Protein AF-0000000085036646 (afdb_homodimer)

Organism: Levilactobacillus brevis (strain ATCC 367 / BCRC 12310 / CIP 105137 / JCM 1170 / LMG 11437 / NCIMB 947 / NCTC 947) (NCBI:txid387344)

Sequence (476 aa):
MDNFLNSTSTVPEFVGASEIGDTIGMCIPSVDALLLDHLHVQKRFTVIGILSSRTGAGPQIMAMDEAVKATNTEVIDIEMPRDTKGGAGHGVLILVGGYDPSDVRSAIQVALDNLSRTFGDVYNSAAGHLELQFTARAAGACHMAFGAPEGKAYGLICGAPSGIGVVMADTAIKTAGVNVLTFASPGHGTSFSNEGIVHISGDSGAVRQAVIAGREVGLKLLAQLGENPVNDFPSYIRMDNFLNSTSTVPEFVGASEIGDTIGMCIPSVDALLLDHLHVQKRFTVIGILSSRTGAGPQIMAMDEAVKATNTEVIDIEMPRDTKGGAGHGVLILVGGYDPSDVRSAIQVALDNLSRTFGDVYNSAAGHLELQFTARAAGACHMAFGAPEGKAYGLICGAPSGIGVVMADTAIKTAGVNVLTFASPGHGTSFSNEGIVHISGDSGAVRQAVIAGREVGLKLLAQLGENPVNDFPSYIR

Nearest PDB structures (foldseek):
  4i61-assembly1_C  TM=9.999E-01  e=5.049E-41  Limosilactobacillus reuteri SD2112
  3io0-assembly1_A  TM=9.613E-01  e=4.075E-27  Clostridium kluyveri DSM 555
  3i87-assembly1_A  TM=7.971E-01  e=1.849E-10  Escherichia coli K-12
  3f56-assembly1_C  TM=3.732E-01  e=1.104E-07  Prochlorococcus marinus subsp. pastoris str. CCMP1986
  5v76-assembly1_A  TM=3.876E-01  e=2.781E-06  Haliangium ochraceum DSM 14365

InterPro domains:
  IPR000249 Bacterial microcompartment domain [PF00936] (48-124)
  IPR000249 Bacterial microcompartment domain [PF00936] (153-222)
  IPR000249 Bacterial microcompartment domain [SM00877] (46-128)
  IPR000249 Bacterial microcompartment domain [SM00877] (152-229)
  IPR009193 Bacterial microcompartment shell protein, EutL/PduB type [PIRSF012290] (8-237)
  IPR030984 Bacterial microcompartment shell protein PduB [TIGR04501] (13-237)
  IPR037233 CcmK-like superfamily [G3DSA:3.30.70.1710] (23-118)
  IPR037233 CcmK-like superfamily [G3DSA:3.30.70.1710] (151-226)
  IPR037233 CcmK-like superfamily [SSF143414] (48-125)
  IPR037233 CcmK-like superfamily [SSF143414] (152-222)
  IPR044870 Bacterial microcompartment (BMC) circularly permuted domain [PS51931] (14-125)
  IPR044870 Bacterial microcompartment (BMC) circularly permuted domain [PS51931] (126-233)

Radius of gyration: 23.48 Å; Cα contacts (8 Å, |Δi|>4): 1314; chains: 2; bounding box: 55×66×52 Å

Solvent-accessible surface area (backbone atoms only — not comparable to full-atom values): 23056 Å² total; per-residue (Å²): 132,80,58,75,55,77,59,80,61,87,52,85,39,62,72,50,49,39,78,71,41,54,26,41,26,32,33,41,69,69,54,56,66,72,56,55,72,71,48,88,52,81,59,90,52,48,20,37,20,38,42,36,29,45,30,49,33,70,32,57,40,54,13,38,20,53,14,41,72,74,35,76,40,43,66,28,40,73,47,56,47,69,31,28,89,42,48,44,43,27,6,28,43,37,34,31,27,22,92,42,54,67,44,28,46,48,26,41,49,45,17,62,71,32,36,61,53,40,39,7,39,33,29,41,40,98,68,36,37,36,39,46,46,77,41,65,56,28,32,59,37,39,24,73,74,64,64,38,57,66,69,30,14,32,25,34,40,33,16,26,30,22,40,50,8,52,53,20,39,39,48,13,60,71,68,24,80,54,45,78,71,50,48,28,31,27,80,41,85,50,55,21,19,26,33,11,34,30,32,35,26,44,50,48,69,32,30,52,50,14,39,52,48,17,48,57,52,37,50,56,57,55,28,64,66,72,49,75,53,48,51,90,34,66,67,73,85,128,132,79,65,64,74,90,65,82,64,87,52,84,39,62,71,49,55,41,80,72,40,49,26,42,25,31,33,41,68,68,53,43,65,73,57,55,72,47,46,87,51,80,59,91,53,48,19,35,21,32,41,16,18,36,30,49,31,68,31,58,41,55,14,38,20,54,13,42,71,74,34,75,39,43,65,26,39,74,34,52,8,43,16,29,66,67,54,50,43,28,6,25,36,37,34,31,28,23,91,44,56,68,40,29,45,46,26,41,49,44,18,61,72,31,37,61,51,42,37,6,39,32,28,40,39,98,79,35,38,37,40,46,46,76,41,66,54,26,32,59,34,40,23,74,72,63,63,38,58,67,69,30,14,31,24,35,38,34,17,28,53,27,71,50,7,50,53,20,38,54,49,13,58,73,68,25,81,55,46,76,70,50,71,31,32,38,92,41,85,52,52,62,22,43,32,12,34,30,33,35,28,45,50,48,70,31,30,51,52,14,40,51,48,17,48,56,53,38,52,58,57,56,26,72,71,71,50,74,53,46,50,90,32,65,65,72,86,127

Structure (mmCIF, N/CA/C/O backbone):
data_AF-0000000085036646-model_v1
#
loop_
_entity.id
_entity.type
_entity.pdbx_description
1 polymer 'Propanediol utilization protein'
#
loop_
_atom_site.group_PDB
_atom_site.id
_atom_site.type_symbol
_atom_site.label_atom_id
_atom_site.label_alt_id
_atom_site.label_comp_id
_atom_site.label_asym_id
_atom_site.label_entity_id
_atom_site.label_seq_id
_atom_site.pdbx_PDB_ins_code
_atom_site.Cartn_x
_atom_site.Cartn_y
_atom_site.Cartn_z
_atom_site.occupancy
_atom_site.B_iso_or_equiv
_atom_site.auth_seq_id
_atom_site.auth_comp_id
_atom_site.auth_asym_id
_atom_site.auth_atom_id
_atom_site.pdbx_PDB_model_num
ATOM 1 N N . MET A 1 1 ? -11.461 29.609 -8.867 1 27.62 1 MET A N 1
ATOM 2 C CA . MET A 1 1 ? -11.469 28.766 -7.676 1 27.62 1 MET A CA 1
ATOM 3 C C . MET A 1 1 ? -12.891 28.453 -7.234 1 27.62 1 MET A C 1
ATOM 5 O O . MET A 1 1 ? -13.531 29.266 -6.566 1 27.62 1 MET A O 1
ATOM 9 N N . ASP A 1 2 ? -13.695 27.812 -8.023 1 29.97 2 ASP A N 1
ATOM 10 C CA . ASP A 1 2 ? -15.117 27.547 -7.801 1 29.97 2 ASP A CA 1
ATOM 11 C C . ASP A 1 2 ? -15.328 26.672 -6.566 1 29.97 2 ASP A C 1
ATOM 13 O O . ASP A 1 2 ? -14.812 25.547 -6.5 1 29.97 2 ASP A O 1
ATOM 17 N N . ASN A 1 3 ? -15.156 27.328 -5.531 1 33.09 3 ASN A N 1
ATOM 18 C CA . ASN A 1 3 ? -15.648 26.688 -4.316 1 33.09 3 ASN A CA 1
ATOM 19 C C . ASN A 1 3 ? -16.922 25.906 -4.574 1 33.09 3 ASN A C 1
ATOM 21 O O . ASN A 1 3 ? -17.922 26.469 -5.023 1 33.09 3 ASN A O 1
ATOM 25 N N . PHE A 1 4 ? -16.844 24.719 -4.887 1 39.78 4 PHE A N 1
ATOM 26 C CA . PHE A 1 4 ? -18.078 23.953 -5.02 1 39.78 4 PHE A CA 1
ATOM 27 C C . PHE A 1 4 ? -19.188 24.562 -4.18 1 39.78 4 PHE A C 1
ATOM 29 O O . PHE A 1 4 ? -20.359 24.531 -4.574 1 39.78 4 PHE A O 1
ATOM 36 N N . LEU A 1 5 ? -19 24.625 -2.781 1 40.84 5 LEU A N 1
ATOM 37 C CA . LEU A 1 5 ? -20.156 24.781 -1.906 1 40.84 5 LEU A CA 1
ATOM 38 C C . LEU A 1 5 ? -20.531 26.25 -1.781 1 40.84 5 LEU A C 1
ATOM 40 O O . LEU A 1 5 ? -19.891 27 -1.047 1 40.84 5 LEU A O 1
ATOM 44 N N . ASN A 1 6 ? -20.609 27.031 -2.641 1 40.06 6 ASN A N 1
ATOM 45 C CA . ASN A 1 6 ? -21.656 27.938 -2.191 1 40.06 6 ASN A CA 1
ATOM 46 C C . ASN A 1 6 ? -22.797 27.172 -1.523 1 40.06 6 ASN A C 1
ATOM 48 O O . ASN A 1 6 ? -23.828 26.906 -2.154 1 40.06 6 ASN A O 1
ATOM 52 N N . SER A 1 7 ? -22.531 25.984 -0.941 1 43.66 7 SER A N 1
ATOM 53 C CA . SER A 1 7 ? -23.609 25.156 -0.412 1 43.66 7 SER A CA 1
ATOM 54 C C . SER A 1 7 ? -24.5 25.938 0.534 1 43.66 7 SER A C 1
ATOM 56 O O . SER A 1 7 ? -24.016 26.594 1.465 1 43.66 7 SER A O 1
ATOM 58 N N . THR A 1 8 ? -25.469 26.422 0.047 1 50.94 8 THR A N 1
ATOM 59 C CA . THR A 1 8 ? -26.703 26.656 0.784 1 50.94 8 THR A CA 1
ATOM 60 C C . THR A 1 8 ? -26.969 25.531 1.771 1 50.94 8 THR A C 1
ATOM 62 O O . THR A 1 8 ? -28.109 25.094 1.926 1 50.94 8 THR A O 1
ATOM 65 N N . SER A 1 9 ? -25.875 24.922 2.195 1 55.31 9 SER A N 1
ATOM 66 C CA . SER A 1 9 ? -26.219 23.828 3.105 1 55.31 9 SER A CA 1
ATOM 67 C C . SER A 1 9 ? -26.984 24.344 4.324 1 55.31 9 SER A C 1
ATOM 69 O O . SER A 1 9 ? -26.578 25.344 4.93 1 55.31 9 SER A O 1
ATOM 71 N N . THR A 1 10 ? -28.125 23.984 4.426 1 69.5 10 THR A N 1
ATOM 72 C CA . THR A 1 10 ? -29.047 24.266 5.527 1 69.5 10 THR A CA 1
ATOM 73 C C . THR A 1 10 ? -28.625 23.531 6.789 1 69.5 10 THR A C 1
ATOM 75 O O . THR A 1 10 ? -29.266 23.641 7.832 1 69.5 10 THR A O 1
ATOM 78 N N . VAL A 1 11 ? -27.281 22.766 6.594 1 87.25 11 VAL A N 1
ATOM 79 C CA . VAL A 1 11 ? -26.906 22.062 7.805 1 87.25 11 VAL A CA 1
ATOM 80 C C . VAL A 1 11 ? -25.922 22.891 8.617 1 87.25 11 VAL A C 1
ATOM 82 O O . VAL A 1 11 ? -24.844 23.25 8.133 1 87.25 11 VAL A O 1
ATOM 85 N N . PRO A 1 12 ? -26.172 23.328 9.812 1 88.81 12 PRO A N 1
ATOM 86 C CA . PRO A 1 12 ? -25.359 24.25 10.602 1 88.81 12 PRO A CA 1
ATOM 87 C C . PRO A 1 12 ? -23.938 23.734 10.852 1 88.81 12 PRO A C 1
ATOM 89 O O . PRO A 1 12 ? -23.016 24.516 11.047 1 88.81 12 PRO A O 1
ATOM 92 N N . GLU A 1 13 ? -23.734 22.453 10.781 1 93.56 13 GLU A N 1
ATOM 93 C CA . GLU A 1 13 ? -22.438 21.844 11.055 1 93.56 13 GLU A CA 1
ATOM 94 C C . GLU A 1 13 ? -21.484 22.031 9.883 1 93.56 13 GLU A C 1
ATOM 96 O O . GLU A 1 13 ? -20.281 21.859 10.031 1 93.56 13 GLU A O 1
ATOM 101 N N . PHE A 1 14 ? -21.984 22.359 8.75 1 94.81 14 PHE A N 1
ATOM 102 C CA . PHE A 1 14 ? -21.156 22.484 7.551 1 94.81 14 PHE A CA 1
ATOM 103 C C . PHE A 1 14 ? -20.266 23.703 7.637 1 94.81 14 PHE A C 1
ATOM 105 O O . PHE A 1 14 ? -20.719 24.797 7.977 1 94.81 14 PHE A O 1
ATOM 112 N N . VAL A 1 15 ? -19 23.531 7.324 1 95.88 15 VAL A N 1
ATOM 113 C CA . VAL A 1 15 ? -18.078 24.641 7.281 1 95.88 15 VAL A CA 1
ATOM 114 C C . VAL A 1 15 ? -17.656 24.922 5.836 1 95.88 15 VAL A C 1
ATOM 116 O O . VAL A 1 15 ? -17.672 26.062 5.387 1 95.88 15 VAL A O 1
ATOM 119 N N . GLY A 1 16 ? -17.234 23.828 5.098 1 95.62 16 GLY A N 1
ATOM 120 C CA . GLY A 1 16 ? -16.812 23.969 3.713 1 95.62 16 GLY A CA 1
ATOM 121 C C . GLY A 1 16 ? -16.469 22.641 3.062 1 95.62 16 GLY A C 1
ATOM 122 O O . GLY A 1 16 ? -16.516 21.594 3.717 1 95.62 16 GLY A O 1
ATOM 123 N N . ALA A 1 17 ? -16.297 22.688 1.802 1 95.44 17 ALA A N 1
ATOM 124 C CA . ALA A 1 17 ? -15.898 21.5 1.042 1 95.44 17 ALA A CA 1
ATOM 125 C C . ALA A 1 17 ? -14.969 21.859 -0.111 1 95.44 17 ALA A C 1
ATOM 127 O O . ALA A 1 17 ? -14.914 23.031 -0.525 1 95.44 17 ALA A O 1
ATOM 128 N N . SER A 1 18 ? -14.188 20.953 -0.528 1 95.69 18 SER A N 1
ATOM 129 C CA . SER A 1 18 ? -13.258 21.125 -1.646 1 95.69 18 SER A CA 1
ATOM 130 C C . SER A 1 18 ? -13.266 19.891 -2.547 1 95.69 18 SER A C 1
ATOM 132 O O . SER A 1 18 ? -13.32 18.75 -2.059 1 95.69 18 SER A O 1
ATOM 134 N N . GLU A 1 19 ? -13.18 20.125 -3.861 1 94.5 19 GLU A N 1
ATOM 135 C CA . GLU A 1 19 ? -13.031 19.016 -4.797 1 94.5 19 GLU A CA 1
ATOM 136 C C . GLU A 1 19 ? -11.672 18.344 -4.652 1 94.5 19 GLU A C 1
ATOM 138 O O . GLU A 1 19 ? -11.484 17.203 -5.094 1 94.5 19 GLU A O 1
ATOM 143 N N . ILE A 1 20 ? -10.742 19.078 -4.09 1 95.88 20 ILE A N 1
ATOM 144 C CA . ILE A 1 20 ? -9.414 18.5 -3.852 1 95.88 20 ILE A CA 1
ATOM 145 C C . ILE A 1 20 ? -9.523 17.359 -2.848 1 95.88 20 ILE A C 1
ATOM 147 O O . ILE A 1 20 ? -9.828 17.578 -1.674 1 95.88 20 ILE A O 1
ATOM 151 N N . GLY A 1 21 ? -9.297 16.141 -3.385 1 95.25 21 GLY A N 1
ATOM 152 C CA . GLY A 1 21 ? -9.391 14.945 -2.557 1 95.25 21 GLY A CA 1
ATOM 153 C C . GLY A 1 21 ? -10.812 14.609 -2.143 1 95.25 21 GLY A C 1
ATOM 154 O O . GLY A 1 21 ? -11.031 13.711 -1.327 1 95.25 21 GLY A O 1
ATOM 155 N N . ASP A 1 22 ? -11.883 15.391 -2.703 1 95.31 22 ASP A N 1
ATOM 156 C CA . ASP A 1 22 ? -13.258 15.273 -2.213 1 95.31 22 ASP A CA 1
ATOM 157 C C . ASP A 1 22 ? -13.312 15.453 -0.698 1 95.31 22 ASP A C 1
ATOM 159 O O . ASP A 1 22 ? -13.781 14.57 0.022 1 95.31 22 ASP A O 1
ATOM 163 N N . THR A 1 23 ? -12.891 16.625 -0.243 1 96.31 23 THR A N 1
ATOM 164 C CA . THR A 1 23 ? -12.711 16.938 1.171 1 96.31 23 THR A CA 1
ATOM 165 C C . THR A 1 23 ? -13.891 17.75 1.698 1 96.31 23 THR A C 1
ATOM 167 O O . THR A 1 23 ? -14.336 18.688 1.049 1 96.31 23 THR A O 1
ATOM 170 N N . ILE A 1 24 ? -14.375 17.312 2.904 1 96.56 24 ILE A N 1
ATOM 171 C CA . ILE A 1 24 ? -15.461 18.062 3.539 1 96.56 24 ILE A CA 1
ATOM 172 C C . ILE A 1 24 ? -15.07 18.406 4.973 1 96.56 24 ILE A C 1
ATOM 174 O O . ILE A 1 24 ? -14.422 17.625 5.66 1 96.56 24 ILE A O 1
ATOM 178 N N . GLY A 1 25 ? -15.352 19.641 5.395 1 97.88 25 GLY A N 1
ATOM 179 C CA . GLY A 1 25 ? -15.109 20.141 6.738 1 97.88 25 GLY A CA 1
ATOM 180 C C . GLY A 1 25 ? -16.375 20.531 7.473 1 97.88 25 GLY A C 1
ATOM 181 O O . GLY A 1 25 ? -17.25 21.172 6.902 1 97.88 25 GLY A O 1
ATOM 182 N N . MET A 1 26 ? -16.453 20.109 8.75 1 96.94 26 MET A N 1
ATOM 183 C CA . MET A 1 26 ? -17.641 20.344 9.57 1 96.94 26 MET A CA 1
ATOM 184 C C . MET A 1 26 ? -17.25 20.719 11 1 96.94 26 MET A C 1
ATOM 186 O O . MET A 1 26 ? -16.078 20.609 11.367 1 96.94 26 MET A O 1
ATOM 190 N N . CYS A 1 27 ? -18.25 21.219 11.695 1 97.5 27 CYS A N 1
ATOM 191 C CA . CYS A 1 27 ? -18.078 21.547 13.102 1 97.5 27 CYS A CA 1
ATOM 192 C C . CYS A 1 27 ? -19.328 21.203 13.898 1 97.5 27 CYS A C 1
ATOM 194 O O . CYS A 1 27 ? -20.438 21.594 13.516 1 97.5 27 CYS A O 1
ATOM 196 N N . ILE A 1 28 ? -19.156 20.453 14.938 1 96.5 28 ILE A N 1
ATOM 197 C CA . ILE A 1 28 ? -20.219 20.203 15.906 1 96.5 28 ILE A CA 1
ATOM 198 C C . ILE A 1 28 ? -19.984 21.031 17.156 1 96.5 28 ILE A C 1
ATOM 200 O O . ILE A 1 28 ? -19.078 20.734 17.953 1 96.5 28 ILE A O 1
ATOM 204 N N . PRO A 1 29 ? -20.812 22.031 17.422 1 97.06 29 PRO A N 1
ATOM 205 C CA . PRO A 1 29 ? -20.547 22.953 18.531 1 97.06 29 PRO A CA 1
ATOM 206 C C . PRO A 1 29 ? -20.781 22.312 19.906 1 97.06 29 PRO A C 1
ATOM 208 O O . PRO A 1 29 ? -20.281 22.812 20.906 1 97.06 29 PRO A O 1
ATOM 211 N N . SER A 1 30 ? -21.641 21.234 19.938 1 96.5 30 SER A N 1
ATOM 212 C CA . SER A 1 30 ? -21.891 20.469 21.156 1 96.5 30 SER A CA 1
ATOM 213 C C . SER A 1 30 ? -22.141 19 20.844 1 96.5 30 SER A C 1
ATOM 215 O O . SER A 1 30 ? -23.297 18.578 20.672 1 96.5 30 SER A O 1
ATOM 217 N N . VAL A 1 31 ? -21.094 18.188 20.906 1 96.38 31 VAL A N 1
ATOM 218 C CA . VAL A 1 31 ? -21.203 16.781 20.531 1 96.38 31 VAL A CA 1
ATOM 219 C C . VAL A 1 31 ? -21.938 16.016 21.625 1 96.38 31 VAL A C 1
ATOM 221 O O . VAL A 1 31 ? -21.734 16.266 22.812 1 96.38 31 VAL A O 1
ATOM 224 N N . ASP A 1 32 ? -22.797 15.125 21.219 1 94.31 32 ASP A N 1
ATOM 225 C CA . ASP A 1 32 ? -23.531 14.289 22.156 1 94.31 32 ASP A CA 1
ATOM 226 C C . ASP A 1 32 ? -22.578 13.477 23.031 1 94.31 32 ASP A C 1
ATOM 228 O O . ASP A 1 32 ? -21.625 12.875 22.516 1 94.31 32 ASP A O 1
ATOM 232 N N . ALA A 1 33 ? -22.859 13.445 24.266 1 93.12 33 ALA A N 1
ATOM 233 C CA . ALA A 1 33 ? -21.969 12.805 25.219 1 93.12 33 ALA A CA 1
ATOM 234 C C . ALA A 1 33 ? -21.859 11.305 24.953 1 93.12 33 ALA A C 1
ATOM 236 O O . ALA A 1 33 ? -20.797 10.711 25.141 1 93.12 33 ALA A O 1
ATOM 237 N N . LEU A 1 34 ? -22.938 10.68 24.578 1 91.12 34 LEU A N 1
ATOM 238 C CA . LEU A 1 34 ? -22.906 9.25 24.297 1 91.12 34 LEU A CA 1
ATOM 239 C C . LEU A 1 34 ? -22.031 8.945 23.094 1 91.12 34 LEU A C 1
ATOM 241 O O . LEU A 1 34 ? -21.328 7.938 23.078 1 91.12 34 LEU A O 1
ATOM 245 N N . LEU A 1 35 ? -22.125 9.797 22.125 1 92.25 35 LEU A N 1
ATOM 246 C CA . LEU A 1 35 ? -21.25 9.625 20.969 1 92.25 35 LEU A CA 1
ATOM 247 C C . LEU A 1 35 ? -19.797 9.828 21.359 1 92.25 35 LEU A C 1
ATOM 249 O O . LEU A 1 35 ? -18.922 9.047 20.953 1 92.25 35 LEU A O 1
ATOM 253 N N . LEU A 1 36 ? -19.547 10.875 22.078 1 91.88 36 LEU A N 1
ATOM 254 C CA . LEU A 1 36 ? -18.188 11.188 22.516 1 91.88 36 LEU A CA 1
ATOM 255 C C . LEU A 1 36 ? -17.578 10.008 23.266 1 91.88 36 LEU A C 1
ATOM 257 O O . LEU A 1 36 ? -16.375 9.727 23.125 1 91.88 36 LEU A O 1
ATOM 261 N N . ASP A 1 37 ? -18.391 9.242 24.031 1 91.12 37 ASP A N 1
ATOM 262 C CA . ASP A 1 37 ? -17.953 8.078 24.781 1 91.12 37 ASP A CA 1
ATOM 263 C C . ASP A 1 37 ? -17.469 6.969 23.844 1 91.12 37 ASP A C 1
ATOM 265 O O . ASP A 1 37 ? -16.688 6.102 24.266 1 91.12 37 ASP A O 1
ATOM 269 N N . HIS A 1 38 ? -17.953 7.074 22.656 1 93.5 38 HIS A N 1
ATOM 270 C CA . HIS A 1 38 ? -17.656 5.969 21.75 1 93.5 38 HIS A CA 1
ATOM 271 C C . HIS A 1 38 ? -16.656 6.387 20.672 1 93.5 38 HIS A C 1
ATOM 273 O O . HIS A 1 38 ? -16.25 5.57 19.844 1 93.5 38 HIS A O 1
ATOM 279 N N . LEU A 1 39 ? -16.344 7.688 20.672 1 89.38 39 LEU A N 1
ATOM 280 C CA . LEU A 1 39 ? -15.227 8.133 19.844 1 89.38 39 LEU A CA 1
ATOM 281 C C . LEU A 1 39 ? -13.891 7.789 20.484 1 89.38 39 LEU A C 1
ATOM 283 O O . LEU A 1 39 ? -13.789 7.742 21.719 1 89.38 39 LEU A O 1
ATOM 287 N N . HIS A 1 40 ? -12.898 7.391 19.812 1 92.31 40 HIS A N 1
ATOM 288 C CA . HIS A 1 40 ? -11.594 7.023 20.344 1 92.31 40 HIS A CA 1
ATOM 289 C C . HIS A 1 40 ? -10.641 8.211 20.312 1 92.31 40 HIS A C 1
ATOM 291 O O . HIS A 1 40 ? -9.547 8.125 19.75 1 92.31 40 HIS A O 1
ATOM 297 N N . VAL A 1 41 ? -11.062 9.273 21 1 95.06 41 VAL A N 1
ATOM 298 C CA . VAL A 1 41 ? -10.297 10.516 20.984 1 95.06 41 VAL A CA 1
ATOM 299 C C . VAL A 1 41 ? -9.297 10.523 22.141 1 95.06 41 VAL A C 1
ATOM 301 O O . VAL A 1 41 ? -9.547 9.93 23.188 1 95.06 41 VAL A O 1
ATOM 304 N N . GLN A 1 42 ? -8.203 11.211 21.984 1 93.75 42 GLN A N 1
ATOM 305 C CA . GLN A 1 42 ? -7.152 11.281 22.984 1 93.75 42 GLN A CA 1
ATOM 306 C C . GLN A 1 42 ? -7.516 12.273 24.094 1 93.75 42 GLN A C 1
ATOM 308 O O . GLN A 1 42 ? -7.008 12.18 25.219 1 93.75 42 GLN A O 1
ATOM 313 N N . LYS A 1 43 ? -8.273 13.258 23.797 1 96.12 43 LYS A N 1
ATOM 314 C CA . LYS A 1 43 ? -8.758 14.289 24.703 1 96.12 43 LYS A CA 1
ATOM 315 C C . LYS A 1 43 ? -10.203 14.672 24.391 1 96.12 43 LYS A C 1
ATOM 317 O O . LYS A 1 43 ? -10.578 14.789 23.234 1 96.12 43 LYS A O 1
ATOM 322 N N . ARG A 1 44 ? -10.961 14.914 25.422 1 96.19 44 ARG A N 1
ATOM 323 C CA . ARG A 1 44 ? -12.383 15.188 25.234 1 96.19 44 ARG A CA 1
ATOM 324 C C . ARG A 1 44 ? -12.641 16.688 25.125 1 96.19 44 ARG A C 1
ATOM 326 O O . ARG A 1 44 ? -12.141 17.469 25.922 1 96.19 44 ARG A O 1
ATOM 333 N N . PHE A 1 45 ? -13.328 17.047 24.125 1 97.12 45 PHE A N 1
ATOM 334 C CA . PHE A 1 45 ? -13.898 18.375 23.922 1 97.12 45 PHE A CA 1
ATOM 335 C C . PHE A 1 45 ? -15.383 18.281 23.562 1 97.12 45 PHE A C 1
ATOM 337 O O . PHE A 1 45 ? -15.797 17.328 22.906 1 97.12 45 PHE A O 1
ATOM 344 N N . THR A 1 46 ? -16.094 19.219 23.938 1 96.38 46 THR A N 1
ATOM 345 C CA . THR A 1 46 ? -17.5 19.234 23.547 1 96.38 46 THR A CA 1
ATOM 346 C C . THR A 1 46 ? -17.688 19.875 22.188 1 96.38 46 THR A C 1
ATOM 348 O O . THR A 1 46 ? -18.656 19.562 21.469 1 96.38 46 THR A O 1
ATOM 351 N N . VAL A 1 47 ? -16.859 20.812 21.828 1 97.56 47 VAL A N 1
ATOM 352 C CA . VAL A 1 47 ? -16.828 21.391 20.484 1 97.56 47 VAL A CA 1
ATOM 353 C C . VAL A 1 47 ? -15.805 20.641 19.625 1 97.56 47 VAL A C 1
ATOM 355 O O . VAL A 1 47 ? -14.617 20.609 19.969 1 97.56 47 VAL A O 1
ATOM 358 N N . ILE A 1 48 ? -16.25 20.031 18.469 1 98.38 48 ILE A N 1
ATOM 359 C CA . ILE A 1 48 ? -15.289 19.266 17.672 1 98.38 48 ILE A CA 1
ATOM 360 C C . ILE A 1 48 ? -15.391 19.703 16.203 1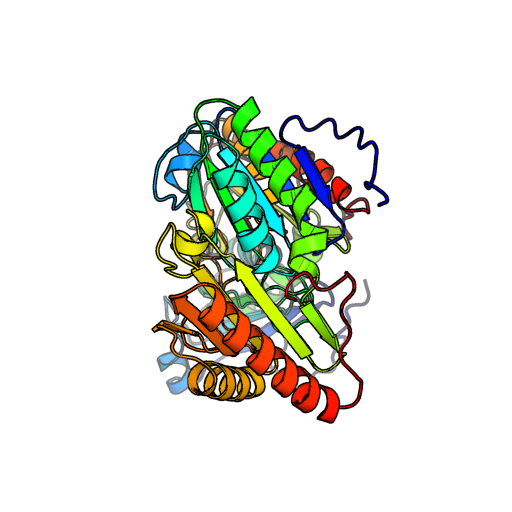 98.38 48 ILE A C 1
ATOM 362 O O . ILE A 1 48 ? -16.469 20.047 15.727 1 98.38 48 ILE A O 1
ATOM 366 N N . GLY A 1 49 ? -14.273 19.734 15.555 1 98.56 49 GLY A N 1
ATOM 367 C CA . GLY A 1 49 ? -14.156 19.859 14.117 1 98.56 49 GLY A CA 1
ATOM 368 C C . GLY A 1 49 ? -13.836 18.562 13.414 1 98.56 49 GLY A C 1
ATOM 369 O O . GLY A 1 49 ? -13.18 17.688 13.984 1 98.56 49 GLY A O 1
ATOM 370 N N . ILE A 1 50 ? -14.344 18.422 12.203 1 98.25 50 ILE A N 1
ATOM 371 C CA . ILE A 1 50 ? -14.195 17.203 11.422 1 98.25 50 ILE A CA 1
ATOM 372 C C . ILE A 1 50 ? -13.703 17.547 10.016 1 98.25 50 ILE A C 1
ATOM 374 O O . ILE A 1 50 ? -14.312 18.359 9.32 1 98.25 50 ILE A O 1
ATOM 378 N N . LEU A 1 51 ? -12.633 17.016 9.625 1 98.38 51 LEU A N 1
ATOM 379 C CA . LEU A 1 51 ? -12.156 17.047 8.242 1 98.38 51 LEU A CA 1
ATOM 380 C C . LEU A 1 51 ? -12.039 15.641 7.68 1 98.38 51 LEU A C 1
ATOM 382 O O . LEU A 1 51 ? -11.367 14.781 8.266 1 98.38 51 LEU A O 1
ATOM 386 N N . SER A 1 52 ? -12.68 15.312 6.551 1 97.88 52 SER A N 1
ATOM 387 C CA . SER A 1 52 ? -12.695 13.961 5.996 1 97.88 52 SER A CA 1
ATOM 388 C C . SER A 1 52 ? -12.617 13.992 4.473 1 97.88 52 SER A C 1
ATOM 390 O O . SER A 1 52 ? -13.047 14.961 3.842 1 97.88 52 SER A O 1
ATOM 392 N N . SER A 1 53 ? -11.961 13.062 3.898 1 96.88 53 SER A N 1
ATOM 393 C CA . SER A 1 53 ? -11.789 13.023 2.449 1 96.88 53 SER A CA 1
ATOM 394 C C . SER A 1 53 ? -11.742 11.594 1.933 1 96.88 53 SER A C 1
ATOM 396 O O . SER A 1 53 ? -11.492 10.656 2.697 1 96.88 53 SER A O 1
ATOM 398 N N . ARG A 1 54 ? -11.977 11.352 0.587 1 94.19 54 ARG A N 1
ATOM 399 C CA . ARG A 1 54 ? -11.875 10.047 -0.065 1 94.19 54 ARG A CA 1
ATOM 400 C C . ARG A 1 54 ? -10.43 9.734 -0.44 1 94.19 54 ARG A C 1
ATOM 402 O O . ARG A 1 54 ? -10.016 8.57 -0.442 1 94.19 54 ARG A O 1
ATOM 409 N N . THR A 1 55 ? -9.742 10.812 -0.955 1 95.19 55 THR A N 1
ATOM 410 C CA . THR A 1 55 ? -8.367 10.641 -1.409 1 95.19 55 THR A CA 1
ATOM 411 C C . THR A 1 55 ? -7.434 11.609 -0.682 1 95.19 55 THR A C 1
ATOM 413 O O . THR A 1 55 ? -7.828 12.727 -0.346 1 95.19 55 THR A O 1
ATOM 416 N N . GLY A 1 56 ? -6.344 11.148 -0.612 1 93.06 56 GLY A N 1
ATOM 417 C CA . GLY A 1 56 ? -5.379 11.914 0.158 1 93.06 56 GLY A CA 1
ATOM 418 C C . GLY A 1 56 ? -5.328 11.516 1.62 1 93.06 56 GLY A C 1
ATOM 419 O O . GLY A 1 56 ? -6.055 10.617 2.049 1 93.06 56 GLY A O 1
ATOM 420 N N . ALA A 1 57 ? -4.727 11.93 2.492 1 97.25 57 ALA A N 1
ATOM 421 C CA . ALA A 1 57 ? -4.461 11.812 3.922 1 97.25 57 ALA A CA 1
ATOM 422 C C . ALA A 1 57 ? -3.309 12.719 4.348 1 97.25 57 ALA A C 1
ATOM 424 O O . ALA A 1 57 ? -3.535 13.805 4.883 1 97.25 57 ALA A O 1
ATOM 425 N N . GLY A 1 58 ? -2.205 12.391 3.781 1 98.25 58 GLY A N 1
ATOM 426 C CA . GLY A 1 58 ? -1.036 13.203 4.086 1 98.25 58 GLY A CA 1
ATOM 427 C C . GLY A 1 58 ? -1.273 14.688 3.885 1 98.25 58 GLY A C 1
ATOM 428 O O . GLY A 1 58 ? -1.05 15.484 4.797 1 98.25 58 GLY A O 1
ATOM 429 N N . PRO A 1 59 ? -1.786 15.102 2.701 1 98.69 59 PRO A N 1
ATOM 430 C CA . PRO A 1 59 ? -1.993 16.531 2.467 1 98.69 59 PRO A CA 1
ATOM 431 C C . PRO A 1 59 ? -3.002 17.141 3.434 1 98.69 59 PRO A C 1
ATOM 433 O O . PRO A 1 59 ? -2.834 18.297 3.863 1 98.69 59 PRO A O 1
ATOM 436 N N . GLN A 1 60 ? -4.102 16.453 3.76 1 98.81 60 GLN A N 1
ATOM 437 C CA . GLN A 1 60 ? -5.074 16.969 4.715 1 98.81 60 GLN A CA 1
ATOM 438 C C . GLN A 1 60 ? -4.469 17.078 6.113 1 98.81 60 GLN A C 1
ATOM 440 O O . GLN A 1 60 ? -4.75 18.031 6.848 1 98.81 60 GLN A O 1
ATOM 445 N N . ILE A 1 61 ? -3.66 16.094 6.465 1 98.94 61 ILE A N 1
ATOM 446 C CA . ILE A 1 61 ? -3.02 16.109 7.773 1 98.94 61 ILE A CA 1
ATOM 447 C C . ILE A 1 61 ? -2.053 17.281 7.867 1 98.94 61 ILE A C 1
ATOM 449 O O . ILE A 1 61 ? -2.012 17.984 8.883 1 98.94 61 ILE A O 1
ATOM 453 N N . MET A 1 62 ? -1.336 17.484 6.793 1 98.88 62 MET A N 1
ATOM 454 C CA . MET A 1 62 ? -0.427 18.625 6.754 1 98.88 62 MET A CA 1
ATOM 455 C C . MET A 1 62 ? -1.201 19.938 6.812 1 98.88 62 MET A C 1
ATOM 457 O O . MET A 1 62 ? -0.76 20.906 7.445 1 98.88 62 MET A O 1
ATOM 461 N N . ALA A 1 63 ? -2.332 19.984 6.129 1 98.88 63 ALA A N 1
ATOM 462 C CA . ALA A 1 63 ? -3.182 21.172 6.176 1 98.88 63 ALA A CA 1
ATOM 463 C C . ALA A 1 63 ? -3.705 21.422 7.59 1 98.88 63 ALA A C 1
ATOM 465 O O . ALA A 1 63 ? -3.709 22.547 8.07 1 98.88 63 ALA A O 1
ATOM 466 N N . MET A 1 64 ? -4.109 20.359 8.234 1 98.88 64 MET A N 1
ATOM 467 C CA . MET A 1 64 ? -4.605 20.484 9.602 1 98.88 64 MET A CA 1
ATOM 468 C C . MET A 1 64 ? -3.482 20.875 10.555 1 98.88 64 MET A C 1
ATOM 470 O O . MET A 1 64 ? -3.715 21.578 11.539 1 98.88 64 MET A O 1
ATOM 474 N N . ASP A 1 65 ? -2.289 20.438 10.18 1 98.94 65 ASP A N 1
ATOM 475 C CA . ASP A 1 65 ? -1.143 20.828 11 1 98.94 65 ASP A CA 1
ATOM 476 C C . ASP A 1 65 ? -0.956 22.344 11.008 1 98.94 65 ASP A C 1
ATOM 478 O O . ASP A 1 65 ? -0.616 22.922 12.039 1 98.94 65 ASP A O 1
ATOM 482 N N . GLU A 1 66 ? -1.169 22.984 9.914 1 98.62 66 GLU A N 1
ATOM 483 C CA . GLU A 1 66 ? -1.141 24.438 9.844 1 98.62 66 GLU A CA 1
ATOM 484 C C . GLU A 1 66 ? -2.303 25.047 10.625 1 98.62 66 GLU A C 1
ATOM 486 O O . GLU A 1 66 ? -2.139 26.078 11.281 1 98.62 66 GLU A O 1
ATOM 491 N N . ALA A 1 67 ? -3.447 24.438 10.555 1 98.81 67 ALA A N 1
ATOM 492 C CA . ALA A 1 67 ? -4.652 24.953 11.188 1 98.81 67 ALA A CA 1
ATOM 493 C C . ALA A 1 67 ? -4.5 25 12.703 1 98.81 67 ALA A C 1
ATOM 495 O O . ALA A 1 67 ? -4.855 26 13.344 1 98.81 67 ALA A O 1
ATOM 496 N N . VAL A 1 68 ? -3.873 24 13.242 1 98.5 68 VAL A N 1
ATOM 497 C CA . VAL A 1 68 ? -3.799 23.938 14.695 1 98.5 68 VAL A CA 1
ATOM 498 C C . VAL A 1 68 ? -2.676 24.844 15.195 1 98.5 68 VAL A C 1
ATOM 500 O O . VAL A 1 68 ? -2.67 25.25 16.359 1 98.5 68 VAL A O 1
ATOM 503 N N . LYS A 1 69 ? -1.732 25.188 14.297 1 97.81 69 LYS A N 1
ATOM 504 C CA . LYS A 1 69 ? -0.75 26.219 14.625 1 97.81 69 LYS A CA 1
ATOM 505 C C . LYS A 1 69 ? -1.41 27.578 14.75 1 97.81 69 LYS A C 1
ATOM 507 O O . LYS A 1 69 ? -0.96 28.422 15.531 1 97.81 69 LYS A O 1
ATOM 512 N N . ALA A 1 70 ? -2.426 27.797 14.094 1 97.69 70 ALA A N 1
ATOM 513 C CA . ALA A 1 70 ? -2.973 29.141 13.906 1 97.69 70 ALA A CA 1
ATOM 514 C C . ALA A 1 70 ? -4.211 29.359 14.766 1 97.69 70 ALA A C 1
ATOM 516 O O . ALA A 1 70 ? -4.812 30.422 14.75 1 97.69 70 ALA A O 1
ATOM 517 N N . THR A 1 71 ? -4.648 28.344 15.5 1 98.19 71 THR A N 1
ATOM 518 C CA . THR A 1 71 ? -5.875 28.438 16.281 1 98.19 71 THR A CA 1
ATOM 519 C C . THR A 1 71 ? -5.695 27.797 17.656 1 98.19 71 THR A C 1
ATOM 521 O O . THR A 1 71 ? -4.691 27.141 17.906 1 98.19 71 THR A O 1
ATOM 524 N N . ASN A 1 72 ? -6.68 28.062 18.547 1 97.94 72 ASN A N 1
ATOM 525 C CA . ASN A 1 72 ? -6.676 27.438 19.859 1 97.94 72 ASN A CA 1
ATOM 526 C C . ASN A 1 72 ? -7.41 26.094 19.844 1 97.94 72 ASN A C 1
ATOM 528 O O . ASN A 1 72 ? -8.398 25.922 20.547 1 97.94 72 ASN A O 1
ATOM 532 N N . THR A 1 73 ? -6.953 25.188 19.016 1 98.69 73 THR A N 1
ATOM 533 C CA . THR A 1 73 ? -7.527 23.844 18.859 1 98.69 73 THR A CA 1
ATOM 534 C C . THR A 1 73 ? -6.449 22.781 18.984 1 98.69 73 THR A C 1
ATOM 536 O O . THR A 1 73 ? -5.254 23.078 18.906 1 98.69 73 THR A O 1
ATOM 539 N N . GLU A 1 74 ? -6.859 21.594 19.234 1 98.69 74 GLU A N 1
ATOM 540 C CA . GLU A 1 74 ? -5.984 20.422 19.344 1 98.69 74 GLU A CA 1
ATOM 541 C C . GLU A 1 74 ? -6.488 19.266 18.5 1 98.69 74 GLU A C 1
ATOM 543 O O . GLU A 1 74 ? -7.695 19.016 18.422 1 98.69 74 GLU A O 1
ATOM 548 N N . VAL A 1 75 ? -5.586 18.594 17.828 1 98.81 75 VAL A N 1
ATOM 549 C CA . VAL A 1 75 ? -5.969 17.359 17.156 1 98.81 75 VAL A CA 1
ATOM 550 C C . VAL A 1 75 ? -6.23 16.266 18.188 1 98.81 75 VAL A C 1
ATOM 552 O O . VAL A 1 75 ? -5.426 16.047 19.094 1 98.81 75 VAL A O 1
ATOM 555 N N . ILE A 1 76 ? -7.344 15.523 17.953 1 98.56 76 ILE A N 1
ATOM 556 C CA . ILE A 1 76 ? -7.684 14.594 19.016 1 98.56 76 ILE A CA 1
ATOM 557 C C . ILE A 1 76 ? -7.852 13.188 18.438 1 98.56 76 ILE A C 1
ATOM 559 O O . ILE A 1 76 ? -7.914 12.203 19.188 1 98.56 76 ILE A O 1
ATOM 563 N N . ASP A 1 77 ? -7.926 13.07 17.078 1 98.06 77 ASP A N 1
ATOM 564 C CA . ASP A 1 77 ? -7.93 11.766 16.422 1 98.06 77 ASP A CA 1
ATOM 565 C C . ASP A 1 77 ? -7.605 11.891 14.938 1 98.06 77 ASP A C 1
ATOM 567 O O . ASP A 1 77 ? -8.016 12.852 14.289 1 98.06 77 ASP A O 1
ATOM 571 N N . ILE A 1 78 ? -6.879 10.969 14.406 1 98.31 78 ILE A N 1
ATOM 572 C CA . ILE A 1 78 ? -6.641 10.859 12.977 1 98.31 78 ILE A CA 1
ATOM 573 C C . ILE A 1 78 ? -6.727 9.391 12.555 1 98.31 78 ILE A C 1
ATOM 575 O O . ILE A 1 78 ? -6.059 8.531 13.133 1 98.31 78 ILE A O 1
ATOM 579 N N . GLU A 1 79 ? -7.551 9.094 11.594 1 96.19 79 GLU A N 1
ATOM 580 C CA . GLU A 1 79 ? -7.672 7.754 11.016 1 96.19 79 GLU A CA 1
ATOM 581 C C . GLU A 1 79 ? -7.539 7.797 9.492 1 96.19 79 GLU A C 1
ATOM 583 O O . GLU A 1 79 ? -7.992 8.75 8.852 1 96.19 79 GLU A O 1
ATOM 588 N N . MET A 1 80 ? -6.914 6.824 8.898 1 96.88 80 MET A N 1
ATOM 589 C CA . MET A 1 80 ? -6.637 6.789 7.465 1 96.88 80 MET A CA 1
ATOM 590 C C . MET A 1 80 ? -7.203 5.527 6.832 1 96.88 80 MET A C 1
ATOM 592 O O . MET A 1 80 ? -6.559 4.477 6.848 1 96.88 80 MET A O 1
ATOM 596 N N . PRO A 1 81 ? -8.391 5.609 6.219 1 92.81 81 PRO A N 1
ATOM 597 C CA . PRO A 1 81 ? -9 4.441 5.578 1 92.81 81 PRO A CA 1
ATOM 598 C C . PRO A 1 81 ? -8.32 4.07 4.262 1 92.81 81 PRO A C 1
ATOM 600 O O . PRO A 1 81 ? -7.699 4.922 3.623 1 92.81 81 PRO A O 1
ATOM 603 N N . ARG A 1 82 ? -8.516 2.773 3.91 1 94.75 82 ARG A N 1
ATOM 604 C CA . ARG A 1 82 ? -8.109 2.332 2.58 1 94.75 82 ARG A CA 1
ATOM 605 C C . ARG A 1 82 ? -9.102 2.799 1.521 1 94.75 82 ARG A C 1
ATOM 607 O O . ARG A 1 82 ? -10.031 2.072 1.171 1 94.75 82 ARG A O 1
ATOM 614 N N . ASP A 1 83 ? -8.93 4.051 1.046 1 86.06 83 ASP A N 1
ATOM 615 C CA . ASP A 1 83 ? -9.812 4.645 0.049 1 86.06 83 ASP A CA 1
ATOM 616 C C . ASP A 1 83 ? -9.078 5.684 -0.79 1 86.06 83 ASP A C 1
ATOM 618 O O . ASP A 1 83 ? -8.57 6.676 -0.257 1 86.06 83 ASP A O 1
ATOM 622 N N . THR A 1 84 ? -8.953 5.465 -2.021 1 90.44 84 THR A N 1
ATOM 623 C CA . THR A 1 84 ? -8.43 6.43 -2.98 1 90.44 84 THR A CA 1
ATOM 624 C C . THR A 1 84 ? -9.18 6.34 -4.305 1 90.44 84 THR A C 1
ATOM 626 O O . THR A 1 84 ? -8.617 6.633 -5.363 1 90.44 84 THR A O 1
ATOM 629 N N . LYS A 1 85 ? -10.445 6 -4.18 1 89 85 LYS A N 1
ATOM 630 C CA . LYS A 1 85 ? -11.297 5.895 -5.363 1 89 85 LYS A CA 1
ATOM 631 C C . LYS A 1 85 ? -10.625 5.07 -6.453 1 89 85 LYS A C 1
ATOM 633 O O . LYS A 1 85 ? -10.516 5.512 -7.602 1 89 85 LYS A O 1
ATOM 638 N N . GLY A 1 86 ? -10.125 3.871 -6.047 1 89.12 86 GLY A N 1
ATOM 639 C CA . GLY A 1 86 ? -9.461 2.969 -6.98 1 89.12 86 GLY A CA 1
ATOM 640 C C . GLY A 1 86 ? -7.961 3.168 -7.043 1 89.12 86 GLY A C 1
ATOM 641 O O . GLY A 1 86 ? -7.25 2.367 -7.652 1 89.12 86 GLY A O 1
ATOM 642 N N . GLY A 1 87 ? -7.402 4.258 -6.395 1 94.19 87 GLY A N 1
ATOM 643 C CA . GLY A 1 87 ? -5.969 4.488 -6.293 1 94.19 87 GLY A CA 1
ATOM 644 C C . GLY A 1 87 ? -5.301 3.639 -5.227 1 94.19 87 GLY A C 1
ATOM 645 O O . GLY A 1 87 ? -5.914 2.719 -4.684 1 94.19 87 GLY A O 1
ATOM 646 N N . ALA A 1 88 ? -4.121 3.918 -4.926 1 96.62 88 ALA A N 1
ATOM 647 C CA . ALA A 1 88 ? -3.287 3.012 -4.141 1 96.62 88 ALA A CA 1
ATOM 648 C C . ALA A 1 88 ? -3.158 3.492 -2.701 1 96.62 88 ALA A C 1
ATOM 650 O O . ALA A 1 88 ? -2.418 2.906 -1.907 1 96.62 88 ALA A O 1
ATOM 651 N N . GLY A 1 89 ? -3.834 4.551 -2.344 1 96.75 89 GLY A N 1
ATOM 652 C CA . GLY A 1 89 ? -3.504 5.215 -1.093 1 96.75 89 GLY A CA 1
ATOM 653 C C . GLY A 1 89 ? -4.648 5.215 -0.098 1 96.75 89 GLY A C 1
ATOM 654 O O . GLY A 1 89 ? -5.309 4.191 0.096 1 96.75 89 GLY A O 1
ATOM 655 N N . HIS A 1 90 ? -4.832 6.324 0.634 1 96.81 90 HIS A N 1
ATOM 656 C CA . HIS A 1 90 ? -5.746 6.449 1.765 1 96.81 90 HIS A CA 1
ATOM 657 C C . HIS A 1 90 ? -6.699 7.621 1.574 1 96.81 90 HIS A C 1
ATOM 659 O O . HIS A 1 90 ? -6.422 8.539 0.795 1 96.81 90 HIS A O 1
ATOM 665 N N . GLY A 1 91 ? -7.828 7.582 2.26 1 95.38 91 GLY A N 1
ATOM 666 C CA . GLY A 1 91 ? -8.555 8.758 2.713 1 95.38 91 GLY A CA 1
ATOM 667 C C . GLY A 1 91 ? -8.227 9.148 4.141 1 95.38 91 GLY A C 1
ATOM 668 O O . GLY A 1 91 ? -7.219 8.703 4.695 1 95.38 91 GLY A O 1
ATOM 669 N N . VAL A 1 92 ? -9.172 10.117 4.727 1 97.06 92 VAL A N 1
ATOM 670 C CA . VAL A 1 92 ? -8.789 10.508 6.078 1 97.06 92 VAL A CA 1
ATOM 671 C C . VAL A 1 92 ? -10.023 10.938 6.859 1 97.06 92 VAL A C 1
ATOM 673 O O . VAL A 1 92 ? -10.984 11.453 6.281 1 97.06 92 VAL A O 1
ATOM 676 N N . LEU A 1 93 ? -10.039 10.648 8.156 1 97.19 93 LEU A N 1
ATOM 677 C CA . LEU A 1 93 ? -10.852 11.266 9.195 1 97.19 93 LEU A CA 1
ATOM 678 C C . LEU A 1 93 ? -9.969 11.984 10.219 1 97.19 93 LEU A C 1
ATOM 680 O O . LEU A 1 93 ? -9.133 11.359 10.875 1 97.19 93 LEU A O 1
ATOM 684 N N . ILE A 1 94 ? -10.094 13.297 10.305 1 98.44 94 ILE A N 1
ATOM 685 C CA . ILE A 1 94 ? -9.398 14.094 11.312 1 98.44 94 ILE A CA 1
ATOM 686 C C . ILE A 1 94 ? -10.422 14.742 12.242 1 98.44 94 ILE A C 1
ATOM 688 O O . ILE A 1 94 ? -11.352 15.406 11.781 1 98.44 94 ILE A O 1
ATOM 692 N N . LEU A 1 95 ? -10.25 14.547 13.539 1 98.38 95 LEU A N 1
ATOM 693 C CA . LEU A 1 95 ? -11.039 15.242 14.555 1 98.38 95 LEU A CA 1
ATOM 694 C C . LEU A 1 95 ? -10.172 16.219 15.328 1 98.38 95 LEU A C 1
ATOM 696 O O . LEU A 1 95 ? -9.086 15.875 15.797 1 98.38 95 LEU A O 1
ATOM 700 N N . VAL A 1 96 ? -10.656 17.469 15.461 1 98.75 96 VAL A N 1
ATOM 701 C CA . VAL A 1 96 ? -10.016 18.469 16.297 1 98.75 96 VAL A CA 1
ATOM 702 C C . VAL A 1 96 ? -11 18.969 17.359 1 98.75 96 VAL A C 1
ATOM 704 O O . VAL A 1 96 ? -12.211 18.844 17.203 1 98.75 96 VAL A O 1
ATOM 707 N N . GLY A 1 97 ? -10.484 19.422 18.469 1 98.56 97 GLY A N 1
ATOM 708 C CA . GLY A 1 97 ? -11.297 19.969 19.547 1 98.56 97 GLY A CA 1
ATOM 709 C C . GLY A 1 97 ? -10.852 21.344 19.984 1 98.56 97 GLY A C 1
ATOM 710 O O . GLY A 1 97 ? -9.688 21.719 19.844 1 98.56 97 GLY A O 1
ATOM 711 N N . GLY A 1 98 ? -11.711 22.109 20.438 1 98.31 98 GLY A N 1
ATOM 712 C CA . GLY A 1 98 ? -11.492 23.422 21.031 1 98.31 98 GLY A CA 1
ATOM 713 C C . GLY A 1 98 ? -12.602 23.844 21.984 1 98.31 98 GLY A C 1
ATOM 714 O O . GLY A 1 98 ? -13.57 23.109 22.172 1 98.31 98 GLY A O 1
ATOM 715 N N . TYR A 1 99 ? -12.445 24.984 22.625 1 97.75 99 TYR A N 1
ATOM 716 C CA . TYR A 1 99 ? -13.414 25.438 23.609 1 97.75 99 TYR A CA 1
ATOM 717 C C . TYR A 1 99 ? -14.414 26.406 23 1 97.75 99 TYR A C 1
ATOM 719 O O . TYR A 1 99 ? -15.484 26.641 23.562 1 97.75 99 TYR A O 1
ATOM 727 N N . ASP A 1 100 ? -14.125 26.984 21.828 1 97.56 100 ASP A N 1
ATOM 728 C CA . ASP A 1 100 ? -14.945 27.969 21.125 1 97.56 100 ASP A CA 1
ATOM 729 C C . ASP A 1 100 ? -15.273 27.5 19.703 1 97.56 100 ASP A C 1
ATOM 731 O O . ASP A 1 100 ? -14.375 27.25 18.906 1 97.56 100 ASP A O 1
ATOM 735 N N . PRO A 1 101 ? -16.594 27.391 19.375 1 97.38 101 PRO A N 1
ATOM 736 C CA . PRO A 1 101 ? -16.953 26.969 18.016 1 97.38 101 PRO A CA 1
ATOM 737 C C . PRO A 1 101 ? -16.297 27.812 16.938 1 97.38 101 PRO A C 1
ATOM 739 O O . PRO A 1 101 ? -15.992 27.297 15.852 1 97.38 101 PRO A O 1
ATOM 742 N N . SER A 1 102 ? -16.125 29.031 17.234 1 97.88 102 SER A N 1
ATOM 743 C CA . SER A 1 102 ? -15.508 29.906 16.25 1 97.88 102 SER A CA 1
ATOM 744 C C . SER A 1 102 ? -14.07 29.469 15.969 1 97.88 102 SER A C 1
ATOM 746 O O . SER A 1 102 ? -13.617 29.516 14.82 1 97.88 102 SER A O 1
ATOM 748 N N . ASP A 1 103 ? -13.297 29.109 16.984 1 98.19 103 ASP A N 1
ATOM 749 C CA . ASP A 1 103 ? -11.93 28.625 16.812 1 98.19 103 ASP A CA 1
ATOM 750 C C . ASP A 1 103 ? -11.898 27.328 16.031 1 98.19 103 ASP A C 1
ATOM 752 O O . ASP A 1 103 ? -11.047 27.141 15.164 1 98.19 103 ASP A O 1
ATOM 756 N N . VAL A 1 104 ? -12.789 26.438 16.344 1 98.5 104 VAL A N 1
ATOM 757 C CA . VAL A 1 104 ? -12.836 25.125 15.695 1 98.5 104 VAL A CA 1
ATOM 758 C C . VAL A 1 104 ? -13.219 25.297 14.227 1 98.5 104 VAL A C 1
ATOM 760 O O . VAL A 1 104 ? -12.609 24.688 13.344 1 98.5 104 VAL A O 1
ATOM 763 N N . ARG A 1 105 ? -14.227 26.125 13.93 1 98.06 105 ARG A N 1
ATOM 764 C CA . ARG A 1 105 ? -14.602 26.406 12.555 1 98.06 105 ARG A CA 1
ATOM 765 C C . ARG A 1 105 ? -13.438 27.031 11.789 1 98.06 105 ARG A C 1
ATOM 767 O O . ARG A 1 105 ? -13.219 26.719 10.609 1 98.06 105 ARG A O 1
ATOM 774 N N . SER A 1 106 ? -12.766 27.922 12.469 1 98.62 106 SER A N 1
ATOM 775 C CA . SER A 1 106 ? -11.602 28.547 11.852 1 98.62 106 SER A CA 1
ATOM 776 C C . SER A 1 106 ? -10.531 27.531 11.5 1 98.62 106 SER A C 1
ATOM 778 O O . SER A 1 106 ? -9.922 27.594 10.438 1 98.62 106 SER A O 1
ATOM 780 N N . ALA A 1 107 ? -10.281 26.578 12.352 1 98.81 107 ALA A N 1
ATOM 781 C CA . ALA A 1 107 ? -9.297 25.516 12.078 1 98.81 107 ALA A CA 1
ATOM 782 C C . ALA A 1 107 ? -9.672 24.734 10.828 1 98.81 107 ALA A C 1
ATOM 784 O O . ALA A 1 107 ? -8.828 24.484 9.969 1 98.81 107 ALA A O 1
ATOM 785 N N . ILE A 1 108 ? -10.938 24.344 10.719 1 98.69 108 ILE A N 1
ATOM 786 C CA . ILE A 1 108 ? -11.414 23.594 9.562 1 98.69 108 ILE A CA 1
ATOM 787 C C . ILE A 1 108 ? -11.242 24.422 8.297 1 98.69 108 ILE A C 1
ATOM 789 O O . ILE A 1 108 ? -10.773 23.922 7.273 1 98.69 108 ILE A O 1
ATOM 793 N N . GLN A 1 109 ? -11.562 25.703 8.406 1 98.44 109 GLN A N 1
ATOM 794 C CA . GLN A 1 109 ? -11.438 26.578 7.246 1 98.44 109 GLN A CA 1
ATOM 795 C C . GLN A 1 109 ? -9.977 26.734 6.828 1 98.44 109 GLN A C 1
ATOM 797 O O . GLN A 1 109 ? -9.664 26.719 5.637 1 98.44 109 GLN A O 1
ATOM 802 N N . VAL A 1 110 ? -9.117 26.938 7.801 1 98.69 110 VAL A N 1
ATOM 803 C CA . VAL A 1 110 ? -7.691 27.062 7.504 1 98.69 110 VAL A CA 1
ATOM 804 C C . VAL A 1 110 ? -7.191 25.797 6.816 1 98.69 110 VAL A C 1
ATOM 806 O O . VAL A 1 110 ? -6.426 25.859 5.852 1 98.69 110 VAL A O 1
ATOM 809 N N . ALA A 1 111 ? -7.566 24.641 7.293 1 98.81 111 ALA A N 1
ATOM 810 C CA . ALA A 1 111 ? -7.168 23.391 6.664 1 98.81 111 ALA A CA 1
ATOM 811 C C . ALA A 1 111 ? -7.652 23.328 5.219 1 98.81 111 ALA A C 1
ATOM 813 O O . ALA A 1 111 ? -6.875 23 4.312 1 98.81 111 ALA A O 1
ATOM 814 N N . LEU A 1 112 ? -8.914 23.641 5.023 1 98.38 112 LEU A N 1
ATOM 815 C CA . LEU A 1 112 ? -9.477 23.625 3.678 1 98.38 112 LEU A CA 1
ATOM 816 C C . LEU A 1 112 ? -8.719 24.578 2.758 1 98.38 112 LEU A C 1
ATOM 818 O O . LEU A 1 112 ? -8.43 24.234 1.609 1 98.38 112 LEU A O 1
ATOM 822 N N . ASP A 1 113 ? -8.375 25.75 3.258 1 98.31 113 ASP A N 1
ATOM 823 C CA . ASP A 1 113 ? -7.707 26.781 2.469 1 98.31 113 ASP A CA 1
ATOM 824 C C . ASP A 1 113 ? -6.285 26.344 2.104 1 98.31 113 ASP A C 1
ATOM 826 O O . ASP A 1 113 ? -5.695 26.875 1.158 1 98.31 113 ASP A O 1
ATOM 830 N N . ASN A 1 114 ? -5.711 25.391 2.846 1 98.56 114 ASN A N 1
ATOM 831 C CA . ASN A 1 114 ? -4.324 25 2.629 1 98.56 114 ASN A CA 1
ATOM 832 C C . ASN A 1 114 ? -4.223 23.766 1.726 1 98.56 114 ASN A C 1
ATOM 834 O O . ASN A 1 114 ? -3.125 23.344 1.362 1 98.56 114 ASN A O 1
ATOM 838 N N . LEU A 1 115 ? -5.316 23.219 1.294 1 98.44 115 LEU A N 1
ATOM 839 C CA . LEU A 1 115 ? -5.297 21.953 0.565 1 98.44 115 LEU A CA 1
ATOM 840 C C . LEU A 1 115 ? -4.559 22.109 -0.761 1 98.44 115 LEU A C 1
ATOM 842 O O . LEU A 1 115 ? -3.752 21.25 -1.129 1 98.44 115 LEU A O 1
ATOM 846 N N . SER A 1 116 ? -4.793 23.172 -1.495 1 98.19 116 SER A N 1
ATOM 847 C CA . SER A 1 116 ? -4.121 23.328 -2.781 1 98.19 116 SER A CA 1
ATOM 848 C C . SER A 1 116 ? -2.604 23.359 -2.613 1 98.19 116 SER A C 1
ATOM 850 O O . SER A 1 116 ? -1.871 22.828 -3.449 1 98.19 116 SER A O 1
ATOM 852 N N . ARG A 1 117 ? -2.164 23.953 -1.585 1 98.19 117 ARG A N 1
ATOM 853 C CA . ARG A 1 117 ? -0.729 23.984 -1.327 1 98.19 117 ARG A CA 1
ATOM 854 C C . ARG A 1 117 ? -0.195 22.609 -0.974 1 98.19 117 ARG A C 1
ATOM 856 O O . ARG A 1 117 ? 0.777 22.141 -1.571 1 98.19 117 ARG A O 1
ATOM 863 N N . THR A 1 118 ? -0.844 21.922 -0.044 1 98.62 118 THR A N 1
ATOM 864 C CA . THR A 1 118 ? -0.314 20.672 0.467 1 98.62 118 THR A CA 1
ATOM 865 C C . THR A 1 118 ? -0.498 19.547 -0.555 1 98.62 118 THR A C 1
ATOM 867 O O . THR A 1 118 ? 0.148 18.5 -0.461 1 98.62 118 THR A O 1
ATOM 870 N N . PHE A 1 119 ? -1.342 19.75 -1.547 1 98.62 119 PHE A N 1
ATOM 871 C CA . PHE A 1 119 ? -1.461 18.797 -2.65 1 98.62 119 PHE A CA 1
ATOM 872 C C . PHE A 1 119 ? -0.464 19.125 -3.756 1 98.62 119 PHE A C 1
ATOM 874 O O . PHE A 1 119 ? -0.375 18.406 -4.75 1 98.62 119 PHE A O 1
ATOM 881 N N . GLY A 1 120 ? 0.298 20.172 -3.555 1 98.56 120 GLY A N 1
ATOM 882 C CA . GLY A 1 120 ? 1.225 20.641 -4.574 1 98.56 120 GLY A CA 1
ATOM 883 C C . GLY A 1 120 ? 2.291 19.609 -4.922 1 98.56 120 GLY A C 1
ATOM 884 O O . GLY A 1 120 ? 2.812 19.609 -6.039 1 98.56 120 GLY A O 1
ATOM 885 N N . ASP A 1 121 ? 2.662 18.719 -3.973 1 98.69 121 ASP A N 1
ATOM 886 C CA . ASP A 1 121 ? 3.686 17.703 -4.219 1 98.69 121 ASP A CA 1
ATOM 887 C C . ASP A 1 121 ? 3.096 16.297 -4.156 1 98.69 121 ASP A C 1
ATOM 889 O O . ASP A 1 121 ? 3.697 15.398 -3.572 1 98.69 121 ASP A O 1
ATOM 893 N N . VAL A 1 122 ? 1.931 16.188 -4.652 1 98.62 122 VAL A N 1
ATOM 894 C CA . VAL A 1 122 ? 1.31 14.922 -5.004 1 98.62 122 VAL A CA 1
ATOM 895 C C . VAL A 1 122 ? 1.344 14.727 -6.52 1 98.62 122 VAL A C 1
ATOM 897 O O . VAL A 1 122 ? 0.796 15.539 -7.266 1 98.62 122 VAL A O 1
ATOM 900 N N . TYR A 1 123 ? 2.033 13.758 -6.961 1 98.5 123 TYR A N 1
ATOM 901 C CA . TYR A 1 123 ? 2.195 13.461 -8.383 1 98.5 123 TYR A CA 1
ATOM 902 C C . TYR A 1 123 ? 1.466 12.172 -8.75 1 98.5 123 TYR A C 1
ATOM 904 O O . TYR A 1 123 ? 1.611 11.156 -8.078 1 98.5 123 TYR A O 1
ATOM 912 N N . ASN A 1 124 ? 0.744 12.25 -9.844 1 97.56 124 ASN A N 1
ATOM 913 C CA . ASN A 1 124 ? -0.101 11.117 -10.203 1 97.56 124 ASN A CA 1
ATOM 914 C C . ASN A 1 124 ? 0.196 10.625 -11.617 1 97.56 124 ASN A C 1
ATOM 916 O O . ASN A 1 124 ? 0.522 11.422 -12.5 1 97.56 124 ASN A O 1
ATOM 920 N N . SER A 1 125 ? 0.121 9.391 -11.836 1 96.25 125 SER A N 1
ATOM 921 C CA . SER A 1 125 ? -0.024 8.719 -13.117 1 96.25 125 SER A CA 1
ATOM 922 C C . SER A 1 125 ? -1.034 7.578 -13.031 1 96.25 125 SER A C 1
ATOM 924 O O . SER A 1 125 ? -1.509 7.242 -11.945 1 96.25 125 SER A O 1
ATOM 926 N N . ALA A 1 126 ? -1.392 6.965 -14.156 1 94.56 126 ALA A N 1
ATOM 927 C CA . ALA A 1 126 ? -2.318 5.836 -14.172 1 94.56 126 ALA A CA 1
ATOM 928 C C . ALA A 1 126 ? -1.755 4.66 -13.375 1 94.56 126 ALA A C 1
ATOM 930 O O . ALA A 1 126 ? -2.512 3.854 -12.828 1 94.56 126 ALA A O 1
ATOM 931 N N . ALA A 1 127 ? -0.404 4.582 -13.195 1 95.44 127 ALA A N 1
ATOM 932 C CA . ALA A 1 127 ? 0.249 3.422 -12.602 1 95.44 127 ALA A CA 1
ATOM 933 C C . ALA A 1 127 ? 0.44 3.611 -11.094 1 95.44 127 ALA A C 1
ATOM 935 O O . ALA A 1 127 ? 0.799 2.67 -10.391 1 95.44 127 ALA A O 1
ATOM 936 N N . GLY A 1 128 ? 0.236 4.848 -10.633 1 97 128 GLY A N 1
ATOM 937 C CA . GLY A 1 128 ? 0.435 5.07 -9.211 1 97 128 GLY A CA 1
ATOM 938 C C . GLY A 1 128 ? 0.577 6.535 -8.852 1 97 128 GLY A C 1
ATOM 939 O O . GLY A 1 128 ? 0.109 7.41 -9.586 1 97 128 GLY A O 1
ATOM 940 N N . HIS A 1 129 ? 1.163 6.797 -7.613 1 98.38 129 HIS A N 1
ATOM 941 C CA . HIS A 1 129 ? 1.335 8.18 -7.184 1 98.38 129 HIS A CA 1
ATOM 942 C C . HIS A 1 129 ? 2.564 8.336 -6.293 1 98.38 129 HIS A C 1
ATOM 944 O O . HIS A 1 129 ? 3.105 7.34 -5.801 1 98.38 129 HIS A O 1
ATOM 950 N N . LEU A 1 130 ? 3.012 9.578 -6.188 1 98.81 130 LEU A N 1
ATOM 951 C CA . LEU A 1 130 ? 3.984 10.023 -5.195 1 98.81 130 LEU A CA 1
ATOM 952 C C . LEU A 1 130 ? 3.404 11.133 -4.32 1 98.81 130 LEU A C 1
ATOM 954 O O . LEU A 1 130 ? 2.621 11.953 -4.797 1 98.81 130 LEU A O 1
ATOM 958 N N . GLU A 1 131 ? 3.793 11.148 -3.123 1 98.88 131 GLU A N 1
ATOM 959 C CA . GLU A 1 131 ? 3.471 12.258 -2.225 1 98.88 131 GLU A CA 1
ATOM 960 C C . GLU A 1 131 ? 4.695 12.688 -1.42 1 98.88 131 GLU A C 1
ATOM 962 O O . GLU A 1 131 ? 5.383 11.852 -0.832 1 98.88 131 GLU A O 1
ATOM 967 N N . LEU A 1 132 ? 4.914 13.93 -1.43 1 98.94 132 LEU A N 1
ATOM 968 C CA . LEU A 1 132 ? 5.973 14.547 -0.635 1 98.94 132 LEU A CA 1
ATOM 969 C C . LEU A 1 132 ? 5.41 15.656 0.247 1 98.94 132 LEU A C 1
ATOM 971 O O . LEU A 1 132 ? 4.574 16.438 -0.197 1 98.94 132 LEU A O 1
ATOM 975 N N . GLN A 1 133 ? 5.824 15.719 1.484 1 98.94 133 GLN A N 1
ATOM 976 C CA . GLN A 1 133 ? 5.43 16.766 2.42 1 98.94 133 GLN A CA 1
ATOM 977 C C . GLN A 1 133 ? 6.633 17.281 3.209 1 98.94 133 GLN A C 1
ATOM 979 O O . GLN A 1 133 ? 7.57 16.531 3.482 1 98.94 133 GLN A O 1
ATOM 984 N N . PHE A 1 134 ? 6.574 18.531 3.553 1 98.88 134 PHE A N 1
ATOM 985 C CA . PHE A 1 134 ? 7.621 19.156 4.348 1 98.88 134 PHE A CA 1
ATOM 986 C C . PHE A 1 134 ? 7.047 20.281 5.207 1 98.88 134 PHE A C 1
ATOM 988 O O . PHE A 1 134 ? 6.195 21.047 4.75 1 98.88 134 PHE A O 1
ATOM 995 N N . THR A 1 135 ? 7.434 20.297 6.43 1 98.69 135 THR A N 1
ATOM 996 C CA . THR A 1 135 ? 7.25 21.469 7.277 1 98.69 135 THR A CA 1
ATOM 997 C C . THR A 1 135 ? 8.492 21.734 8.125 1 98.69 135 THR A C 1
ATOM 999 O O . THR A 1 135 ? 9.125 20.781 8.602 1 98.69 135 THR A O 1
ATOM 1002 N N . ALA A 1 136 ? 8.773 23.016 8.281 1 98.12 136 ALA A N 1
ATOM 1003 C CA . ALA A 1 136 ? 9.922 23.375 9.102 1 98.12 136 ALA A CA 1
ATOM 1004 C C . ALA A 1 136 ? 9.625 23.156 10.586 1 98.12 136 ALA A C 1
ATOM 1006 O O . ALA A 1 136 ? 10.539 23.062 11.398 1 98.12 136 ALA A O 1
ATOM 1007 N N . ARG A 1 137 ? 8.336 23.203 10.922 1 98.31 137 ARG A N 1
ATOM 1008 C CA . ARG A 1 137 ? 7.922 23.094 12.32 1 98.31 137 ARG A CA 1
ATOM 1009 C C . ARG A 1 137 ? 6.648 22.266 12.453 1 98.31 137 ARG A C 1
ATOM 1011 O O . ARG A 1 137 ? 5.543 22.812 12.367 1 98.31 137 ARG A O 1
ATOM 1018 N N . ALA A 1 138 ? 6.816 20.984 12.844 1 98.75 138 ALA A N 1
ATOM 1019 C CA . ALA A 1 138 ? 5.668 20.094 13 1 98.75 138 ALA A CA 1
ATOM 1020 C C . ALA A 1 138 ? 4.828 20.484 14.211 1 98.75 138 ALA A C 1
ATOM 1022 O O . ALA A 1 138 ? 5.363 20.953 15.219 1 98.75 138 ALA A O 1
ATOM 1023 N N . ALA A 1 139 ? 3.574 20.297 14.117 1 98.56 139 ALA A N 1
ATOM 1024 C CA . ALA A 1 139 ? 2.637 20.516 15.219 1 98.56 139 ALA A CA 1
ATOM 1025 C C . ALA A 1 139 ? 1.826 19.25 15.508 1 98.56 139 ALA A C 1
ATOM 1027 O O . ALA A 1 139 ? 2.299 18.141 15.273 1 98.56 139 ALA A O 1
ATOM 1028 N N . GLY A 1 140 ? 0.666 19.391 16.109 1 98.38 140 GLY A N 1
ATOM 1029 C CA . GLY A 1 140 ? -0.069 18.297 16.719 1 98.38 140 GLY A CA 1
ATOM 1030 C C . GLY A 1 140 ? -0.555 17.281 15.703 1 98.38 140 GLY A C 1
ATOM 1031 O O . GLY A 1 140 ? -0.646 16.094 16 1 98.38 140 GLY A O 1
ATOM 1032 N N . ALA A 1 141 ? -0.913 17.703 14.469 1 98.81 141 ALA A N 1
ATOM 1033 C CA . ALA A 1 141 ? -1.43 16.75 13.484 1 98.81 141 ALA A CA 1
ATOM 1034 C C . ALA A 1 141 ? -0.333 15.805 13.008 1 98.81 141 ALA A C 1
ATOM 1036 O O . ALA A 1 141 ? -0.528 14.594 12.977 1 98.81 141 ALA A O 1
ATOM 1037 N N . CYS A 1 142 ? 0.86 16.328 12.68 1 98.75 142 CYS A N 1
ATOM 1038 C CA . CYS A 1 142 ? 1.994 15.516 12.266 1 98.75 142 CYS A CA 1
ATOM 1039 C C . CYS A 1 142 ? 2.449 14.602 13.398 1 98.75 142 CYS A C 1
ATOM 1041 O O . CYS A 1 142 ? 2.85 13.461 13.156 1 98.75 142 CYS A O 1
ATOM 1043 N N . HIS A 1 143 ? 2.357 15.156 14.555 1 98.62 143 HIS A N 1
ATOM 1044 C CA . HIS A 1 143 ? 2.76 14.367 15.711 1 98.62 143 HIS A CA 1
ATOM 1045 C C . HIS A 1 143 ? 1.835 13.172 15.906 1 98.62 143 HIS A C 1
ATOM 1047 O O . HIS A 1 143 ? 2.301 12.039 16.047 1 98.62 143 HIS A O 1
ATOM 1053 N N . MET A 1 144 ? 0.566 13.398 15.945 1 97.94 144 MET A N 1
ATOM 1054 C CA . MET A 1 144 ? -0.401 12.336 16.219 1 97.94 144 MET A CA 1
ATOM 1055 C C . MET A 1 144 ? -0.367 11.281 15.117 1 97.94 144 MET A C 1
ATOM 1057 O O . MET A 1 144 ? -0.392 10.086 15.406 1 97.94 144 MET A O 1
ATOM 1061 N N . ALA A 1 145 ? -0.292 11.711 13.875 1 98.19 145 ALA A N 1
ATOM 1062 C CA . ALA A 1 145 ? -0.419 10.789 12.742 1 98.19 145 ALA A CA 1
ATOM 1063 C C . ALA A 1 145 ? 0.882 10.031 12.508 1 98.19 145 ALA A C 1
ATOM 1065 O O . ALA A 1 145 ? 0.861 8.852 12.148 1 98.19 145 ALA A O 1
ATOM 1066 N N . PHE A 1 146 ? 2.064 10.727 12.672 1 98.19 146 PHE A N 1
ATOM 1067 C CA . PHE A 1 146 ? 3.289 10.195 12.094 1 98.19 146 PHE A CA 1
ATOM 1068 C C . PHE A 1 146 ? 4.418 10.188 13.117 1 98.19 146 PHE A C 1
ATOM 1070 O O . PHE A 1 146 ? 5.547 9.812 12.805 1 98.19 146 PHE A O 1
ATOM 1077 N N . GLY A 1 147 ? 4.152 10.703 14.336 1 98.19 147 GLY A N 1
ATOM 1078 C CA . GLY A 1 147 ? 5.152 10.695 15.391 1 98.19 147 GLY A CA 1
ATOM 1079 C C . GLY A 1 147 ? 6.16 11.82 15.266 1 98.19 147 GLY A C 1
ATOM 1080 O O . GLY A 1 147 ? 7.211 11.797 15.906 1 98.19 147 GLY A O 1
ATOM 1081 N N . ALA A 1 148 ? 5.895 12.781 14.438 1 98.75 148 ALA A N 1
ATOM 1082 C CA . ALA A 1 148 ? 6.809 13.906 14.273 1 98.75 148 ALA A CA 1
ATOM 1083 C C . ALA A 1 148 ? 7 14.656 15.586 1 98.75 148 ALA A C 1
ATOM 1085 O O . ALA A 1 148 ? 6.023 15 16.25 1 98.75 148 ALA A O 1
ATOM 1086 N N . PRO A 1 149 ? 8.25 14.898 15.961 1 98.56 149 PRO A N 1
ATOM 1087 C CA . PRO A 1 149 ? 8.438 15.766 17.125 1 98.56 149 PRO A CA 1
ATOM 1088 C C . PRO A 1 149 ? 7.938 17.188 16.906 1 98.56 149 PRO A C 1
ATOM 1090 O O . PRO A 1 149 ? 8.336 17.828 15.922 1 98.56 149 PRO A O 1
ATOM 1093 N N . GLU A 1 150 ? 7.102 17.672 17.844 1 98.25 150 GLU A N 1
ATOM 1094 C CA . GLU A 1 150 ? 6.57 19.016 17.688 1 98.25 150 GLU A CA 1
ATOM 1095 C C . GLU A 1 150 ? 7.684 20.062 17.766 1 98.25 150 GLU A C 1
ATOM 1097 O O . GLU A 1 150 ? 8.602 19.938 18.578 1 98.25 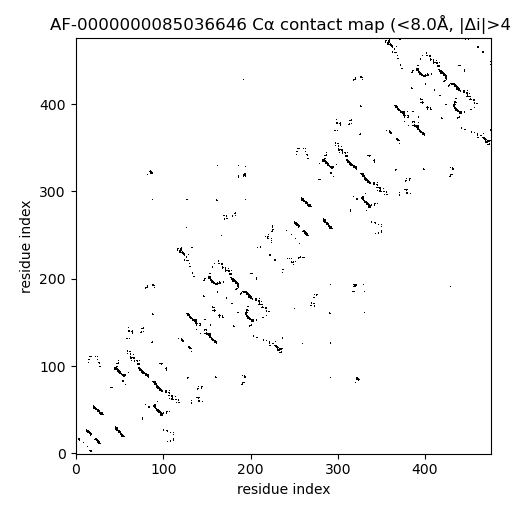150 GLU A O 1
ATOM 1102 N N . GLY A 1 151 ? 7.586 20.984 16.891 1 98.19 151 GLY A N 1
ATOM 1103 C CA . GLY A 1 151 ? 8.547 22.078 16.891 1 98.19 151 GLY A CA 1
ATOM 1104 C C . GLY A 1 151 ? 9.773 21.797 16.047 1 98.19 151 GLY A C 1
ATOM 1105 O O . GLY A 1 151 ? 10.617 22.672 15.852 1 98.19 151 GLY A O 1
ATOM 1106 N N . LYS A 1 152 ? 9.828 20.609 15.469 1 98.44 152 LYS A N 1
ATOM 1107 C CA . LYS A 1 152 ? 10.953 20.219 14.625 1 98.44 152 LYS A CA 1
ATOM 1108 C C . LYS A 1 152 ? 10.508 20.047 13.172 1 98.44 152 LYS A C 1
ATOM 1110 O O . LYS A 1 152 ? 9.312 19.922 12.891 1 98.44 152 LYS A O 1
ATOM 1115 N N . ALA A 1 153 ? 11.539 20.047 12.312 1 98.75 153 ALA A N 1
ATOM 1116 C CA . ALA A 1 153 ? 11.234 19.812 10.906 1 98.75 153 ALA A CA 1
ATOM 1117 C C . ALA A 1 153 ? 10.781 18.359 10.688 1 98.75 153 ALA A C 1
ATOM 1119 O O . ALA A 1 153 ? 11.258 17.453 11.367 1 98.75 153 ALA A O 1
ATOM 1120 N N . TYR A 1 154 ? 9.93 18.234 9.773 1 98.81 154 TYR A N 1
ATOM 1121 C CA . TYR A 1 154 ? 9.344 16.938 9.43 1 98.81 154 TYR A CA 1
ATOM 1122 C C . TYR A 1 154 ? 9.188 16.797 7.926 1 98.81 154 TYR A C 1
ATOM 1124 O O . TYR A 1 154 ? 8.883 17.766 7.227 1 98.81 154 TYR A O 1
ATOM 1132 N N . GLY A 1 155 ? 9.445 15.539 7.43 1 98.88 155 GLY A N 1
ATOM 1133 C CA . GLY A 1 155 ? 9.258 15.203 6.027 1 98.88 155 GLY A CA 1
ATOM 1134 C C . GLY A 1 155 ? 8.562 13.867 5.824 1 98.88 155 GLY A C 1
ATOM 1135 O O . GLY A 1 155 ? 8.75 12.938 6.613 1 98.88 155 GLY A O 1
ATOM 1136 N N . LEU A 1 156 ? 7.738 13.836 4.805 1 98.88 156 LEU A N 1
ATOM 1137 C CA . LEU A 1 156 ? 7.051 12.633 4.348 1 98.88 156 LEU A CA 1
ATOM 1138 C C . LEU A 1 156 ? 7.422 12.312 2.906 1 98.88 156 LEU A C 1
ATOM 1140 O O . LEU A 1 156 ? 7.41 13.188 2.041 1 98.88 156 LEU A O 1
ATOM 1144 N N . ILE A 1 157 ? 7.871 11.109 2.652 1 98.88 157 ILE A N 1
ATOM 1145 C CA . ILE A 1 157 ? 8.18 10.602 1.319 1 98.88 157 ILE A CA 1
ATOM 1146 C C . ILE A 1 157 ? 7.402 9.305 1.069 1 98.88 157 ILE A C 1
ATOM 1148 O O . ILE A 1 157 ? 7.637 8.297 1.736 1 98.88 157 ILE A O 1
ATOM 1152 N N . CYS A 1 158 ? 6.488 9.367 0.103 1 98.88 158 CYS A N 1
ATOM 1153 C CA . CYS A 1 158 ? 5.574 8.258 -0.157 1 98.88 158 CYS A CA 1
ATOM 1154 C C . CYS A 1 158 ? 5.574 7.887 -1.635 1 98.88 158 CYS A C 1
ATOM 1156 O O . CYS A 1 158 ? 5.5 8.758 -2.5 1 98.88 158 CYS A O 1
ATOM 1158 N N . GLY A 1 159 ? 5.691 6.582 -1.91 1 98.88 159 GLY A N 1
ATOM 1159 C CA . GLY A 1 159 ? 5.582 6.09 -3.275 1 98.88 159 GLY A CA 1
ATOM 1160 C C . GLY A 1 159 ? 4.617 4.93 -3.414 1 98.88 159 GLY A C 1
ATOM 1161 O O . GLY A 1 159 ? 4.543 4.066 -2.535 1 98.88 159 GLY A O 1
ATOM 1162 N N . ALA A 1 160 ? 3.91 4.934 -4.52 1 98.62 160 ALA A N 1
ATOM 1163 C CA . ALA A 1 160 ? 3 3.875 -4.945 1 98.62 160 ALA A CA 1
ATOM 1164 C C . ALA A 1 160 ? 3.189 3.551 -6.426 1 98.62 160 ALA A C 1
ATOM 1166 O O . ALA A 1 160 ? 3.199 4.453 -7.27 1 98.62 160 ALA A O 1
ATOM 1167 N N . PRO A 1 161 ? 3.322 2.178 -6.809 1 98.19 161 PRO A N 1
ATOM 1168 C CA . PRO A 1 161 ? 3.275 1.019 -5.914 1 98.19 161 PRO A CA 1
ATOM 1169 C C . PRO A 1 161 ? 4.379 1.041 -4.859 1 98.19 161 PRO A C 1
ATOM 1171 O O . PRO A 1 161 ? 5.383 1.736 -5.027 1 98.19 161 PRO A O 1
ATOM 1174 N N . SER A 1 162 ? 4.207 0.297 -3.822 1 98.75 162 SER A N 1
ATOM 1175 C CA . SER A 1 162 ? 4.922 0.446 -2.561 1 98.75 162 SER A CA 1
ATOM 1176 C C . SER A 1 162 ? 6.426 0.259 -2.75 1 98.75 162 SER A C 1
ATOM 1178 O O . SER A 1 162 ? 7.227 0.853 -2.023 1 98.75 162 SER A O 1
ATOM 1180 N N . GLY A 1 163 ? 6.836 -0.556 -3.684 1 98.62 163 GLY A N 1
ATOM 1181 C CA . GLY A 1 163 ? 8.258 -0.772 -3.906 1 98.62 163 GLY A CA 1
ATOM 1182 C C . GLY A 1 163 ? 9 0.497 -4.27 1 98.62 163 GLY A C 1
ATOM 1183 O O . GLY A 1 163 ? 10.172 0.661 -3.914 1 98.62 163 GLY A O 1
ATOM 1184 N N . ILE A 1 164 ? 8.352 1.408 -5.031 1 98.56 164 ILE A N 1
ATOM 1185 C CA . ILE A 1 164 ? 8.953 2.693 -5.363 1 98.56 164 ILE A CA 1
ATOM 1186 C C . ILE A 1 164 ? 9.258 3.469 -4.086 1 98.56 164 ILE A C 1
ATOM 1188 O O . ILE A 1 164 ? 10.312 4.098 -3.969 1 98.56 164 ILE A O 1
ATOM 1192 N N . GLY A 1 165 ? 8.344 3.354 -3.125 1 98.88 165 GLY A N 1
ATOM 1193 C CA . GLY A 1 165 ? 8.547 4.016 -1.848 1 98.88 165 GLY A CA 1
ATOM 1194 C C . GLY A 1 165 ? 9.789 3.527 -1.118 1 98.88 165 GLY A C 1
ATOM 1195 O O . GLY A 1 165 ? 10.445 4.297 -0.414 1 98.88 165 GLY A O 1
ATOM 1196 N N . VAL A 1 166 ? 10.07 2.268 -1.269 1 98.62 166 VAL A N 1
ATOM 1197 C CA . VAL A 1 166 ? 11.258 1.703 -0.633 1 98.62 166 VAL A CA 1
ATOM 1198 C C . VAL A 1 166 ? 12.516 2.369 -1.196 1 98.62 166 VAL A C 1
ATOM 1200 O O . VAL A 1 166 ? 13.391 2.789 -0.441 1 98.62 166 VAL A O 1
ATOM 1203 N N . VAL A 1 167 ? 12.594 2.523 -2.512 1 98.62 167 VAL A N 1
ATOM 1204 C CA . VAL A 1 167 ? 13.758 3.115 -3.154 1 98.62 167 VAL A CA 1
ATOM 1205 C C . VAL A 1 167 ? 13.836 4.605 -2.818 1 98.62 167 VAL A C 1
ATOM 1207 O O . VAL A 1 167 ? 14.922 5.133 -2.566 1 98.62 167 VAL A O 1
ATOM 1210 N N . MET A 1 168 ? 12.734 5.254 -2.836 1 98.81 168 MET A N 1
ATOM 1211 C CA . MET A 1 168 ? 12.688 6.664 -2.471 1 98.81 168 MET A CA 1
ATOM 1212 C C . MET A 1 168 ? 13.219 6.879 -1.057 1 98.81 168 MET A C 1
ATOM 1214 O O . MET A 1 168 ? 14 7.797 -0.813 1 98.81 168 MET A O 1
ATOM 1218 N N . ALA A 1 169 ? 12.773 6.059 -0.142 1 98.88 169 ALA A N 1
ATOM 1219 C CA . ALA A 1 169 ? 13.211 6.148 1.249 1 98.88 169 ALA A CA 1
ATOM 1220 C C . ALA A 1 169 ? 14.719 5.969 1.361 1 98.88 169 ALA A C 1
ATOM 1222 O O . ALA A 1 169 ? 15.398 6.746 2.037 1 98.88 169 ALA A O 1
ATOM 1223 N N . ASP A 1 170 ? 15.188 4.926 0.709 1 98.75 170 ASP A N 1
ATOM 1224 C CA . ASP A 1 170 ? 16.625 4.645 0.734 1 98.75 170 ASP A CA 1
ATOM 1225 C C . ASP A 1 170 ? 17.422 5.852 0.248 1 98.75 170 ASP A C 1
ATOM 1227 O O . ASP A 1 170 ? 18.422 6.23 0.869 1 98.75 170 ASP A O 1
ATOM 1231 N N . THR A 1 171 ? 17.016 6.391 -0.896 1 98.44 171 THR A N 1
ATOM 1232 C CA . THR A 1 171 ? 17.688 7.539 -1.493 1 98.44 171 THR A CA 1
ATOM 1233 C C . THR A 1 171 ? 17.641 8.734 -0.55 1 98.44 171 THR A C 1
ATOM 1235 O O . THR A 1 171 ? 18.656 9.398 -0.337 1 98.44 171 THR A O 1
ATOM 1238 N N . ALA A 1 172 ? 16.516 9.062 0.009 1 98.56 172 ALA A N 1
ATOM 1239 C CA . ALA A 1 172 ? 16.328 10.211 0.885 1 98.56 172 ALA A CA 1
ATOM 1240 C C . ALA A 1 172 ? 17.234 10.125 2.107 1 98.56 172 ALA A C 1
ATOM 1242 O O . ALA A 1 172 ? 17.938 11.086 2.447 1 98.56 172 ALA A O 1
ATOM 1243 N N . ILE A 1 173 ? 17.25 8.977 2.744 1 98.38 173 ILE A N 1
ATOM 1244 C CA . ILE A 1 173 ? 18 8.781 3.986 1 98.38 173 ILE A CA 1
ATOM 1245 C C . ILE A 1 173 ? 19.5 8.898 3.717 1 98.38 173 ILE A C 1
ATOM 1247 O O . ILE A 1 173 ? 20.234 9.453 4.527 1 98.38 173 ILE A O 1
ATOM 1251 N N . LYS A 1 174 ? 19.906 8.445 2.531 1 97.31 174 LYS A N 1
ATOM 1252 C CA . LYS A 1 174 ? 21.312 8.492 2.162 1 97.31 174 LYS A CA 1
ATOM 1253 C C . LYS A 1 174 ? 21.734 9.922 1.819 1 97.31 174 LYS A C 1
ATOM 1255 O O . LYS A 1 174 ? 22.922 10.242 1.857 1 97.31 174 LYS A O 1
ATOM 1260 N N . THR A 1 175 ? 20.859 10.742 1.44 1 97.56 175 THR A N 1
ATOM 1261 C CA . THR A 1 175 ? 21.172 12.062 0.887 1 97.56 175 THR A CA 1
ATOM 1262 C C . THR A 1 175 ? 21.516 13.047 1.996 1 97.56 175 THR A C 1
ATOM 1264 O O . THR A 1 175 ? 22.359 13.922 1.808 1 97.56 175 THR A O 1
ATOM 1267 N N . ALA A 1 176 ? 20.844 13.016 3.107 1 96 176 ALA A N 1
ATOM 1268 C CA . ALA A 1 176 ? 21.062 13.992 4.172 1 96 176 ALA A CA 1
ATOM 1269 C C . ALA A 1 176 ? 20.938 13.344 5.547 1 96 176 ALA A C 1
ATOM 1271 O O . ALA A 1 176 ? 20.25 12.328 5.699 1 96 176 ALA A O 1
ATOM 1272 N N . GLY A 1 177 ? 21.641 13.945 6.531 1 95.56 177 GLY A N 1
ATOM 1273 C CA . GLY A 1 177 ? 21.562 13.469 7.902 1 95.56 177 GLY A CA 1
ATOM 1274 C C . GLY A 1 177 ? 20.203 13.719 8.539 1 95.56 177 GLY A C 1
ATOM 1275 O O . GLY A 1 177 ? 19.969 14.789 9.102 1 95.56 177 GLY A O 1
ATOM 1276 N N . VAL A 1 178 ? 19.297 12.734 8.516 1 98.25 178 VAL A N 1
ATOM 1277 C CA . VAL A 1 178 ? 17.953 12.867 9.086 1 98.25 178 VAL A CA 1
ATOM 1278 C C . VAL A 1 178 ? 17.703 11.734 10.078 1 98.25 178 VAL A C 1
ATOM 1280 O O . VAL A 1 178 ? 18.406 10.727 10.07 1 98.25 178 VAL A O 1
ATOM 1283 N N . ASN A 1 179 ? 16.734 11.93 10.969 1 98.25 179 ASN A N 1
ATOM 1284 C CA . ASN A 1 179 ? 16.203 10.875 11.828 1 98.25 179 ASN A CA 1
ATOM 1285 C C . ASN A 1 179 ? 15.016 10.172 11.172 1 98.25 179 ASN A C 1
ATOM 1287 O O . ASN A 1 179 ? 14.039 10.82 10.789 1 98.25 179 ASN A O 1
ATOM 1291 N N . VAL A 1 180 ? 15.18 8.852 11.023 1 98.44 180 VAL A N 1
ATOM 1292 C CA . VAL A 1 180 ? 14.055 8.086 10.5 1 98.44 180 VAL A CA 1
ATOM 1293 C C . VAL A 1 180 ? 13.086 7.754 11.633 1 98.44 180 VAL A C 1
ATOM 1295 O O . VAL A 1 180 ? 13.453 7.09 12.602 1 98.44 180 VAL A O 1
ATOM 1298 N N . LEU A 1 181 ? 11.906 8.195 11.508 1 98.5 181 LEU A N 1
ATOM 1299 C CA . LEU A 1 181 ? 10.891 7.938 12.531 1 98.5 181 LEU A CA 1
ATOM 1300 C C . LEU A 1 181 ? 10.242 6.574 12.32 1 98.5 181 LEU A C 1
ATOM 1302 O O . LEU A 1 181 ? 10.172 5.766 13.242 1 98.5 181 LEU A O 1
ATOM 1306 N N . THR A 1 182 ? 9.727 6.34 11.102 1 98.12 182 THR A N 1
ATOM 1307 C CA . THR A 1 182 ? 9.125 5.066 10.734 1 98.12 182 THR A CA 1
ATOM 1308 C C . THR A 1 182 ? 9.18 4.859 9.219 1 98.12 182 THR A C 1
ATOM 1310 O O . THR A 1 182 ? 9.383 5.812 8.469 1 98.12 182 THR A O 1
ATOM 1313 N N . PHE A 1 183 ? 9.117 3.672 8.781 1 98.44 183 PHE A N 1
ATOM 1314 C CA . PHE A 1 183 ? 8.766 3.273 7.426 1 98.44 183 PHE A CA 1
ATOM 1315 C C . PHE A 1 183 ? 7.504 2.422 7.418 1 98.44 183 PHE A C 1
ATOM 1317 O O . PHE A 1 183 ? 7.48 1.326 7.98 1 98.44 183 PHE A O 1
ATOM 1324 N N . ALA A 1 184 ? 6.484 2.967 6.816 1 98.44 184 ALA A N 1
ATOM 1325 C CA . ALA A 1 184 ? 5.23 2.229 6.688 1 98.44 184 ALA A CA 1
ATOM 1326 C C . ALA A 1 184 ? 5.156 1.5 5.352 1 98.44 184 ALA A C 1
ATOM 1328 O O . ALA A 1 184 ? 5.555 2.043 4.316 1 98.44 184 ALA A O 1
ATOM 1329 N N . SER A 1 185 ? 4.742 0.295 5.352 1 97.81 185 SER A N 1
ATOM 1330 C CA . SER A 1 185 ? 4.531 -0.576 4.199 1 97.81 185 SER A CA 1
ATOM 1331 C C . SER A 1 185 ? 3.125 -1.165 4.199 1 97.81 185 SER A C 1
ATOM 1333 O O . SER A 1 185 ? 2.355 -0.95 5.137 1 97.81 185 SER A O 1
ATOM 1335 N N . PRO A 1 186 ? 2.75 -1.905 3.127 1 97.31 186 PRO A N 1
ATOM 1336 C CA . PRO A 1 186 ? 1.376 -2.404 3.051 1 97.31 186 PRO A CA 1
ATOM 1337 C C . PRO A 1 186 ? 0.983 -3.238 4.27 1 97.31 186 PRO A C 1
ATOM 1339 O O . PRO A 1 186 ? -0.142 -3.127 4.762 1 97.31 186 PRO A O 1
ATOM 1342 N N . GLY A 1 187 ? 1.84 -4 4.754 1 95.88 187 GLY A N 1
ATOM 1343 C CA . GLY A 1 187 ? 1.527 -4.887 5.863 1 95.88 187 GLY A CA 1
ATOM 1344 C C . GLY A 1 187 ? 1.792 -4.266 7.223 1 95.88 187 GLY A C 1
ATOM 1345 O O . GLY A 1 187 ? 1.451 -4.844 8.25 1 95.88 187 GLY A O 1
ATOM 1346 N N . HIS A 1 188 ? 2.408 -3.045 7.273 1 96.25 188 HIS A N 1
ATOM 1347 C CA . HIS A 1 188 ? 2.826 -2.428 8.523 1 96.25 188 HIS A CA 1
ATOM 1348 C C . HIS A 1 188 ? 2.66 -0.912 8.477 1 96.25 188 HIS A C 1
ATOM 1350 O O . HIS A 1 188 ? 3.336 -0.235 7.699 1 96.25 188 HIS A O 1
ATOM 1356 N N . GLY A 1 189 ? 1.783 -0.436 9.328 1 95.44 189 GLY A N 1
ATOM 1357 C CA . GLY A 1 189 ? 1.701 1.006 9.508 1 95.44 18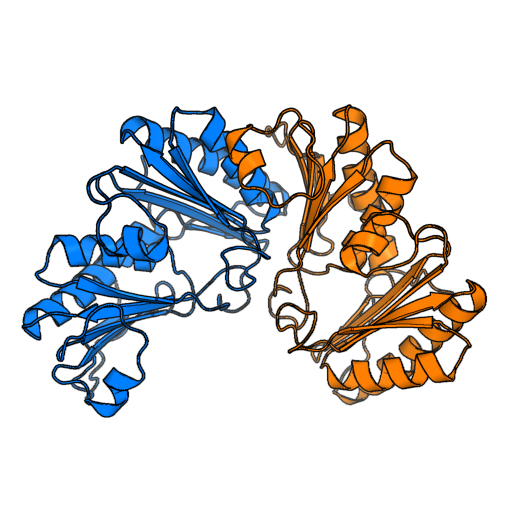9 GLY A CA 1
ATOM 1358 C C . GLY A 1 189 ? 0.755 1.673 8.523 1 95.44 189 GLY A C 1
ATOM 1359 O O . GLY A 1 189 ? 0.619 2.898 8.523 1 95.44 189 GLY A O 1
ATOM 1360 N N . THR A 1 190 ? 0.151 0.911 7.641 1 96.31 190 THR A N 1
ATOM 1361 C CA . THR A 1 190 ? -0.874 1.437 6.746 1 96.31 190 THR A CA 1
ATOM 1362 C C . THR A 1 190 ? -2.189 0.683 6.926 1 96.31 190 THR A C 1
ATOM 1364 O O . THR A 1 190 ? -2.275 -0.238 7.742 1 96.31 190 THR A O 1
ATOM 1367 N N . SER A 1 191 ? -3.203 1.186 6.305 1 95.81 191 SER A N 1
ATOM 1368 C CA . SER A 1 191 ? -4.453 0.436 6.219 1 95.81 191 SER A CA 1
ATOM 1369 C C . SER A 1 191 ? -4.488 -0.439 4.969 1 95.81 191 SER A C 1
ATOM 1371 O O . SER A 1 191 ? -5.445 -0.389 4.195 1 95.81 191 SER A O 1
ATOM 1373 N N . PHE A 1 192 ? -3.402 -1.149 4.707 1 96.06 192 PHE A N 1
ATOM 1374 C CA . PHE A 1 192 ? -3.223 -2.064 3.584 1 96.06 192 PHE A CA 1
ATOM 1375 C C . PHE A 1 192 ? -3.197 -1.303 2.264 1 96.06 192 PHE A C 1
ATOM 1377 O O . PHE A 1 192 ? -3.646 -1.815 1.237 1 96.06 192 PHE A O 1
ATOM 1384 N N . SER A 1 193 ? -2.773 -0.047 2.334 1 97.12 193 SER A N 1
ATOM 1385 C CA . SER A 1 193 ? -2.545 0.67 1.083 1 97.12 193 SER A CA 1
ATOM 1386 C C . SER A 1 193 ? -1.322 0.128 0.35 1 97.12 193 SER A C 1
ATOM 1388 O O . SER A 1 193 ? -0.529 -0.621 0.925 1 97.12 193 SER A O 1
ATOM 1390 N N . ASN A 1 194 ? -1.236 0.313 -0.946 1 98.5 194 ASN A N 1
ATOM 1391 C CA . ASN A 1 194 ? -0.084 -0.077 -1.753 1 98.5 194 ASN A CA 1
ATOM 1392 C C . ASN A 1 194 ? 0.965 1.029 -1.804 1 98.5 194 ASN A C 1
ATOM 1394 O O . ASN A 1 194 ? 1.34 1.485 -2.885 1 98.5 194 ASN A O 1
ATOM 1398 N N . GLU A 1 195 ? 1.408 1.454 -0.604 1 98.62 195 GLU A N 1
ATOM 1399 C CA . GLU A 1 195 ? 2.342 2.564 -0.446 1 98.62 195 GLU A CA 1
ATOM 1400 C C . GLU A 1 195 ? 3.539 2.162 0.41 1 98.62 195 GLU A C 1
ATOM 1402 O O . GLU A 1 195 ? 3.398 1.39 1.36 1 98.62 195 GLU A O 1
ATOM 1407 N N . GLY A 1 196 ? 4.727 2.578 0.029 1 98.81 196 GLY A N 1
ATOM 1408 C CA . GLY A 1 196 ? 5.871 2.697 0.923 1 98.81 196 GLY A CA 1
ATOM 1409 C C . GLY A 1 196 ? 6.117 4.117 1.389 1 98.81 196 GLY A C 1
ATOM 1410 O O . GLY A 1 196 ? 6.242 5.031 0.571 1 98.81 196 GLY A O 1
ATOM 1411 N N . ILE A 1 197 ? 6.164 4.355 2.691 1 98.88 197 ILE A N 1
ATOM 1412 C CA . ILE A 1 197 ? 6.199 5.715 3.221 1 98.88 197 ILE A CA 1
ATOM 1413 C C . ILE A 1 197 ? 7.293 5.824 4.281 1 98.88 197 ILE A C 1
ATOM 1415 O O . ILE A 1 197 ? 7.262 5.117 5.293 1 98.88 197 ILE A O 1
ATOM 1419 N N . VAL A 1 198 ? 8.211 6.762 4.07 1 98.88 198 VAL A N 1
ATOM 1420 C CA . VAL A 1 198 ? 9.164 7.039 5.141 1 98.88 198 VAL A CA 1
ATOM 1421 C C . VAL A 1 198 ? 8.859 8.398 5.766 1 98.88 198 VAL A C 1
ATOM 1423 O O . VAL A 1 198 ? 8.531 9.359 5.059 1 98.88 198 VAL A O 1
ATOM 1426 N N . HIS A 1 199 ? 8.805 8.438 7.074 1 98.88 199 HIS A N 1
ATOM 1427 C CA . HIS A 1 199 ? 8.688 9.656 7.871 1 98.88 199 HIS A CA 1
ATOM 1428 C C . HIS A 1 199 ? 10.031 10.039 8.5 1 98.88 199 HIS A C 1
ATOM 1430 O O . HIS A 1 199 ? 10.664 9.211 9.156 1 98.88 199 HIS A O 1
ATOM 1436 N N . ILE A 1 200 ? 10.43 11.32 8.297 1 98.88 200 ILE A N 1
ATOM 1437 C CA . ILE A 1 200 ? 11.758 11.719 8.766 1 98.88 200 ILE A CA 1
ATOM 1438 C C . ILE A 1 200 ? 11.664 13.039 9.523 1 98.88 200 ILE A C 1
ATOM 1440 O O . ILE A 1 200 ? 10.719 13.805 9.336 1 98.88 200 ILE A O 1
ATOM 1444 N N . SER A 1 201 ? 12.617 13.297 10.406 1 98.81 201 SER A N 1
ATOM 1445 C CA . SER A 1 201 ? 12.781 14.547 11.148 1 98.81 201 SER A CA 1
ATOM 1446 C C . SER A 1 201 ? 14.25 14.945 11.242 1 98.81 201 SER A C 1
ATOM 1448 O O . SER A 1 201 ? 15.125 14.211 10.789 1 98.81 201 SER A O 1
ATOM 1450 N N . GLY A 1 202 ? 14.523 16.156 11.758 1 98.19 202 GLY A N 1
ATOM 1451 C CA . GLY A 1 202 ? 15.875 16.672 11.891 1 98.19 202 GLY A CA 1
ATOM 1452 C C . GLY A 1 202 ? 15.977 18.172 11.641 1 98.19 202 GLY A C 1
ATOM 1453 O O . GLY A 1 202 ? 15.039 18.906 11.914 1 98.19 202 GLY A O 1
ATOM 1454 N N . ASP A 1 203 ? 17.172 18.5 11.148 1 97.75 203 ASP A N 1
ATOM 1455 C CA . ASP A 1 203 ? 17.344 19.891 10.742 1 97.75 203 ASP A CA 1
ATOM 1456 C C . ASP A 1 203 ? 16.531 20.203 9.492 1 97.75 203 ASP A C 1
ATOM 1458 O O . ASP A 1 203 ? 16.453 19.391 8.57 1 97.75 203 ASP A O 1
ATOM 1462 N N . SER A 1 204 ? 15.992 21.406 9.484 1 98.06 204 SER A N 1
ATOM 1463 C CA . SER A 1 204 ? 15.07 21.812 8.422 1 98.06 204 SER A CA 1
ATOM 1464 C C . SER A 1 204 ? 15.711 21.656 7.051 1 98.06 204 SER A C 1
ATOM 1466 O O . SER A 1 204 ? 15.086 21.125 6.125 1 98.06 204 SER A O 1
ATOM 1468 N N . GLY A 1 205 ? 16.906 22.094 6.91 1 98.19 205 GLY A N 1
ATOM 1469 C CA . GLY A 1 205 ? 17.594 21.984 5.633 1 98.19 205 GLY A CA 1
ATOM 1470 C C . GLY A 1 205 ? 17.812 20.547 5.199 1 98.19 205 GLY A C 1
ATOM 1471 O O . GLY A 1 205 ? 17.625 20.203 4.027 1 98.19 205 GLY A O 1
ATOM 1472 N N . ALA A 1 206 ? 18.188 19.688 6.105 1 98.5 206 ALA A N 1
ATOM 1473 C CA . ALA A 1 206 ? 18.453 18.281 5.82 1 98.5 206 ALA A CA 1
ATOM 1474 C C . ALA A 1 206 ? 17.172 17.547 5.422 1 98.5 206 ALA A C 1
ATOM 1476 O O . ALA A 1 206 ? 17.172 16.766 4.461 1 98.5 206 ALA A O 1
ATOM 1477 N N . VAL A 1 207 ? 16.141 17.812 6.16 1 98.75 207 VAL A N 1
ATOM 1478 C CA . VAL A 1 207 ? 14.867 17.172 5.871 1 98.75 207 VAL A CA 1
ATOM 1479 C C . VAL A 1 207 ? 14.375 17.578 4.484 1 98.75 207 VAL A C 1
ATOM 1481 O O . VAL A 1 207 ? 13.945 16.75 3.693 1 98.75 207 VAL A O 1
ATOM 1484 N N . ARG A 1 208 ? 14.469 18.844 4.191 1 98.62 208 ARG A N 1
ATOM 1485 C CA . ARG A 1 208 ? 14.047 19.344 2.891 1 98.62 208 ARG A CA 1
ATOM 1486 C C . ARG A 1 208 ? 14.844 18.688 1.764 1 98.62 208 ARG A C 1
ATOM 1488 O O . ARG A 1 208 ? 14.273 18.297 0.746 1 98.62 208 ARG A O 1
ATOM 1495 N N . GLN A 1 209 ? 16.109 18.594 1.943 1 98.56 209 GLN A N 1
ATOM 1496 C CA . GLN A 1 209 ? 16.969 17.984 0.936 1 98.56 209 GLN A CA 1
ATOM 1497 C C . GLN A 1 209 ? 16.625 16.516 0.729 1 98.56 209 GLN A C 1
ATOM 1499 O O . GLN A 1 209 ? 16.625 16.016 -0.402 1 98.56 209 GLN A O 1
ATOM 1504 N N . ALA A 1 210 ? 16.391 15.844 1.796 1 98.75 210 ALA A N 1
ATOM 1505 C CA . ALA A 1 210 ? 16.016 14.43 1.72 1 98.75 210 ALA A CA 1
ATOM 1506 C C . ALA A 1 210 ? 14.727 14.25 0.938 1 98.75 210 ALA A C 1
ATOM 1508 O O . ALA A 1 210 ? 14.625 13.367 0.087 1 98.75 210 ALA A O 1
ATOM 1509 N N . VAL A 1 211 ? 13.742 15.125 1.208 1 98.88 211 VAL A N 1
ATOM 1510 C CA . VAL A 1 211 ? 12.445 15.047 0.549 1 98.88 211 VAL A CA 1
ATOM 1511 C C . VAL A 1 211 ? 12.609 15.297 -0.948 1 98.88 211 VAL A C 1
ATOM 1513 O O . VAL A 1 211 ? 12.039 14.578 -1.77 1 98.88 211 VAL A O 1
ATOM 1516 N N . ILE A 1 212 ? 13.414 16.219 -1.302 1 98.75 212 ILE A N 1
ATOM 1517 C CA . ILE A 1 212 ? 13.633 16.562 -2.701 1 98.75 212 ILE A CA 1
ATOM 1518 C C . ILE A 1 212 ? 14.328 15.414 -3.42 1 98.75 212 ILE A C 1
ATOM 1520 O O . ILE A 1 212 ? 13.969 15.07 -4.547 1 98.75 212 ILE A O 1
ATOM 1524 N N . ALA A 1 213 ? 15.273 14.781 -2.762 1 98.5 213 ALA A N 1
ATOM 1525 C CA . ALA A 1 213 ? 15.977 13.641 -3.355 1 98.5 213 ALA A CA 1
ATOM 1526 C C . ALA A 1 213 ? 15.023 12.477 -3.598 1 98.5 213 ALA A C 1
ATOM 1528 O O . ALA A 1 213 ? 15.062 11.836 -4.652 1 98.5 213 ALA A O 1
ATOM 1529 N N . GLY A 1 214 ? 14.227 12.211 -2.604 1 98.69 214 GLY A N 1
ATOM 1530 C CA . GLY A 1 214 ? 13.211 11.18 -2.787 1 98.69 214 GLY A CA 1
ATOM 1531 C C . GLY A 1 214 ? 12.273 11.469 -3.943 1 98.69 214 GLY A C 1
ATOM 1532 O O . GLY A 1 214 ? 11.953 10.578 -4.73 1 98.69 214 GLY A O 1
ATOM 1533 N N . ARG A 1 215 ? 11.875 12.711 -4.066 1 98.62 215 ARG A N 1
ATOM 1534 C CA . ARG A 1 215 ? 10.984 13.133 -5.141 1 98.62 215 ARG A CA 1
ATOM 1535 C C . ARG A 1 215 ? 11.594 12.844 -6.508 1 98.62 215 ARG A C 1
ATOM 1537 O O . ARG A 1 215 ? 10.93 12.297 -7.387 1 98.62 215 ARG A O 1
ATOM 1544 N N . GLU A 1 216 ? 12.797 13.219 -6.68 1 97.75 216 GLU A N 1
ATOM 1545 C CA . GLU A 1 216 ? 13.453 13.109 -7.98 1 97.75 216 GLU A CA 1
ATOM 1546 C C . GLU A 1 216 ? 13.555 11.656 -8.43 1 97.75 216 GLU A C 1
ATOM 1548 O O . GLU A 1 216 ? 13.25 11.336 -9.586 1 97.75 216 GLU A O 1
ATOM 1553 N N . VAL A 1 217 ? 13.906 10.789 -7.527 1 98.06 217 VAL A N 1
ATOM 1554 C CA . VAL A 1 217 ? 14.047 9.391 -7.914 1 98.06 217 VAL A CA 1
ATOM 1555 C C . VAL A 1 217 ? 12.672 8.766 -8.125 1 98.06 217 VAL A C 1
ATOM 1557 O O . VAL A 1 217 ? 12.484 7.938 -9.016 1 98.06 217 VAL A O 1
ATOM 1560 N N . GLY A 1 218 ? 11.727 9.133 -7.262 1 98.56 218 GLY A N 1
ATOM 1561 C CA . GLY A 1 218 ? 10.375 8.617 -7.414 1 98.56 218 GLY A CA 1
ATOM 1562 C C . GLY A 1 218 ? 9.75 8.977 -8.75 1 98.56 218 GLY A C 1
ATOM 1563 O O . GLY A 1 218 ? 9.094 8.141 -9.375 1 98.56 218 GLY A O 1
ATOM 1564 N N . LEU A 1 219 ? 9.922 10.227 -9.156 1 98.31 219 LEU A N 1
ATOM 1565 C CA . LEU A 1 219 ? 9.383 10.68 -10.43 1 98.31 219 LEU A CA 1
ATOM 1566 C C . LEU A 1 219 ? 9.938 9.852 -11.586 1 98.31 219 LEU A C 1
ATOM 1568 O O . LEU A 1 219 ? 9.195 9.445 -12.477 1 98.31 219 LEU A O 1
ATOM 1572 N N . LYS A 1 220 ? 11.211 9.594 -11.562 1 97.56 220 LYS A N 1
ATOM 1573 C CA . LYS A 1 220 ? 11.852 8.805 -12.617 1 97.56 220 LYS A CA 1
ATOM 1574 C C . LYS A 1 220 ? 11.344 7.363 -12.609 1 97.56 220 LYS A C 1
ATOM 1576 O O . LYS A 1 220 ? 11.07 6.789 -13.664 1 97.56 220 LYS A O 1
ATOM 1581 N N . LEU A 1 221 ? 11.234 6.77 -11.43 1 97.94 221 LEU A N 1
ATOM 1582 C CA . LEU A 1 221 ? 10.797 5.379 -11.32 1 97.94 221 LEU A CA 1
ATOM 1583 C C . LEU A 1 221 ? 9.344 5.227 -11.758 1 97.94 221 LEU A C 1
ATOM 1585 O O . LEU A 1 221 ? 9.008 4.312 -12.516 1 97.94 221 LEU A O 1
ATOM 1589 N N . LEU A 1 222 ? 8.445 6.09 -11.242 1 97.88 222 LEU A N 1
ATOM 1590 C CA . LEU A 1 222 ? 7.031 5.98 -11.602 1 97.88 222 LEU A CA 1
ATOM 1591 C C . LEU A 1 222 ? 6.828 6.195 -13.094 1 97.88 222 LEU A C 1
ATOM 1593 O O . LEU A 1 222 ? 5.965 5.566 -13.703 1 97.88 222 LEU A O 1
ATOM 1597 N N . ALA A 1 223 ? 7.652 7.059 -13.719 1 97 223 ALA A N 1
ATOM 1598 C CA . ALA A 1 223 ? 7.562 7.32 -15.148 1 97 223 ALA A CA 1
ATOM 1599 C C . ALA A 1 223 ? 7.867 6.066 -15.961 1 97 223 ALA A C 1
ATOM 1601 O O . ALA A 1 223 ? 7.418 5.926 -17.094 1 97 223 ALA A O 1
ATOM 1602 N N . GLN A 1 224 ? 8.625 5.09 -15.398 1 94.75 224 GLN A N 1
ATOM 1603 C CA . GLN A 1 224 ? 8.984 3.863 -16.094 1 94.75 224 GLN A CA 1
ATOM 1604 C C . GLN A 1 224 ? 7.762 2.982 -16.328 1 94.75 224 GLN A C 1
ATOM 1606 O O . GLN A 1 224 ? 7.816 2.029 -17.109 1 94.75 224 GLN A O 1
ATOM 1611 N N . LEU A 1 225 ? 6.746 3.281 -15.719 1 94.88 225 LEU A N 1
ATOM 1612 C CA . LEU A 1 225 ? 5.543 2.471 -15.852 1 94.88 225 LEU A CA 1
ATOM 1613 C C . LEU A 1 225 ? 4.602 3.061 -16.891 1 94.88 225 LEU A C 1
ATOM 1615 O O . LEU A 1 225 ? 3.439 2.656 -16.984 1 94.88 225 LEU A O 1
ATOM 1619 N N . GLY A 1 226 ? 5.059 3.973 -17.734 1 89.06 226 GLY A N 1
ATOM 1620 C CA . GLY A 1 226 ? 4.273 4.383 -18.891 1 89.06 226 GLY A CA 1
ATOM 1621 C C . GLY A 1 226 ? 4.207 5.887 -19.062 1 89.06 226 GLY A C 1
ATOM 1622 O O . GLY A 1 226 ? 4.652 6.422 -20.078 1 89.06 226 GLY A O 1
ATOM 1623 N N . GLU A 1 227 ? 3.623 6.625 -18.188 1 92.31 227 GLU A N 1
ATOM 1624 C CA . GLU A 1 227 ? 3.391 8.062 -18.312 1 92.31 227 GLU A CA 1
ATOM 1625 C C . GLU A 1 227 ? 4.191 8.836 -17.266 1 92.31 227 GLU A C 1
ATOM 1627 O O . GLU A 1 227 ? 4.477 8.32 -16.188 1 92.31 227 GLU A O 1
ATOM 1632 N N . ASN A 1 228 ? 4.5 10.086 -17.641 1 95.69 228 ASN A N 1
ATOM 1633 C CA . ASN A 1 228 ? 5.129 10.969 -16.656 1 95.69 228 ASN A CA 1
ATOM 1634 C C . ASN A 1 228 ? 4.137 11.406 -15.578 1 95.69 228 ASN A C 1
ATOM 1636 O O . ASN A 1 228 ? 3.072 11.945 -15.891 1 95.69 228 ASN A O 1
ATOM 1640 N N . PRO A 1 229 ? 4.523 11.148 -14.344 1 97.94 229 PRO A N 1
ATOM 1641 C CA . PRO A 1 229 ? 3.639 11.625 -13.281 1 97.94 229 PRO A CA 1
ATOM 1642 C C . PRO A 1 229 ? 3.566 13.148 -13.219 1 97.94 229 PRO A C 1
ATOM 1644 O O . PRO A 1 229 ? 4.574 13.828 -13.438 1 97.94 229 PRO A O 1
ATOM 1647 N N . VAL A 1 230 ? 2.371 13.695 -12.883 1 98.12 230 VAL A N 1
ATOM 1648 C CA . VAL A 1 230 ? 2.205 15.141 -12.844 1 98.12 230 VAL A CA 1
ATOM 1649 C C . VAL A 1 230 ? 1.432 15.539 -11.594 1 98.12 230 VAL A C 1
ATOM 1651 O O . VAL A 1 230 ? 0.643 14.75 -11.062 1 98.12 230 VAL A O 1
ATOM 1654 N N . ASN A 1 231 ? 1.709 16.734 -11.102 1 97.81 231 ASN A N 1
ATOM 1655 C CA . ASN A 1 231 ? 0.948 17.297 -10 1 97.81 231 ASN A CA 1
ATOM 1656 C C . ASN A 1 231 ? -0.106 18.281 -10.492 1 97.81 231 ASN A C 1
ATOM 1658 O O . ASN A 1 231 ? 0.049 18.891 -11.562 1 97.81 231 ASN A O 1
ATOM 1662 N N . ASP A 1 232 ? -1.146 18.516 -9.758 1 96.44 232 ASP A N 1
ATOM 1663 C CA . ASP A 1 232 ? -2.252 19.375 -10.156 1 96.44 232 ASP A CA 1
ATOM 1664 C C . ASP A 1 232 ? -2.049 20.812 -9.641 1 96.44 232 ASP A C 1
ATOM 1666 O O . ASP A 1 232 ? -2.705 21.734 -10.109 1 96.44 232 ASP A O 1
ATOM 1670 N N . PHE A 1 233 ? -1.222 20.938 -8.656 1 97.69 233 PHE A N 1
ATOM 1671 C CA . PHE A 1 233 ? -0.942 22.234 -8.047 1 97.69 233 PHE A CA 1
ATOM 1672 C C . PHE A 1 233 ? 0.559 22.484 -7.988 1 97.69 233 PHE A C 1
ATOM 1674 O O . PHE A 1 233 ? 1.358 21.547 -8.039 1 97.69 233 PHE A O 1
ATOM 1681 N N . PRO A 1 234 ? 0.944 23.75 -7.859 1 97.31 234 PRO A N 1
ATOM 1682 C CA . PRO A 1 234 ? 2.379 24.031 -7.793 1 97.31 234 PRO A CA 1
ATOM 1683 C C . PRO A 1 234 ? 3.055 23.391 -6.582 1 97.31 234 PRO A C 1
ATOM 1685 O O . PRO A 1 234 ? 2.486 23.391 -5.484 1 97.31 234 PRO A O 1
ATOM 1688 N N . SER A 1 235 ? 4.254 22.875 -6.836 1 98.25 235 SER A N 1
ATOM 1689 C CA . SER A 1 235 ? 5.059 22.359 -5.734 1 98.25 235 SER A CA 1
ATOM 1690 C C . SER A 1 235 ? 5.363 23.453 -4.711 1 98.25 235 SER A C 1
ATOM 1692 O O . SER A 1 235 ? 5.672 24.578 -5.078 1 98.25 235 SER A O 1
ATOM 1694 N N . TYR A 1 236 ? 5.305 23.094 -3.447 1 98 236 TYR A N 1
ATOM 1695 C CA . TYR A 1 236 ? 5.645 24.078 -2.422 1 98 236 TYR A CA 1
ATOM 1696 C C . TYR A 1 236 ? 6.961 23.719 -1.739 1 98 236 TYR A C 1
ATOM 1698 O O . TYR A 1 236 ? 7.422 24.438 -0.851 1 98 236 TYR A O 1
ATOM 1706 N N . ILE A 1 237 ? 7.539 22.625 -2.1 1 97.81 237 ILE A N 1
ATOM 1707 C CA . ILE A 1 237 ? 8.82 22.188 -1.554 1 97.81 237 ILE A CA 1
ATOM 1708 C C . ILE A 1 237 ? 9.938 22.516 -2.533 1 97.81 237 ILE A C 1
ATOM 1710 O O . ILE A 1 237 ? 10.133 21.828 -3.531 1 97.81 237 ILE A O 1
ATOM 1714 N N . ARG A 1 238 ? 10.617 23.703 -2.328 1 90.75 238 ARG A N 1
ATOM 1715 C CA . ARG A 1 238 ? 11.648 24.219 -3.227 1 90.75 238 ARG A CA 1
ATOM 1716 C C . ARG A 1 238 ? 13.008 24.266 -2.541 1 90.75 238 ARG A C 1
ATOM 1718 O O . ARG A 1 238 ? 13.086 24.375 -1.317 1 90.75 238 ARG A O 1
ATOM 1725 N N . MET B 1 1 ? 5.941 -9.445 -27.891 1 19.86 1 MET B N 1
ATOM 1726 C CA . MET B 1 1 ? 6.371 -9.266 -26.5 1 19.86 1 MET B CA 1
ATOM 1727 C C . MET B 1 1 ? 7.086 -7.93 -26.328 1 19.86 1 MET B C 1
ATOM 1729 O O . MET B 1 1 ? 8.273 -7.809 -26.625 1 19.86 1 MET B O 1
ATOM 1733 N N . ASP B 1 2 ? 6.41 -6.957 -26.531 1 26.38 2 ASP B N 1
ATOM 1734 C CA . ASP B 1 2 ? 6.82 -5.559 -26.578 1 26.38 2 ASP B CA 1
ATOM 1735 C C . ASP B 1 2 ? 7.406 -5.117 -25.234 1 26.38 2 ASP B C 1
ATOM 1737 O O . ASP B 1 2 ? 6.707 -5.109 -24.219 1 26.38 2 ASP B O 1
ATOM 1741 N N . ASN B 1 3 ? 8.531 -5.652 -24.953 1 31.41 3 ASN B N 1
ATOM 1742 C CA . ASN B 1 3 ? 9.383 -5.137 -23.891 1 31.41 3 ASN B CA 1
ATOM 1743 C C . ASN B 1 3 ? 9.203 -3.633 -23.703 1 31.41 3 ASN B C 1
ATOM 1745 O O . ASN B 1 3 ? 9.375 -2.863 -24.656 1 31.41 3 ASN B O 1
ATOM 1749 N N . PHE B 1 4 ? 8.336 -3.346 -22.953 1 35.41 4 PHE B N 1
ATOM 1750 C CA . PHE B 1 4 ? 8.281 -1.89 -22.875 1 35.41 4 PHE B CA 1
ATOM 1751 C C . PHE B 1 4 ? 9.586 -1.275 -23.359 1 35.41 4 PHE B C 1
ATOM 1753 O O . PHE B 1 4 ? 10.594 -1.976 -23.5 1 35.41 4 PHE B O 1
ATOM 1760 N N . LEU B 1 5 ? 9.984 -0.001 -22.922 1 35.5 5 LEU B N 1
ATOM 1761 C CA . LEU B 1 5 ? 10.867 1.101 -23.297 1 35.5 5 LEU B CA 1
ATOM 1762 C C . LEU B 1 5 ? 12.328 0.738 -23.031 1 35.5 5 LEU B C 1
ATOM 1764 O O . LEU B 1 5 ? 12.633 0.016 -22.078 1 35.5 5 LEU B O 1
ATOM 1768 N N . ASN B 1 6 ? 13.203 0.469 -23.938 1 35.28 6 ASN B N 1
ATOM 1769 C CA . ASN B 1 6 ? 14.617 0.823 -23.906 1 35.28 6 ASN B CA 1
ATOM 1770 C C . ASN B 1 6 ? 14.898 1.925 -22.891 1 35.28 6 ASN B C 1
ATOM 1772 O O . ASN B 1 6 ? 14.828 3.111 -23.219 1 35.28 6 ASN B O 1
ATOM 1776 N N . SER B 1 7 ? 14.258 1.908 -21.688 1 38.81 7 SER B N 1
ATOM 1777 C CA . SER B 1 7 ? 14.117 3.025 -20.766 1 38.81 7 SER B CA 1
ATOM 1778 C C . SER B 1 7 ? 15.477 3.557 -20.328 1 38.81 7 SER B C 1
ATOM 1780 O O . SER B 1 7 ? 16.328 2.795 -19.859 1 38.81 7 SER B O 1
ATOM 1782 N N . THR B 1 8 ? 16 4.484 -20.906 1 46.72 8 THR B N 1
ATOM 1783 C CA . THR B 1 8 ? 17 5.445 -20.453 1 46.72 8 THR B CA 1
ATOM 1784 C C . THR B 1 8 ? 16.797 5.781 -18.984 1 46.72 8 THR B C 1
ATOM 1786 O O . THR B 1 8 ? 16.516 6.926 -18.625 1 46.72 8 THR B O 1
ATOM 1789 N N . SER B 1 9 ? 16.203 4.902 -18.188 1 57.19 9 SER B N 1
ATOM 1790 C CA . SER B 1 9 ? 16.047 5.289 -16.797 1 57.19 9 SER B CA 1
ATOM 1791 C C . SER B 1 9 ? 17.406 5.531 -16.141 1 57.19 9 SER B C 1
ATOM 1793 O O . SER B 1 9 ? 18.297 4.672 -16.203 1 57.19 9 SER B O 1
ATOM 1795 N N . THR B 1 10 ? 17.75 6.789 -15.883 1 74.56 10 THR B N 1
ATOM 1796 C CA . THR B 1 10 ? 18.984 7.227 -15.266 1 74.56 10 THR B CA 1
ATOM 1797 C C . THR B 1 10 ? 19.031 6.824 -13.789 1 74.56 10 THR B C 1
ATOM 1799 O O . THR B 1 10 ? 20.016 7.113 -13.094 1 74.56 10 THR B O 1
ATOM 1802 N N . VAL B 1 11 ? 17.906 5.984 -13.258 1 91.19 11 VAL B N 1
ATOM 1803 C CA . VAL B 1 11 ? 18 5.582 -11.859 1 91.19 11 VAL B CA 1
ATOM 1804 C C . VAL B 1 11 ? 18.719 4.238 -11.75 1 91.19 11 VAL B C 1
ATOM 1806 O O . VAL B 1 11 ? 18.234 3.23 -12.281 1 91.19 11 VAL B O 1
ATOM 1809 N N . PRO B 1 12 ? 19.812 4.156 -11.141 1 93.56 12 PRO B N 1
ATOM 1810 C CA . PRO B 1 12 ? 20.609 2.928 -11.117 1 93.56 12 PRO B CA 1
ATOM 1811 C C . PRO B 1 12 ? 19.875 1.754 -10.477 1 93.56 12 PRO B C 1
ATOM 1813 O O . PRO 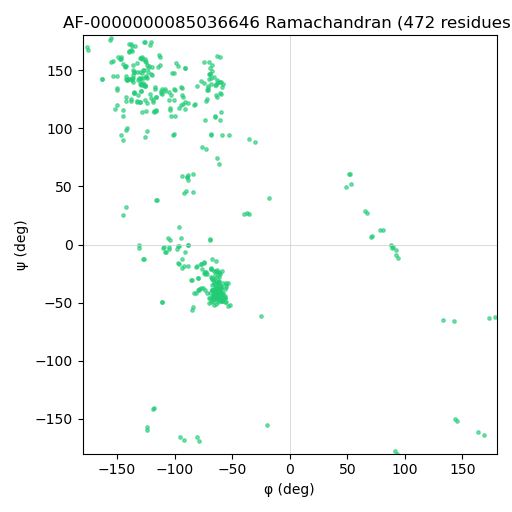B 1 12 ? 20.156 0.595 -10.789 1 93.56 12 PRO B O 1
ATOM 1816 N N . GLU B 1 13 ? 18.922 2.029 -9.633 1 97.06 13 GLU B N 1
ATOM 1817 C CA . GLU B 1 13 ? 18.203 0.981 -8.914 1 97.06 13 GLU B CA 1
ATOM 1818 C C . GLU B 1 13 ? 17.188 0.296 -9.82 1 97.06 13 GLU B C 1
ATOM 1820 O O . GLU B 1 13 ? 16.703 -0.795 -9.508 1 97.06 13 GLU B O 1
ATOM 1825 N N . PHE B 1 14 ? 16.812 0.858 -10.938 1 98.19 14 PHE B N 1
ATOM 1826 C CA . PHE B 1 14 ? 15.797 0.313 -11.828 1 98.19 14 PHE B CA 1
ATOM 1827 C C . PHE B 1 14 ? 16.312 -0.928 -12.547 1 98.19 14 PHE B C 1
ATOM 1829 O O . PHE B 1 14 ? 17.422 -0.923 -13.086 1 98.19 14 PHE B O 1
ATOM 1836 N N . VAL B 1 15 ? 15.484 -1.973 -12.547 1 98.31 15 VAL B N 1
ATOM 1837 C CA . VAL B 1 15 ? 15.852 -3.189 -13.266 1 98.31 15 VAL B CA 1
ATOM 1838 C C . VAL B 1 15 ? 14.938 -3.357 -14.484 1 98.31 15 VAL B C 1
ATOM 1840 O O . VAL B 1 15 ? 15.414 -3.648 -15.578 1 98.31 15 VAL B O 1
ATOM 1843 N N . GLY B 1 16 ? 13.648 -3.246 -14.289 1 97.88 16 GLY B N 1
ATOM 1844 C CA . GLY B 1 16 ? 12.672 -3.385 -15.359 1 97.88 16 GLY B CA 1
ATOM 1845 C C . GLY B 1 16 ? 11.25 -3.111 -14.922 1 97.88 16 GLY B C 1
ATOM 1846 O O . GLY B 1 16 ? 10.992 -2.932 -13.727 1 97.88 16 GLY B O 1
ATOM 1847 N N . ALA B 1 17 ? 10.438 -2.979 -15.883 1 97.69 17 ALA B N 1
ATOM 1848 C CA . ALA B 1 17 ? 9.008 -2.793 -15.617 1 97.69 17 ALA B CA 1
ATOM 1849 C C . ALA B 1 17 ? 8.164 -3.537 -16.641 1 97.69 17 ALA B C 1
ATOM 1851 O O . ALA B 1 17 ? 8.648 -3.879 -17.734 1 97.69 17 ALA B O 1
ATOM 1852 N N . SER B 1 18 ? 6.969 -3.891 -16.234 1 97.19 18 SER B N 1
ATOM 1853 C CA . SER B 1 18 ? 6.008 -4.559 -17.109 1 97.19 18 SER B CA 1
ATOM 1854 C C . SER B 1 18 ? 4.613 -3.961 -16.953 1 97.19 18 SER B C 1
ATOM 1856 O O . SER B 1 18 ? 4.188 -3.646 -15.844 1 97.19 18 SER B O 1
ATOM 1858 N N . GLU B 1 19 ? 3.922 -3.805 -18.078 1 95.62 19 GLU B N 1
ATOM 1859 C CA . GLU B 1 19 ? 2.527 -3.373 -18.031 1 95.62 19 GLU B CA 1
ATOM 1860 C C . GLU B 1 19 ? 1.651 -4.426 -17.359 1 95.62 19 GLU B C 1
ATOM 1862 O O . GLU B 1 19 ? 0.549 -4.117 -16.891 1 95.62 19 GLU B O 1
ATOM 1867 N N . ILE B 1 20 ? 2.129 -5.66 -17.359 1 96.69 20 ILE B N 1
ATOM 1868 C CA . ILE B 1 20 ? 1.393 -6.734 -16.703 1 96.69 20 ILE B CA 1
ATOM 1869 C C . ILE B 1 20 ? 1.323 -6.473 -15.195 1 96.69 20 ILE B C 1
ATOM 1871 O O . ILE B 1 20 ? 2.338 -6.547 -14.5 1 96.69 20 ILE B O 1
ATOM 1875 N N . GLY B 1 21 ? 0.082 -6.137 -14.758 1 96.69 21 GLY B N 1
ATOM 1876 C CA . GLY B 1 21 ? -0.142 -5.844 -13.352 1 96.69 21 GLY B CA 1
ATOM 1877 C C . GLY B 1 21 ? 0.468 -4.527 -12.914 1 96.69 21 GLY B C 1
ATOM 1878 O O . GLY B 1 21 ? 0.524 -4.23 -11.719 1 96.69 21 GLY B O 1
ATOM 1879 N N . ASP B 1 22 ? 1.015 -3.703 -13.914 1 97.19 22 ASP B N 1
ATOM 1880 C CA . ASP B 1 22 ? 1.806 -2.533 -13.547 1 97.19 22 ASP B CA 1
ATOM 1881 C C . ASP B 1 22 ? 2.908 -2.904 -12.555 1 97.19 22 ASP B C 1
ATOM 1883 O O . ASP B 1 22 ? 2.947 -2.383 -11.438 1 97.19 22 ASP B O 1
ATOM 1887 N N . THR B 1 23 ? 3.789 -3.764 -12.961 1 98.44 23 THR B N 1
ATOM 1888 C CA . THR B 1 23 ? 4.84 -4.344 -12.125 1 98.44 23 THR B CA 1
ATOM 1889 C C . THR B 1 23 ? 6.172 -3.639 -12.367 1 98.44 23 THR B C 1
ATOM 1891 O O . THR B 1 23 ? 6.559 -3.41 -13.516 1 98.44 23 THR B O 1
ATOM 1894 N N . ILE B 1 24 ? 6.824 -3.289 -11.289 1 98.44 24 ILE B N 1
ATOM 1895 C CA . ILE B 1 24 ? 8.141 -2.67 -11.398 1 98.44 24 ILE B CA 1
ATOM 1896 C C . ILE B 1 24 ? 9.148 -3.455 -10.562 1 98.44 24 ILE B C 1
ATOM 1898 O O . ILE B 1 24 ? 8.82 -3.936 -9.469 1 98.44 24 ILE B O 1
ATOM 1902 N N . GLY B 1 25 ? 10.336 -3.684 -11.102 1 98.75 25 GLY B N 1
ATOM 1903 C CA . GLY B 1 25 ? 11.445 -4.367 -10.445 1 98.75 25 GLY B CA 1
ATOM 1904 C C . GLY B 1 25 ? 12.664 -3.482 -10.258 1 98.75 25 GLY B C 1
ATOM 1905 O O . GLY B 1 25 ? 13.062 -2.771 -11.18 1 98.75 25 GLY B O 1
ATOM 1906 N N . MET B 1 26 ? 13.242 -3.52 -9.055 1 98.81 26 MET B N 1
ATOM 1907 C CA . MET B 1 26 ? 14.375 -2.678 -8.688 1 98.81 26 MET B CA 1
ATOM 1908 C C . MET B 1 26 ? 15.391 -3.457 -7.855 1 98.81 26 MET B C 1
ATOM 1910 O O . MET B 1 26 ? 15.102 -4.574 -7.41 1 98.81 26 MET B O 1
ATOM 1914 N N . CYS B 1 27 ? 16.531 -2.867 -7.746 1 98.75 27 CYS B N 1
ATOM 1915 C CA . CYS B 1 27 ? 17.594 -3.428 -6.922 1 98.75 27 CYS B CA 1
ATOM 1916 C C . CYS B 1 27 ? 18.359 -2.326 -6.199 1 98.75 27 CYS B C 1
ATOM 1918 O O . CYS B 1 27 ? 18.812 -1.366 -6.82 1 98.75 27 CYS B O 1
ATOM 1920 N N . ILE B 1 28 ? 18.422 -2.387 -4.887 1 98.56 28 ILE B N 1
ATOM 1921 C CA . ILE B 1 28 ? 19.281 -1.528 -4.086 1 98.56 28 ILE B CA 1
ATOM 1922 C C . ILE B 1 28 ? 20.547 -2.287 -3.705 1 98.56 28 ILE B C 1
ATOM 1924 O O . ILE B 1 28 ? 20.516 -3.195 -2.869 1 98.56 28 ILE B O 1
ATOM 1928 N N . PRO B 1 29 ? 21.688 -1.924 -4.242 1 98.12 29 PRO B N 1
ATOM 1929 C CA . PRO B 1 29 ? 22.891 -2.713 -4.027 1 98.12 29 PRO B CA 1
ATOM 1930 C C . PRO B 1 29 ? 23.438 -2.584 -2.605 1 98.12 29 PRO B C 1
ATOM 1932 O O . PRO B 1 29 ? 24.234 -3.42 -2.164 1 98.12 29 PRO B O 1
ATOM 1935 N N . SER B 1 30 ? 23.141 -1.476 -1.921 1 97.81 30 SER B N 1
ATOM 1936 C CA . SER B 1 30 ? 23.516 -1.253 -0.527 1 97.81 30 SER B CA 1
ATOM 1937 C C . SER B 1 30 ? 22.438 -0.459 0.209 1 97.81 30 SER B C 1
ATOM 1939 O O . SER B 1 30 ? 22.531 0.766 0.319 1 97.81 30 SER B O 1
ATOM 1941 N N . VAL B 1 31 ? 21.516 -1.222 0.786 1 97.88 31 VAL B N 1
ATOM 1942 C CA . VAL B 1 31 ? 20.391 -0.565 1.446 1 97.88 31 VAL B CA 1
ATOM 1943 C C . VAL B 1 31 ? 20.891 0.168 2.693 1 97.88 31 VAL B C 1
ATOM 1945 O O . VAL B 1 31 ? 21.734 -0.343 3.428 1 97.88 31 VAL B O 1
ATOM 1948 N N . ASP B 1 32 ? 20.359 1.377 2.885 1 96.62 32 ASP B N 1
ATOM 1949 C CA . ASP B 1 32 ? 20.703 2.129 4.086 1 96.62 32 ASP B CA 1
ATOM 1950 C C . ASP B 1 32 ? 20.344 1.347 5.348 1 96.62 32 ASP B C 1
ATOM 1952 O O . ASP B 1 32 ? 19.281 0.744 5.426 1 96.62 32 ASP B O 1
ATOM 1956 N N . ALA B 1 33 ? 21.203 1.384 6.309 1 95.38 33 ALA B N 1
ATOM 1957 C CA . ALA B 1 33 ? 21.031 0.594 7.523 1 95.38 33 ALA B CA 1
ATOM 1958 C C . ALA B 1 33 ? 19.812 1.049 8.305 1 95.38 33 ALA B C 1
ATOM 1960 O O . ALA B 1 33 ? 19.125 0.231 8.922 1 95.38 33 ALA B O 1
ATOM 1961 N N . LEU B 1 34 ? 19.531 2.332 8.359 1 95.19 34 LEU B N 1
ATOM 1962 C CA . LEU B 1 34 ? 18.375 2.844 9.094 1 95.19 34 LEU B CA 1
ATOM 1963 C C . LEU B 1 34 ? 17.078 2.373 8.453 1 95.19 34 LEU B C 1
ATOM 1965 O O . LEU B 1 34 ? 16.125 2.012 9.148 1 95.19 34 LEU B O 1
ATOM 1969 N N . LEU B 1 35 ? 17.031 2.424 7.117 1 95.81 35 LEU B N 1
ATOM 1970 C CA . LEU B 1 35 ? 15.867 1.894 6.434 1 95.81 35 LEU B CA 1
ATOM 1971 C C . LEU B 1 35 ? 15.695 0.405 6.715 1 95.81 35 LEU B C 1
ATOM 1973 O O . LEU B 1 35 ? 14.586 -0.053 7.008 1 95.81 35 LEU B O 1
ATOM 1977 N N . LEU B 1 36 ? 16.781 -0.317 6.598 1 95.75 36 LEU B N 1
ATOM 1978 C CA . LEU B 1 36 ? 16.75 -1.758 6.828 1 95.75 36 LEU B CA 1
ATOM 1979 C C . LEU B 1 36 ? 16.188 -2.074 8.211 1 95.75 36 LEU B C 1
ATOM 1981 O O . LEU B 1 36 ? 15.445 -3.047 8.375 1 95.75 36 LEU B O 1
ATOM 1985 N N . ASP B 1 37 ? 16.484 -1.274 9.203 1 95.12 37 ASP B N 1
ATOM 1986 C CA . ASP B 1 37 ? 15.992 -1.436 10.57 1 95.12 37 ASP B CA 1
ATOM 1987 C C . ASP B 1 37 ? 14.469 -1.308 10.625 1 95.12 37 ASP B C 1
ATOM 1989 O O . ASP B 1 37 ? 13.836 -1.822 11.547 1 95.12 37 ASP B O 1
ATOM 1993 N N . HIS B 1 38 ? 13.906 -0.669 9.633 1 95.19 38 HIS B N 1
ATOM 1994 C CA . HIS B 1 38 ? 12.477 -0.388 9.68 1 95.19 38 HIS B CA 1
ATOM 1995 C C . HIS B 1 38 ? 11.703 -1.264 8.695 1 95.19 38 HIS B C 1
ATOM 1997 O O . HIS B 1 38 ? 10.477 -1.198 8.625 1 95.19 38 HIS B O 1
ATOM 2003 N N . LEU B 1 39 ? 12.547 -2 7.918 1 95 39 LEU B N 1
ATOM 2004 C CA . LEU B 1 39 ? 11.906 -3 7.07 1 95 39 LEU B CA 1
ATOM 2005 C C . LEU B 1 39 ? 11.586 -4.262 7.867 1 95 39 LEU B C 1
ATOM 2007 O O . LEU B 1 39 ? 12.336 -4.633 8.773 1 95 39 LEU B O 1
ATOM 2011 N N . HIS B 1 40 ? 10.531 -4.887 7.801 1 94 40 HIS B N 1
ATOM 2012 C CA . HIS B 1 40 ? 10.117 -6.07 8.539 1 94 40 HIS B CA 1
ATOM 2013 C C . HIS B 1 40 ? 10.531 -7.348 7.812 1 94 40 HIS B C 1
ATOM 2015 O O . HIS B 1 40 ? 9.688 -8.203 7.523 1 94 40 HIS B O 1
ATOM 2021 N N . VAL B 1 41 ? 11.82 -7.438 7.605 1 96.69 41 VAL B N 1
ATOM 2022 C CA . VAL B 1 41 ? 12.336 -8.562 6.828 1 96.69 41 VAL B CA 1
ATOM 2023 C C . VAL B 1 41 ? 12.688 -9.719 7.762 1 96.69 41 VAL B C 1
ATOM 2025 O O . VAL B 1 41 ? 13.07 -9.5 8.914 1 96.69 41 VAL B O 1
ATOM 2028 N N . GLN B 1 42 ? 12.625 -10.953 7.277 1 95.06 42 GLN B N 1
ATOM 2029 C CA . GLN B 1 42 ? 12.914 -12.148 8.055 1 95.06 42 GLN B CA 1
ATOM 2030 C C . GLN B 1 42 ? 14.422 -12.375 8.18 1 95.06 42 GLN B C 1
ATOM 2032 O O . GLN B 1 42 ? 14.883 -13.039 9.117 1 95.06 42 GLN B O 1
ATOM 2037 N N . LYS B 1 43 ? 15.18 -11.961 7.27 1 96.88 43 LYS B N 1
ATOM 2038 C CA . LYS B 1 43 ? 16.625 -12.055 7.211 1 96.88 43 LYS B CA 1
ATOM 2039 C C . LYS B 1 43 ? 17.234 -10.789 6.617 1 96.88 43 LYS B C 1
ATOM 2041 O O . LYS B 1 43 ? 16.719 -10.242 5.645 1 96.88 43 LYS B O 1
ATOM 2046 N N . ARG B 1 44 ? 18.359 -10.375 7.164 1 97.25 44 ARG B N 1
ATOM 2047 C CA . ARG B 1 44 ? 18.969 -9.125 6.738 1 97.25 44 ARG B CA 1
ATOM 2048 C C . ARG B 1 44 ? 19.984 -9.359 5.621 1 97.25 44 ARG B C 1
ATOM 2050 O O . ARG B 1 44 ? 20.828 -10.242 5.727 1 97.25 44 ARG B O 1
ATOM 2057 N N . PHE B 1 45 ? 19.828 -8.648 4.555 1 97.94 45 PHE B N 1
ATOM 2058 C CA . PHE B 1 45 ? 20.781 -8.508 3.473 1 97.94 45 PHE B CA 1
ATOM 2059 C C . PHE B 1 45 ? 21.047 -7.039 3.168 1 97.94 45 PHE B C 1
ATOM 2061 O O . PHE B 1 45 ? 20.156 -6.207 3.277 1 97.94 45 PHE B O 1
ATOM 2068 N N . THR B 1 46 ? 22.219 -6.727 2.762 1 97.56 46 THR B N 1
ATOM 2069 C CA . THR B 1 46 ? 22.516 -5.355 2.371 1 97.56 46 THR B CA 1
ATOM 2070 C C . THR B 1 46 ? 22.125 -5.109 0.916 1 97.56 46 THR B C 1
ATOM 2072 O O . THR B 1 46 ? 21.828 -3.975 0.527 1 97.56 46 THR B O 1
ATOM 2075 N N . VAL B 1 47 ? 22.203 -6.141 0.105 1 98.5 47 VAL B N 1
ATOM 2076 C CA . VAL B 1 47 ? 21.719 -6.082 -1.267 1 98.5 47 VAL B CA 1
ATOM 2077 C C . VAL B 1 47 ? 20.281 -6.609 -1.324 1 98.5 47 VAL B C 1
ATOM 2079 O O . VAL B 1 47 ? 20.016 -7.762 -0.969 1 98.5 47 VAL B O 1
ATOM 2082 N N . ILE B 1 48 ? 19.344 -5.719 -1.79 1 98.75 48 ILE B N 1
ATOM 2083 C CA . ILE B 1 48 ? 17.969 -6.203 -1.817 1 98.75 48 ILE B CA 1
ATOM 2084 C C . ILE B 1 48 ? 17.359 -5.949 -3.191 1 98.75 48 ILE B C 1
ATOM 2086 O O . ILE B 1 48 ? 17.703 -4.973 -3.861 1 98.75 48 ILE B O 1
ATOM 2090 N N . GLY B 1 49 ? 16.547 -6.875 -3.633 1 98.88 49 GLY B N 1
ATOM 2091 C CA . GLY B 1 49 ? 15.664 -6.715 -4.777 1 98.88 49 GLY B CA 1
ATOM 2092 C C . GLY B 1 49 ? 14.227 -6.422 -4.383 1 98.88 49 GLY B C 1
ATOM 2093 O O . GLY B 1 49 ? 13.758 -6.875 -3.34 1 98.88 49 GLY B O 1
ATOM 2094 N N . ILE B 1 50 ? 13.578 -5.66 -5.215 1 98.88 50 ILE B N 1
ATOM 2095 C CA . ILE B 1 50 ? 12.211 -5.223 -4.957 1 98.88 50 ILE B CA 1
ATOM 2096 C C . ILE B 1 50 ? 11.344 -5.488 -6.184 1 98.88 50 ILE B C 1
ATOM 2098 O O . ILE B 1 50 ? 11.68 -5.07 -7.293 1 98.88 50 ILE B O 1
ATOM 2102 N N . LEU B 1 51 ? 10.297 -6.234 -6.035 1 98.88 51 LEU B N 1
ATOM 2103 C CA . LEU B 1 51 ? 9.25 -6.391 -7.039 1 98.88 51 LEU B CA 1
ATOM 2104 C C . LEU B 1 51 ? 7.906 -5.922 -6.5 1 98.88 51 LEU B C 1
ATOM 2106 O O . LEU B 1 51 ? 7.457 -6.391 -5.453 1 98.88 51 LEU B O 1
ATOM 2110 N N . SER B 1 52 ? 7.293 -4.973 -7.176 1 98.75 52 SER B N 1
ATOM 2111 C CA . SER B 1 52 ? 6.066 -4.355 -6.68 1 98.75 52 SER B CA 1
ATOM 2112 C C . SER B 1 52 ? 5.066 -4.125 -7.809 1 98.75 52 SER B C 1
ATOM 2114 O O . SER B 1 52 ? 5.457 -3.861 -8.945 1 98.75 52 SER B O 1
ATOM 2116 N N . SER B 1 53 ? 3.783 -4.324 -7.496 1 98.62 53 SER B N 1
ATOM 2117 C CA . SER B 1 53 ? 2.76 -4.168 -8.523 1 98.62 53 SER B CA 1
ATOM 2118 C C . SER B 1 53 ? 1.464 -3.619 -7.938 1 98.62 53 SER B C 1
ATOM 2120 O O . SER B 1 53 ? 1.241 -3.705 -6.727 1 98.62 53 SER B O 1
ATOM 2122 N N . ARG B 1 54 ? 0.597 -3.031 -8.781 1 97.75 54 ARG B N 1
ATOM 2123 C CA . ARG B 1 54 ? -0.724 -2.551 -8.398 1 97.75 54 ARG B CA 1
ATOM 2124 C C . ARG B 1 54 ? -1.736 -3.689 -8.367 1 97.75 54 ARG B C 1
ATOM 2126 O O . ARG B 1 54 ? -2.656 -3.689 -7.547 1 97.75 54 ARG B O 1
ATOM 2133 N N . THR B 1 55 ? -1.637 -4.566 -9.406 1 96.44 55 THR B N 1
ATOM 2134 C CA . THR B 1 55 ? -2.582 -5.668 -9.539 1 96.44 55 THR B CA 1
ATOM 2135 C C . THR B 1 55 ? -1.85 -7.008 -9.578 1 96.44 55 THR B C 1
ATOM 2137 O O . THR B 1 55 ? -0.739 -7.098 -10.109 1 96.44 55 THR B O 1
ATOM 2140 N N . GLY B 1 56 ? -2.518 -7.859 -9.086 1 94.62 56 GLY B N 1
ATOM 2141 C CA . GLY B 1 56 ? -1.916 -9.18 -8.984 1 94.62 56 GLY B CA 1
ATOM 2142 C C . GLY B 1 56 ? -1.236 -9.414 -7.645 1 94.62 56 GLY B C 1
ATOM 2143 O O . GLY B 1 56 ? -1.211 -8.531 -6.789 1 94.62 56 GLY B O 1
ATOM 2144 N N . ALA B 1 57 ? -0.686 -10.297 -7.242 1 98 57 ALA B N 1
ATOM 2145 C CA . ALA B 1 57 ? 0.06 -10.805 -6.094 1 98 57 ALA B CA 1
ATOM 2146 C C . ALA B 1 57 ? 0.496 -12.25 -6.32 1 98 57 ALA B C 1
ATOM 2148 O O . ALA B 1 57 ? 1.648 -12.508 -6.676 1 98 57 ALA B O 1
ATOM 2149 N N . GLY B 1 58 ? -0.511 -13.062 -6.465 1 98.44 58 GLY B N 1
ATOM 2150 C CA . GLY B 1 58 ? -0.228 -14.469 -6.707 1 98.44 58 GLY B CA 1
ATOM 2151 C C . GLY B 1 58 ? 0.711 -14.695 -7.875 1 98.44 58 GLY B C 1
ATOM 2152 O O . GLY B 1 58 ? 1.735 -15.367 -7.734 1 98.44 58 GLY B O 1
ATOM 2153 N N . PRO B 1 59 ? 0.341 -14.094 -9.055 1 98.75 59 PRO B N 1
ATOM 2154 C CA . PRO B 1 59 ? 1.208 -14.32 -10.211 1 98.75 59 PRO B CA 1
ATOM 2155 C C . PRO B 1 59 ? 2.629 -13.805 -9.992 1 98.75 59 PRO B C 1
ATOM 2157 O O . PRO B 1 59 ? 3.592 -14.422 -10.453 1 98.75 59 PRO B O 1
ATOM 2160 N N . GLN B 1 60 ? 2.807 -12.625 -9.375 1 98.88 60 GLN B N 1
ATOM 2161 C CA . GLN B 1 60 ? 4.145 -12.109 -9.094 1 98.88 60 GLN B CA 1
ATOM 2162 C C . GLN B 1 60 ? 4.879 -13 -8.102 1 98.88 60 GLN B C 1
ATOM 2164 O O . GLN B 1 60 ? 6.086 -13.211 -8.227 1 98.88 60 GLN B O 1
ATOM 2169 N N . ILE B 1 61 ? 4.184 -13.508 -7.086 1 98.94 61 ILE B N 1
ATOM 2170 C CA . ILE B 1 61 ? 4.781 -14.391 -6.086 1 98.94 61 ILE B CA 1
ATOM 2171 C C . ILE B 1 61 ? 5.238 -15.688 -6.75 1 98.94 61 ILE B C 1
ATOM 2173 O O . ILE B 1 61 ? 6.336 -16.172 -6.473 1 98.94 61 ILE B O 1
ATOM 2177 N N . MET B 1 62 ? 4.395 -16.219 -7.641 1 98.88 62 MET B N 1
ATOM 2178 C CA . MET B 1 62 ? 4.773 -17.422 -8.375 1 98.88 62 MET B CA 1
ATOM 2179 C C . MET B 1 62 ? 5.973 -17.156 -9.281 1 98.88 62 MET B C 1
ATOM 2181 O O . MET B 1 62 ? 6.848 -18 -9.43 1 98.88 62 MET B O 1
ATOM 2185 N N . ALA B 1 63 ? 5.98 -15.953 -9.914 1 98.88 63 ALA B N 1
ATOM 2186 C CA . ALA B 1 63 ? 7.125 -15.57 -10.742 1 98.88 63 ALA B CA 1
ATOM 2187 C C . ALA B 1 63 ? 8.398 -15.477 -9.906 1 98.88 63 ALA B C 1
ATOM 2189 O O . ALA B 1 63 ? 9.461 -15.938 -10.328 1 98.88 63 ALA B O 1
ATOM 2190 N N . MET B 1 64 ? 8.297 -14.883 -8.75 1 98.94 64 MET B N 1
ATOM 2191 C CA . MET B 1 64 ? 9.453 -14.766 -7.863 1 98.94 64 MET B CA 1
ATOM 2192 C C . MET B 1 64 ? 9.891 -16.125 -7.352 1 98.94 64 MET B C 1
ATOM 2194 O O . MET B 1 64 ? 11.078 -16.359 -7.113 1 98.94 64 MET B O 1
ATOM 2198 N N . ASP B 1 65 ? 8.922 -17.047 -7.215 1 98.94 65 ASP B N 1
ATOM 2199 C CA . ASP B 1 65 ? 9.258 -18.406 -6.801 1 98.94 65 ASP B CA 1
ATOM 2200 C C . ASP B 1 65 ? 10.188 -19.062 -7.809 1 98.94 65 ASP B C 1
ATOM 2202 O O . ASP B 1 65 ? 11.109 -19.797 -7.426 1 98.94 65 ASP B O 1
ATOM 2206 N N . GLU B 1 66 ? 9.945 -18.812 -9.055 1 98.62 66 GLU B N 1
ATOM 2207 C CA . GLU B 1 66 ? 10.844 -19.312 -10.094 1 98.62 66 GLU B CA 1
ATOM 2208 C C . GLU B 1 66 ? 12.203 -18.609 -10.016 1 98.62 66 GLU B C 1
ATOM 2210 O O . GLU B 1 66 ? 13.242 -19.234 -10.211 1 98.62 66 GLU B O 1
ATOM 2215 N N . ALA B 1 67 ? 12.195 -17.328 -9.734 1 98.81 67 ALA B N 1
ATOM 2216 C CA . ALA B 1 67 ? 13.414 -16.531 -9.711 1 98.81 67 ALA B CA 1
ATOM 2217 C C . ALA B 1 67 ? 14.359 -17 -8.617 1 98.81 67 ALA B C 1
ATOM 2219 O O . ALA B 1 67 ? 15.562 -17.141 -8.844 1 98.81 67 ALA B O 1
ATOM 2220 N N . VAL B 1 68 ? 13.789 -17.359 -7.457 1 98.56 68 VAL B N 1
ATOM 2221 C CA . VAL B 1 68 ? 14.664 -17.719 -6.34 1 98.56 68 VAL B CA 1
ATOM 2222 C C . VAL B 1 68 ? 15.148 -19.156 -6.5 1 98.56 68 VAL B C 1
ATOM 2224 O O . VAL B 1 68 ? 16.172 -19.531 -5.918 1 98.56 68 VAL B O 1
ATOM 2227 N N . LYS B 1 69 ? 14.438 -19.969 -7.348 1 97.88 69 LYS B N 1
ATOM 2228 C CA . LYS B 1 69 ? 14.953 -21.281 -7.723 1 97.88 69 LYS B CA 1
ATOM 2229 C C . LYS B 1 69 ? 16.188 -21.141 -8.602 1 97.88 69 LYS B C 1
ATOM 2231 O O . LYS B 1 69 ? 17.078 -22 -8.562 1 97.88 69 LYS B O 1
ATOM 2236 N N . ALA B 1 70 ? 16.281 -20.125 -9.297 1 97.75 70 ALA B N 1
ATOM 2237 C CA . ALA B 1 70 ? 17.25 -20.031 -10.383 1 97.75 70 ALA B CA 1
ATOM 2238 C C . ALA B 1 70 ? 18.438 -19.141 -9.977 1 97.75 70 ALA B C 1
ATOM 2240 O O . ALA B 1 70 ? 19.359 -18.938 -10.766 1 97.75 70 ALA B O 1
ATOM 2241 N N . THR B 1 71 ? 18.422 -18.516 -8.789 1 98.25 71 THR B N 1
ATOM 2242 C CA . THR B 1 71 ? 19.453 -17.578 -8.367 1 98.25 71 THR B CA 1
ATOM 2243 C C . THR B 1 71 ? 19.844 -17.812 -6.91 1 98.25 71 THR B C 1
ATOM 2245 O O . THR B 1 71 ? 19.172 -18.562 -6.203 1 98.25 71 THR B O 1
ATOM 2248 N N . ASN B 1 72 ? 20.969 -17.203 -6.527 1 98.06 72 ASN B N 1
ATOM 2249 C CA . ASN B 1 72 ? 21.391 -17.281 -5.133 1 98.06 72 ASN B CA 1
ATOM 2250 C C . ASN B 1 72 ? 20.781 -16.156 -4.301 1 98.06 72 ASN B C 1
ATOM 2252 O O . ASN B 1 72 ? 21.5 -15.336 -3.734 1 98.06 72 ASN B O 1
ATOM 2256 N N . THR B 1 73 ? 19.484 -16.125 -4.254 1 98.69 73 THR B N 1
ATOM 2257 C CA . THR B 1 73 ? 18.719 -15.125 -3.512 1 98.69 73 THR B CA 1
ATOM 2258 C C . THR B 1 73 ? 17.672 -15.789 -2.623 1 98.69 73 THR B C 1
ATOM 2260 O O . THR B 1 73 ? 17.359 -16.969 -2.799 1 98.69 73 THR B O 1
ATOM 2263 N N . GLU B 1 74 ? 17.203 -15.086 -1.656 1 98.75 74 GLU B N 1
ATOM 2264 C CA . GLU B 1 74 ? 16.172 -15.523 -0.73 1 98.75 74 GLU B CA 1
ATOM 2265 C C . GLU B 1 74 ? 15.055 -14.492 -0.616 1 98.75 74 GLU B C 1
ATOM 2267 O O . GLU B 1 74 ? 15.32 -13.289 -0.577 1 98.75 74 GLU B O 1
ATOM 2272 N N . VAL B 1 75 ? 13.852 -15 -0.607 1 98.88 75 VAL B N 1
ATOM 2273 C CA . VAL B 1 75 ? 12.742 -14.094 -0.307 1 98.88 75 VAL B CA 1
ATOM 2274 C C . VAL B 1 75 ? 12.781 -13.703 1.168 1 98.88 75 VAL B C 1
ATOM 2276 O O . VAL B 1 75 ? 12.898 -14.57 2.043 1 98.88 75 VAL B O 1
ATOM 2279 N N . ILE B 1 76 ? 12.594 -12.375 1.423 1 98.81 76 ILE B N 1
ATOM 2280 C CA . ILE B 1 76 ? 12.789 -11.977 2.812 1 98.81 76 ILE B CA 1
ATOM 2281 C C . ILE B 1 76 ? 11.555 -11.227 3.312 1 98.81 76 ILE B C 1
ATOM 2283 O O . ILE B 1 76 ? 11.414 -10.984 4.516 1 98.81 76 ILE B O 1
ATOM 2287 N N . ASP B 1 77 ? 10.68 -10.844 2.451 1 98.75 77 ASP B N 1
ATOM 2288 C CA . ASP B 1 77 ? 9.398 -10.273 2.852 1 98.75 77 ASP B CA 1
ATOM 2289 C C . ASP B 1 77 ? 8.398 -10.297 1.697 1 98.75 77 ASP B C 1
ATOM 2291 O O . ASP B 1 77 ? 8.773 -10.109 0.539 1 98.75 77 ASP B O 1
ATOM 2295 N N . ILE B 1 78 ? 7.172 -10.547 1.975 1 98.69 78 ILE B N 1
ATOM 2296 C CA . ILE B 1 78 ? 6.074 -10.43 1.022 1 98.69 78 ILE B CA 1
ATOM 2297 C C . ILE B 1 78 ? 4.875 -9.773 1.7 1 98.69 78 ILE B C 1
ATOM 2299 O O . ILE B 1 78 ? 4.41 -10.234 2.744 1 98.69 78 ILE B O 1
ATOM 2303 N N . GLU B 1 79 ? 4.426 -8.719 1.155 1 98.38 79 GLU B N 1
ATOM 2304 C CA . GLU B 1 79 ? 3.217 -8.039 1.617 1 98.38 79 GLU B CA 1
ATOM 2305 C C . GLU B 1 79 ? 2.215 -7.863 0.48 1 98.38 79 GLU B C 1
ATOM 2307 O O . GLU B 1 79 ? 2.604 -7.637 -0.668 1 98.38 79 GLU B O 1
ATOM 2312 N N . MET B 1 80 ? 0.941 -7.945 0.732 1 97.94 80 MET B N 1
ATOM 2313 C CA . MET B 1 80 ? -0.115 -7.895 -0.274 1 97.94 80 MET B CA 1
ATOM 2314 C C . MET B 1 80 ? -1.139 -6.816 0.062 1 97.94 80 MET B C 1
ATOM 2316 O O . MET B 1 80 ? -2.105 -7.074 0.78 1 97.94 80 MET B O 1
ATOM 2320 N N . PRO B 1 81 ? -0.933 -5.609 -0.481 1 98 81 PRO B N 1
ATOM 2321 C CA . PRO B 1 81 ? -1.886 -4.523 -0.233 1 98 81 PRO B CA 1
ATOM 2322 C C . PRO B 1 81 ? -3.248 -4.777 -0.875 1 98 81 PRO B C 1
ATOM 2324 O O . PRO B 1 81 ? -3.348 -5.535 -1.843 1 98 81 PRO B O 1
ATOM 2327 N N . ARG B 1 82 ? -4.309 -4.145 -0.274 1 96.25 82 ARG B N 1
ATOM 2328 C CA . ARG B 1 82 ? -5.613 -4.105 -0.92 1 96.25 82 ARG B CA 1
ATOM 2329 C C . ARG B 1 82 ? -5.613 -3.15 -2.109 1 96.25 82 ARG B C 1
ATOM 2331 O O . ARG B 1 82 ? -5.93 -1.968 -1.963 1 96.25 82 ARG B O 1
ATOM 2338 N N . ASP B 1 83 ? -5.125 -3.646 -3.27 1 93.19 83 ASP B N 1
ATOM 2339 C CA . ASP B 1 83 ? -5 -2.818 -4.465 1 93.19 83 ASP B CA 1
ATOM 2340 C C . ASP B 1 83 ? -5.148 -3.658 -5.73 1 93.19 83 ASP B C 1
ATOM 2342 O O . ASP B 1 83 ? -4.371 -4.586 -5.961 1 93.19 83 ASP B O 1
ATOM 2346 N N . THR B 1 84 ? -6.078 -3.355 -6.492 1 92.31 84 THR B N 1
ATOM 2347 C CA . THR B 1 84 ? -6.273 -3.93 -7.82 1 92.31 84 THR B CA 1
ATOM 2348 C C . THR B 1 84 ? -6.832 -2.887 -8.781 1 92.31 84 THR B C 1
ATOM 2350 O O . THR B 1 84 ? -7.555 -3.227 -9.719 1 92.31 84 THR B O 1
ATOM 2353 N N . LYS B 1 85 ? -6.523 -1.686 -8.43 1 93.62 85 LYS B N 1
ATOM 2354 C CA . LYS B 1 85 ? -6.992 -0.572 -9.25 1 93.62 85 LYS B CA 1
ATOM 2355 C C . LYS B 1 85 ? -8.5 -0.641 -9.461 1 93.62 85 LYS B C 1
ATOM 2357 O O . LYS B 1 85 ? -8.984 -0.59 -10.594 1 93.62 85 LYS B O 1
ATOM 2362 N N . GLY B 1 86 ? -9.188 -0.766 -8.352 1 89.5 86 GLY B N 1
ATOM 2363 C CA . GLY B 1 86 ? -10.641 -0.826 -8.391 1 89.5 86 GLY B CA 1
ATOM 2364 C C . GLY B 1 86 ? -11.18 -2.244 -8.422 1 89.5 86 GLY B C 1
ATOM 2365 O O . GLY B 1 86 ? -12.383 -2.465 -8.234 1 89.5 86 GLY B O 1
ATOM 2366 N N . GLY B 1 87 ? -10.336 -3.287 -8.648 1 93.31 87 GLY B N 1
ATOM 2367 C CA . GLY B 1 87 ? -10.742 -4.684 -8.633 1 93.31 87 GLY B CA 1
ATOM 2368 C C . GLY B 1 87 ? -10.844 -5.258 -7.23 1 93.31 87 GLY B C 1
ATOM 2369 O O . GLY B 1 87 ? -10.812 -4.52 -6.246 1 93.31 87 GLY B O 1
ATOM 2370 N N . ALA B 1 88 ? -10.914 -6.523 -7.145 1 93.94 88 ALA B N 1
ATOM 2371 C CA . ALA B 1 88 ? -11.328 -7.148 -5.895 1 93.94 88 ALA B CA 1
ATOM 2372 C C . ALA B 1 88 ? -10.141 -7.781 -5.172 1 93.94 88 ALA B C 1
ATOM 2374 O O . ALA B 1 88 ? -10.312 -8.453 -4.152 1 93.94 88 ALA B O 1
ATOM 2375 N N . GLY B 1 89 ? -8.945 -7.59 -5.688 1 96.75 89 GLY B N 1
ATOM 2376 C CA . GLY B 1 89 ? -7.848 -8.398 -5.191 1 96.75 89 GLY B CA 1
ATOM 2377 C C . GLY B 1 89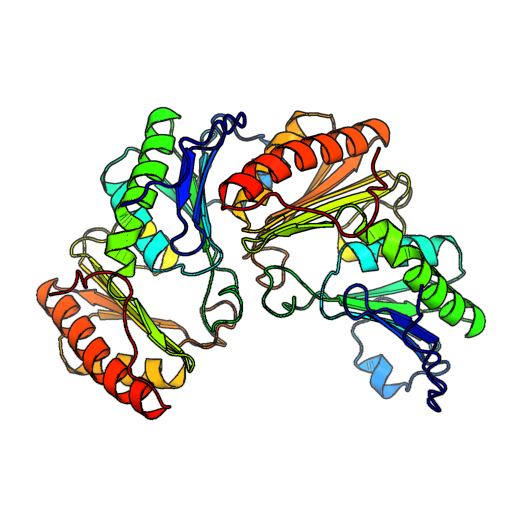 ? -6.742 -7.578 -4.555 1 96.75 89 GLY B C 1
ATOM 2378 O O . GLY B 1 89 ? -7.012 -6.66 -3.781 1 96.75 89 GLY B O 1
ATOM 2379 N N . HIS B 1 90 ? -5.508 -7.988 -4.777 1 98 90 HIS B N 1
ATOM 2380 C CA . HIS B 1 90 ? -4.336 -7.434 -4.109 1 98 90 HIS B CA 1
ATOM 2381 C C . HIS B 1 90 ? -3.314 -6.926 -5.117 1 98 90 HIS B C 1
ATOM 2383 O O . HIS B 1 90 ? -3.295 -7.375 -6.266 1 98 90 HIS B O 1
ATOM 2389 N N . GLY B 1 91 ? -2.484 -5.949 -4.68 1 97.81 91 GLY B N 1
ATOM 2390 C CA . GLY B 1 91 ? -1.139 -5.781 -5.207 1 97.81 91 GLY B CA 1
ATOM 2391 C C . GLY B 1 91 ? -0.087 -6.527 -4.406 1 97.81 91 GLY B C 1
ATOM 2392 O O . GLY B 1 91 ? -0.416 -7.402 -3.602 1 97.81 91 GLY B O 1
ATOM 2393 N N . VAL B 1 92 ? 1.213 -6.148 -4.762 1 98.69 92 VAL B N 1
ATOM 2394 C CA . VAL B 1 92 ? 2.195 -6.914 -4.004 1 98.69 92 VAL B CA 1
ATOM 2395 C C . VAL B 1 92 ? 3.455 -6.078 -3.795 1 98.69 92 VAL B C 1
ATOM 2397 O O . VAL B 1 92 ? 3.789 -5.23 -4.625 1 98.69 92 VAL B O 1
ATOM 2400 N N . LEU B 1 93 ? 4.102 -6.227 -2.664 1 98.88 93 LEU B N 1
ATOM 2401 C CA . LEU B 1 93 ? 5.488 -5.879 -2.363 1 98.88 93 LEU B CA 1
ATOM 2402 C C . LEU B 1 93 ? 6.297 -7.125 -2.02 1 98.88 93 LEU B C 1
ATOM 2404 O O . LEU B 1 93 ? 6.012 -7.801 -1.029 1 98.88 93 LEU B O 1
ATOM 2408 N N . ILE B 1 94 ? 7.27 -7.461 -2.834 1 98.88 94 ILE B N 1
ATOM 2409 C CA . ILE B 1 94 ? 8.18 -8.57 -2.572 1 98.88 94 ILE B CA 1
ATOM 2410 C C . ILE B 1 94 ? 9.602 -8.039 -2.396 1 98.88 94 ILE B C 1
ATOM 2412 O O . ILE B 1 94 ? 10.102 -7.297 -3.246 1 98.88 94 ILE B O 1
ATOM 2416 N N . LEU B 1 95 ? 10.242 -8.383 -1.333 1 98.88 95 LEU B N 1
ATOM 2417 C CA . LEU B 1 95 ? 11.664 -8.109 -1.11 1 98.88 95 LEU B CA 1
ATOM 2418 C C . LEU B 1 95 ? 12.477 -9.398 -1.138 1 98.88 95 LEU B C 1
ATOM 2420 O O . LEU B 1 95 ? 12.117 -10.375 -0.475 1 98.88 95 LEU B O 1
ATOM 2424 N N . VAL B 1 96 ? 13.531 -9.414 -1.901 1 98.88 96 VAL B N 1
ATOM 2425 C CA . VAL B 1 96 ? 14.492 -10.516 -1.912 1 98.88 96 VAL B CA 1
ATOM 2426 C C . VAL B 1 96 ? 15.875 -10 -1.522 1 98.88 96 VAL B C 1
ATOM 2428 O O . VAL B 1 96 ? 16.156 -8.812 -1.658 1 98.88 96 VAL B O 1
ATOM 2431 N N . GLY B 1 97 ? 16.703 -10.828 -0.971 1 98.75 97 GLY B N 1
ATOM 2432 C CA . GLY B 1 97 ? 18.078 -10.5 -0.596 1 98.75 97 GLY B CA 1
ATOM 2433 C C . GLY B 1 97 ? 19.094 -11.461 -1.173 1 98.75 97 GLY B C 1
ATOM 2434 O O . GLY B 1 97 ? 18.781 -12.617 -1.448 1 98.75 97 GLY B O 1
ATOM 2435 N N . GLY B 1 98 ? 20.203 -11.031 -1.418 1 98.5 98 GLY B N 1
ATOM 2436 C CA . GLY B 1 98 ? 21.375 -11.797 -1.844 1 98.5 98 GLY B CA 1
ATOM 2437 C C . GLY B 1 98 ? 22.688 -11.125 -1.504 1 98.5 98 GLY B C 1
ATOM 2438 O O . GLY B 1 98 ? 22.703 -10.031 -0.939 1 98.5 98 GLY B O 1
ATOM 2439 N N . TYR B 1 99 ? 23.797 -11.773 -1.806 1 98 99 TYR B N 1
ATOM 2440 C CA . TYR B 1 99 ? 25.125 -11.258 -1.444 1 98 99 TYR B CA 1
ATOM 2441 C C . TYR B 1 99 ? 25.766 -10.523 -2.619 1 98 99 TYR B C 1
ATOM 2443 O O . TYR B 1 99 ? 26.703 -9.758 -2.438 1 98 99 TYR B O 1
ATOM 2451 N N . ASP B 1 100 ? 25.234 -10.719 -3.859 1 97.88 100 ASP B N 1
ATOM 2452 C CA . ASP B 1 100 ? 25.75 -10.125 -5.09 1 97.88 100 ASP B CA 1
ATOM 2453 C C . ASP B 1 100 ? 24.656 -9.367 -5.836 1 97.88 100 ASP B C 1
ATOM 2455 O O . ASP B 1 100 ? 23.641 -9.953 -6.203 1 97.88 100 ASP B O 1
ATOM 2459 N N . PRO B 1 101 ? 24.922 -8.047 -6.125 1 98.06 101 PRO B N 1
ATOM 2460 C CA . PRO B 1 101 ? 23.906 -7.281 -6.852 1 98.06 101 PRO B CA 1
ATOM 2461 C C . PRO B 1 101 ? 23.5 -7.934 -8.172 1 98.06 101 PRO B C 1
ATOM 2463 O O . PRO B 1 101 ? 22.344 -7.82 -8.602 1 98.06 101 PRO B O 1
ATOM 2466 N N . SER B 1 102 ? 24.422 -8.586 -8.789 1 98.12 102 SER B N 1
ATOM 2467 C CA . SER B 1 102 ? 24.109 -9.234 -10.062 1 98.12 102 SER B CA 1
ATOM 2468 C C . SER B 1 102 ? 23.094 -10.352 -9.883 1 98.12 102 SER B C 1
ATOM 2470 O O . SER B 1 102 ? 22.219 -10.539 -10.727 1 98.12 102 SER B O 1
ATOM 2472 N N . ASP B 1 103 ? 23.219 -11.141 -8.828 1 98.38 103 ASP B N 1
ATOM 2473 C CA . ASP B 1 103 ? 22.266 -12.203 -8.531 1 98.38 103 ASP B CA 1
ATOM 2474 C C . ASP B 1 103 ? 20.891 -11.633 -8.227 1 98.38 103 ASP B C 1
ATOM 2476 O O . ASP B 1 103 ? 19.875 -12.172 -8.68 1 98.38 103 ASP B O 1
ATOM 2480 N N . VAL B 1 104 ? 20.891 -10.602 -7.441 1 98.75 104 VAL B N 1
ATOM 2481 C CA . VAL B 1 104 ? 19.625 -9.984 -7.051 1 98.75 104 VAL B CA 1
ATOM 2482 C C . VAL B 1 104 ? 18.938 -9.383 -8.273 1 98.75 104 VAL B C 1
ATOM 2484 O O . VAL B 1 104 ? 17.734 -9.555 -8.469 1 98.75 104 VAL B O 1
ATOM 2487 N N . ARG B 1 105 ? 19.672 -8.695 -9.125 1 98.69 105 ARG B N 1
ATOM 2488 C CA . ARG B 1 105 ? 19.109 -8.148 -10.359 1 98.69 105 ARG B CA 1
ATOM 2489 C C . ARG B 1 105 ? 18.594 -9.266 -11.258 1 98.69 105 ARG B C 1
ATOM 2491 O O . ARG B 1 105 ? 17.547 -9.109 -11.891 1 98.69 105 ARG B O 1
ATOM 2498 N N . SER B 1 106 ? 19.328 -10.32 -11.312 1 98.75 106 SER B N 1
ATOM 2499 C CA . SER B 1 106 ? 18.906 -11.469 -12.109 1 98.75 106 SER B CA 1
ATOM 2500 C C . SER B 1 106 ? 17.594 -12.039 -11.594 1 98.75 106 SER B C 1
ATOM 2502 O O . SER B 1 106 ? 16.719 -12.406 -12.391 1 98.75 106 SER B O 1
ATOM 2504 N N . ALA B 1 107 ? 17.453 -12.133 -10.312 1 98.88 107 ALA B N 1
ATOM 2505 C CA . ALA B 1 107 ? 16.203 -12.625 -9.742 1 98.88 107 ALA B CA 1
ATOM 2506 C C . ALA B 1 107 ? 15.031 -11.75 -10.148 1 98.88 107 ALA B C 1
ATOM 2508 O O . ALA B 1 107 ? 13.977 -12.258 -10.547 1 98.88 107 ALA B O 1
ATOM 2509 N N . ILE B 1 108 ? 15.203 -10.438 -10.07 1 98.88 108 ILE B N 1
ATOM 2510 C CA . ILE B 1 108 ? 14.148 -9.5 -10.445 1 98.88 108 ILE B CA 1
ATOM 2511 C C . ILE B 1 108 ? 13.82 -9.672 -11.93 1 98.88 108 ILE B C 1
ATOM 2513 O O . ILE B 1 108 ? 12.648 -9.719 -12.312 1 98.88 108 ILE B O 1
ATOM 2517 N N . GLN B 1 109 ? 14.836 -9.852 -12.75 1 98.69 109 GLN B N 1
ATOM 2518 C CA . GLN B 1 109 ? 14.617 -10.016 -14.18 1 98.69 109 GLN B CA 1
ATOM 2519 C C . GLN B 1 109 ? 13.883 -11.312 -14.484 1 98.69 109 GLN B C 1
ATOM 2521 O O . GLN B 1 109 ? 12.977 -11.344 -15.32 1 98.69 109 GLN B O 1
ATOM 2526 N N . VAL B 1 110 ? 14.258 -12.375 -13.844 1 98.75 110 VAL B N 1
ATOM 2527 C CA . VAL B 1 110 ? 13.602 -13.656 -14.047 1 98.75 110 VAL B CA 1
ATOM 2528 C C . VAL B 1 110 ? 12.133 -13.555 -13.664 1 98.75 110 VAL B C 1
ATOM 2530 O O . VAL B 1 110 ? 11.258 -14.07 -14.367 1 98.75 110 VAL B O 1
ATOM 2533 N N . ALA B 1 111 ? 11.891 -12.93 -12.539 1 98.88 111 ALA B N 1
ATOM 2534 C CA . ALA B 1 111 ? 10.5 -12.75 -12.125 1 98.88 111 ALA B CA 1
ATOM 2535 C C . ALA B 1 111 ? 9.711 -11.969 -13.172 1 98.88 111 ALA B C 1
ATOM 2537 O O . ALA B 1 111 ? 8.617 -12.383 -13.562 1 98.88 111 ALA B O 1
ATOM 2538 N N . LEU B 1 112 ? 10.281 -10.883 -13.664 1 98.75 112 LEU B N 1
ATOM 2539 C CA . LEU B 1 112 ? 9.617 -10.07 -14.672 1 98.75 112 LEU B CA 1
ATOM 2540 C C . LEU B 1 112 ? 9.359 -10.883 -15.938 1 98.75 112 LEU B C 1
ATOM 2542 O O . LEU B 1 112 ? 8.281 -10.789 -16.531 1 98.75 112 LEU B O 1
ATOM 2546 N N . ASP B 1 113 ? 10.289 -11.68 -16.328 1 98.5 113 ASP B N 1
ATOM 2547 C CA . ASP B 1 113 ? 10.203 -12.461 -17.547 1 98.5 113 ASP B CA 1
ATOM 2548 C C . ASP B 1 113 ? 9.133 -13.547 -17.438 1 98.5 113 ASP B C 1
ATOM 2550 O O . ASP B 1 113 ? 8.648 -14.062 -18.438 1 98.5 113 ASP B O 1
ATOM 2554 N N . ASN B 1 114 ? 8.758 -13.898 -16.219 1 98.62 114 ASN B N 1
ATOM 2555 C CA . ASN B 1 114 ? 7.824 -15 -16.016 1 98.62 114 ASN B CA 1
ATOM 2556 C C . ASN B 1 114 ? 6.395 -14.492 -15.836 1 98.62 114 ASN B C 1
ATOM 2558 O O . ASN B 1 114 ? 5.457 -15.289 -15.742 1 98.62 114 ASN B O 1
ATOM 2562 N N . LEU B 1 115 ? 6.203 -13.219 -15.859 1 98.62 115 LEU B N 1
ATOM 2563 C CA . LEU B 1 115 ? 4.895 -12.664 -15.539 1 98.62 115 LEU B CA 1
ATOM 2564 C C . LEU B 1 115 ? 3.85 -13.109 -16.562 1 98.62 115 LEU B C 1
ATOM 2566 O O . LEU B 1 115 ? 2.736 -13.492 -16.188 1 98.62 115 LEU B O 1
ATOM 2570 N N . SER B 1 116 ? 4.137 -13.086 -17.844 1 98.31 116 SER B N 1
ATOM 2571 C CA . SER B 1 116 ? 3.145 -13.477 -18.844 1 98.31 116 SER B CA 1
ATOM 2572 C C . SER B 1 116 ? 2.684 -14.914 -18.625 1 98.31 116 SER B C 1
ATOM 2574 O O . SER B 1 116 ? 1.508 -15.227 -18.812 1 98.31 116 SER B O 1
ATOM 2576 N N . ARG B 1 117 ? 3.578 -15.703 -18.234 1 98.31 117 ARG B N 1
ATOM 2577 C CA . ARG B 1 117 ? 3.211 -17.094 -17.984 1 98.31 117 ARG B CA 1
ATOM 2578 C C . ARG B 1 117 ? 2.324 -17.203 -16.75 1 98.31 117 ARG B C 1
ATOM 2580 O O . ARG B 1 117 ? 1.252 -17.812 -16.797 1 98.31 117 ARG B O 1
ATOM 2587 N N . THR B 1 118 ? 2.721 -16.609 -15.656 1 98.62 118 THR B N 1
ATOM 2588 C CA . THR B 1 118 ? 2.02 -16.797 -14.391 1 98.62 118 THR B CA 1
ATOM 2589 C C . THR B 1 118 ? 0.699 -16.031 -14.391 1 98.62 118 THR B C 1
ATOM 2591 O O . THR B 1 118 ? -0.176 -16.297 -13.562 1 98.62 118 THR B O 1
ATOM 2594 N N . PHE B 1 119 ? 0.538 -15.133 -15.312 1 98.69 119 PHE B N 1
ATOM 2595 C CA . PHE B 1 119 ? -0.75 -14.469 -15.477 1 98.69 119 PHE B CA 1
ATOM 2596 C C . PHE B 1 119 ? -1.644 -15.25 -16.422 1 98.69 119 PHE B C 1
ATOM 2598 O O . PHE B 1 119 ? -2.799 -14.883 -16.656 1 98.69 119 PHE B O 1
ATOM 2605 N N . GLY B 1 120 ? -1.159 -16.344 -16.938 1 98.62 120 GLY B N 1
ATOM 2606 C CA . GLY B 1 120 ? -1.879 -17.125 -17.938 1 98.62 120 GLY B CA 1
ATOM 2607 C C . GLY B 1 120 ? -3.188 -17.688 -17.406 1 98.62 120 GLY B C 1
ATOM 2608 O O . GLY B 1 120 ? -4.121 -17.922 -18.188 1 98.62 120 GLY B O 1
ATOM 2609 N N . ASP B 1 121 ? -3.299 -17.938 -16.078 1 98.69 121 ASP B N 1
ATOM 2610 C CA . ASP B 1 121 ? -4.516 -18.5 -15.508 1 98.69 121 ASP B CA 1
ATOM 2611 C C . ASP B 1 121 ? -5.172 -17.516 -14.539 1 98.69 121 ASP B C 1
ATOM 2613 O O . ASP B 1 121 ? -5.617 -17.891 -13.461 1 98.69 121 ASP B O 1
ATOM 2617 N N . VAL B 1 122 ? -5.129 -16.281 -14.898 1 98.69 122 VAL B N 1
ATOM 2618 C CA . VAL B 1 122 ? -5.957 -15.219 -14.336 1 98.69 122 VAL B CA 1
ATOM 2619 C C . VAL B 1 122 ? -7.07 -14.867 -15.32 1 98.69 122 VAL B C 1
ATOM 2621 O O . VAL B 1 122 ? -6.801 -14.469 -16.453 1 98.69 122 VAL B O 1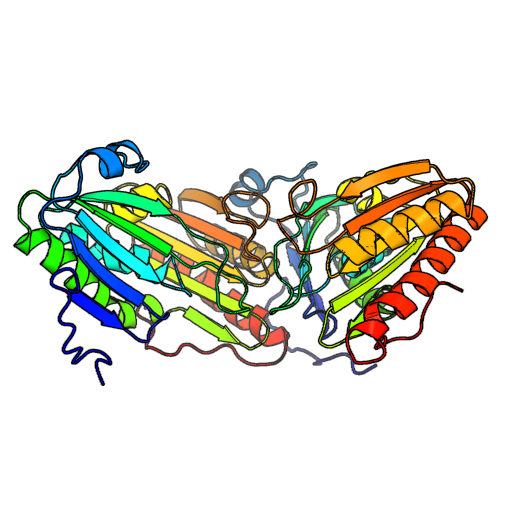
ATOM 2624 N N . TYR B 1 123 ? -8.258 -15.062 -14.93 1 98.56 123 TYR B N 1
ATOM 2625 C CA . TYR B 1 123 ? -9.438 -14.812 -15.75 1 98.56 123 TYR B CA 1
ATOM 2626 C C . TYR B 1 123 ? -10.242 -13.633 -15.211 1 98.56 123 TYR B C 1
ATOM 2628 O O . TYR B 1 123 ? -10.516 -13.57 -14.008 1 98.56 123 TYR B O 1
ATOM 2636 N N . ASN B 1 124 ? -10.586 -12.773 -16.094 1 97.75 124 ASN B N 1
ATOM 2637 C CA . ASN B 1 124 ? -11.242 -11.547 -15.656 1 97.75 124 ASN B CA 1
ATOM 2638 C C . ASN B 1 124 ? -12.594 -11.352 -16.344 1 97.75 124 ASN B C 1
ATOM 2640 O O . ASN B 1 124 ? -12.75 -11.719 -17.516 1 97.75 124 ASN B O 1
ATOM 2644 N N . SER B 1 125 ? -13.508 -10.867 -15.719 1 95.31 125 SER B N 1
ATOM 2645 C CA . SER B 1 125 ? -14.719 -10.227 -16.219 1 95.31 125 SER B CA 1
ATOM 2646 C C . SER B 1 125 ? -15.008 -8.93 -15.469 1 95.31 125 SER B C 1
ATOM 2648 O O . SER B 1 125 ? -14.336 -8.609 -14.484 1 95.31 125 SER B O 1
ATOM 2650 N N . ALA B 1 126 ? -15.961 -8.117 -15.891 1 94.19 126 ALA B N 1
ATOM 2651 C CA . ALA B 1 126 ? -16.312 -6.879 -15.203 1 94.19 126 ALA B CA 1
ATOM 2652 C C . ALA B 1 126 ? -16.781 -7.16 -13.781 1 94.19 126 ALA B C 1
ATOM 2654 O O . ALA B 1 126 ? -16.641 -6.316 -12.891 1 94.19 126 ALA B O 1
ATOM 2655 N N . ALA B 1 127 ? -17.297 -8.391 -13.562 1 92.06 127 ALA B N 1
ATOM 2656 C CA . ALA B 1 127 ? -17.938 -8.719 -12.289 1 92.06 127 ALA B CA 1
ATOM 2657 C C . ALA B 1 127 ? -16.922 -9.242 -11.281 1 92.06 127 ALA B C 1
ATOM 2659 O O . ALA B 1 127 ? -17.203 -9.305 -10.086 1 92.06 127 ALA B O 1
ATOM 2660 N N . GLY B 1 128 ? -15.742 -9.68 -11.758 1 95.94 128 GLY B N 1
ATOM 2661 C CA . GLY B 1 128 ? -14.773 -10.258 -10.844 1 95.94 128 GLY B CA 1
ATOM 2662 C C . GLY B 1 128 ? -13.625 -10.953 -11.555 1 95.94 128 GLY B C 1
ATOM 2663 O O . GLY B 1 128 ? -13.32 -10.641 -12.711 1 95.94 128 GLY B O 1
ATOM 2664 N N . HIS B 1 129 ? -12.875 -11.812 -10.758 1 98.25 129 HIS B N 1
ATOM 2665 C CA . HIS B 1 129 ? -11.758 -12.531 -11.359 1 98.25 129 HIS B CA 1
ATOM 2666 C C . HIS B 1 129 ? -11.57 -13.898 -10.727 1 98.25 129 HIS B C 1
ATOM 2668 O O . HIS B 1 129 ? -12.125 -14.18 -9.656 1 98.25 129 HIS B O 1
ATOM 2674 N N . LEU B 1 130 ? -10.875 -14.773 -11.461 1 98.75 130 LEU B N 1
ATOM 2675 C CA . LEU B 1 130 ? -10.328 -16.031 -10.969 1 98.75 130 LEU B CA 1
ATOM 2676 C C . LEU B 1 130 ? -8.812 -16.062 -11.125 1 98.75 130 LEU B C 1
ATOM 2678 O O . LEU B 1 130 ? -8.273 -15.523 -12.094 1 98.75 130 LEU B O 1
ATOM 2682 N N . GLU B 1 131 ? -8.172 -16.672 -10.227 1 98.88 131 GLU B N 1
ATOM 2683 C CA . GLU B 1 131 ? -6.738 -16.922 -10.344 1 98.88 131 GLU B CA 1
ATOM 2684 C C . GLU B 1 131 ? -6.406 -18.359 -9.953 1 98.88 131 GLU B C 1
ATOM 2686 O O . GLU B 1 131 ? -6.855 -18.859 -8.922 1 98.88 131 GLU B O 1
ATOM 2691 N N . LEU B 1 132 ? -5.68 -18.969 -10.781 1 98.94 132 LEU B N 1
ATOM 2692 C CA . LEU B 1 132 ? -5.176 -20.312 -10.547 1 98.94 132 LEU B CA 1
ATOM 2693 C C . LEU B 1 132 ? -3.656 -20.359 -10.695 1 98.94 132 LEU B C 1
ATOM 2695 O O . LEU B 1 132 ? -3.1 -19.75 -11.617 1 98.94 132 LEU B O 1
ATOM 2699 N N . GLN B 1 133 ? -2.984 -21.016 -9.812 1 98.94 133 GLN B N 1
ATOM 2700 C CA . GLN B 1 133 ? -1.537 -21.203 -9.867 1 98.94 133 GLN B CA 1
ATOM 2701 C C . GLN B 1 133 ? -1.154 -22.641 -9.562 1 98.94 133 GLN B C 1
ATOM 2703 O O . GLN B 1 133 ? -1.829 -23.328 -8.781 1 98.94 133 GLN B O 1
ATOM 2708 N N . PHE B 1 134 ? -0.096 -23.062 -10.164 1 98.81 134 PHE B N 1
ATOM 2709 C CA . PHE B 1 134 ? 0.428 -24.406 -9.938 1 98.81 134 PHE B CA 1
ATOM 2710 C C . PHE B 1 134 ? 1.941 -24.438 -10.117 1 98.81 134 PHE B C 1
ATOM 2712 O O . PHE B 1 134 ? 2.475 -23.797 -11.031 1 98.81 134 PHE B O 1
ATOM 2719 N N . THR B 1 135 ? 2.611 -25.047 -9.195 1 98.75 135 THR B N 1
ATOM 2720 C CA . THR B 1 135 ? 4 -25.453 -9.391 1 98.75 135 THR B CA 1
ATOM 2721 C C . THR B 1 135 ? 4.234 -26.859 -8.859 1 98.75 135 THR B C 1
ATOM 2723 O O . THR B 1 135 ? 3.68 -27.234 -7.824 1 98.75 135 THR B O 1
ATOM 2726 N N . ALA B 1 136 ? 5.059 -27.578 -9.594 1 98.31 136 ALA B N 1
ATOM 2727 C CA . ALA B 1 136 ? 5.379 -28.922 -9.156 1 98.31 136 ALA B CA 1
ATOM 2728 C C . ALA B 1 136 ? 6.32 -28.906 -7.957 1 98.31 136 ALA B C 1
ATOM 2730 O O . ALA B 1 136 ? 6.43 -29.891 -7.227 1 98.31 136 ALA B O 1
ATOM 2731 N N . ARG B 1 137 ? 7.066 -27.828 -7.797 1 98.38 137 ARG B N 1
ATOM 2732 C CA . ARG B 1 137 ? 8.07 -27.719 -6.742 1 98.38 137 ARG B CA 1
ATOM 2733 C C . ARG B 1 137 ? 8.109 -26.312 -6.168 1 98.38 137 ARG B C 1
ATOM 2735 O O . ARG B 1 137 ? 8.844 -25.453 -6.66 1 98.38 137 ARG B O 1
ATOM 2742 N N . ALA B 1 138 ? 7.434 -26.125 -5.016 1 98.75 138 ALA B N 1
ATOM 2743 C CA . ALA B 1 138 ? 7.391 -24.812 -4.379 1 98.75 138 ALA B CA 1
ATOM 2744 C C . ALA B 1 138 ? 8.75 -24.422 -3.814 1 98.75 138 ALA B C 1
ATOM 2746 O O . ALA B 1 138 ? 9.516 -25.281 -3.371 1 98.75 138 ALA B O 1
ATOM 2747 N N . ALA B 1 139 ? 9.055 -23.172 -3.832 1 98.56 139 ALA B N 1
ATOM 2748 C CA . ALA B 1 139 ? 10.273 -22.609 -3.244 1 98.56 139 ALA B CA 1
ATOM 2749 C C . ALA B 1 139 ? 9.945 -21.516 -2.242 1 98.56 139 ALA B C 1
ATOM 2751 O O . ALA B 1 139 ? 8.875 -21.531 -1.628 1 98.56 139 ALA B O 1
ATOM 2752 N N . GLY B 1 140 ? 10.883 -20.656 -1.947 1 98.44 140 GLY B N 1
ATOM 2753 C CA . GLY B 1 140 ? 10.836 -19.734 -0.817 1 98.44 140 GLY B CA 1
ATOM 2754 C C . GLY B 1 140 ? 9.703 -18.734 -0.907 1 98.44 140 GLY B C 1
ATOM 2755 O O . GLY B 1 140 ? 9.148 -18.328 0.115 1 98.44 140 GLY B O 1
ATOM 2756 N N . ALA B 1 141 ? 9.328 -18.312 -2.143 1 98.81 141 ALA B N 1
ATOM 2757 C CA . ALA B 1 141 ? 8.266 -17.312 -2.262 1 98.81 141 ALA B CA 1
ATOM 2758 C C . ALA B 1 141 ? 6.914 -17.906 -1.888 1 98.81 141 ALA B C 1
ATOM 2760 O O . ALA B 1 141 ? 6.164 -17.312 -1.104 1 98.81 141 ALA B O 1
ATOM 2761 N N . CYS B 1 142 ? 6.578 -19.109 -2.395 1 98.81 142 CYS B N 1
ATOM 2762 C CA . CYS B 1 142 ? 5.336 -19.797 -2.061 1 98.81 142 CYS B CA 1
ATOM 2763 C C . CYS B 1 142 ? 5.293 -20.156 -0.58 1 98.81 142 CYS B C 1
ATOM 2765 O O . CYS B 1 142 ? 4.234 -20.094 0.047 1 98.81 142 CYS B O 1
ATOM 2767 N N . HIS B 1 143 ? 6.426 -20.531 -0.112 1 98.69 143 HIS B N 1
ATOM 2768 C CA . HIS B 1 143 ? 6.496 -20.875 1.301 1 98.69 143 HIS B CA 1
ATOM 2769 C C . HIS B 1 143 ? 6.203 -19.672 2.188 1 98.69 143 HIS B C 1
ATOM 2771 O O . HIS B 1 143 ? 5.375 -19.766 3.102 1 98.69 143 HIS B O 1
ATOM 2777 N N . MET B 1 144 ? 6.855 -18.594 1.955 1 98.25 144 MET B N 1
ATOM 2778 C CA . MET B 1 144 ? 6.707 -17.406 2.793 1 98.25 144 MET B CA 1
ATOM 2779 C C . MET B 1 144 ? 5.285 -16.859 2.707 1 98.25 144 MET B C 1
ATOM 2781 O O . MET B 1 144 ? 4.691 -16.5 3.727 1 98.25 144 MET B O 1
ATOM 2785 N N . ALA B 1 145 ? 4.746 -16.781 1.509 1 98.38 145 ALA B N 1
ATOM 2786 C CA . ALA B 1 145 ? 3.461 -16.125 1.296 1 98.38 145 ALA B CA 1
ATOM 2787 C C . ALA B 1 145 ? 2.307 -17.031 1.739 1 98.38 145 ALA B C 1
ATOM 2789 O O . ALA B 1 145 ? 1.308 -16.531 2.273 1 98.38 145 ALA B O 1
ATOM 2790 N N . PHE B 1 146 ? 2.479 -18.375 1.47 1 98.12 146 PHE B N 1
ATOM 2791 C CA . PHE B 1 146 ? 1.279 -19.203 1.494 1 98.12 146 PHE B CA 1
ATOM 2792 C C . PHE B 1 146 ? 1.505 -20.453 2.332 1 98.12 146 PHE B C 1
ATOM 2794 O O . PHE B 1 146 ? 0.613 -21.297 2.447 1 98.12 146 PHE B O 1
ATOM 2801 N N . GLY B 1 147 ? 2.713 -20.609 2.881 1 98.19 147 GLY B N 1
ATOM 2802 C CA . GLY B 1 147 ? 3 -21.766 3.723 1 98.19 147 GLY B CA 1
ATOM 2803 C C . GLY B 1 147 ? 3.262 -23.031 2.932 1 98.19 147 GLY B C 1
ATOM 2804 O O . GLY B 1 147 ? 3.256 -24.125 3.492 1 98.19 147 GLY B O 1
ATOM 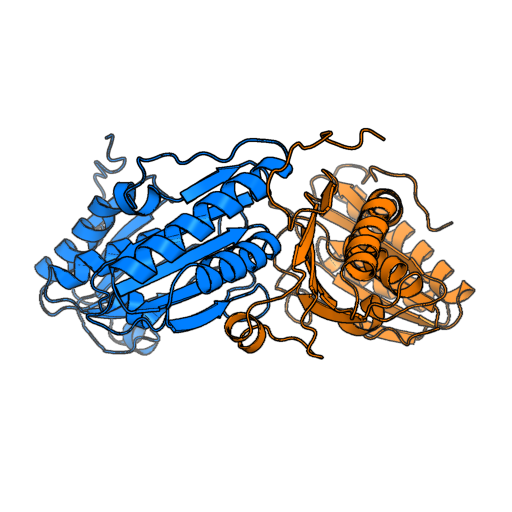2805 N N . ALA B 1 148 ? 3.451 -22.953 1.657 1 98.75 148 ALA B N 1
ATOM 2806 C CA . ALA B 1 148 ? 3.723 -24.125 0.835 1 98.75 148 ALA B CA 1
ATOM 2807 C C . ALA B 1 148 ? 4.992 -24.844 1.293 1 98.75 148 ALA B C 1
ATOM 2809 O O . ALA B 1 148 ? 6.035 -24.203 1.474 1 98.75 148 ALA B O 1
ATOM 2810 N N . PRO B 1 149 ? 4.918 -26.141 1.501 1 98.56 149 PRO B N 1
ATOM 2811 C CA . PRO B 1 149 ? 6.168 -26.859 1.78 1 98.56 149 PRO B CA 1
ATOM 2812 C C . PRO B 1 149 ? 7.145 -26.812 0.608 1 98.56 149 PRO B C 1
ATOM 2814 O O . PRO B 1 149 ? 6.781 -27.172 -0.515 1 98.56 149 PRO B O 1
ATOM 2817 N N . GLU B 1 150 ? 8.398 -26.375 0.887 1 98.38 150 GLU B N 1
ATOM 2818 C CA . GLU B 1 150 ? 9.391 -26.281 -0.179 1 98.38 150 GLU B CA 1
ATOM 2819 C C . GLU B 1 150 ? 9.703 -27.672 -0.758 1 98.38 150 GLU B C 1
ATOM 2821 O O . GLU B 1 150 ? 9.789 -28.656 -0.02 1 98.38 150 GLU B O 1
ATOM 2826 N N . GLY B 1 151 ? 9.789 -27.688 -2.027 1 98.25 151 GLY B N 1
ATOM 2827 C CA . GLY B 1 151 ? 10.125 -28.922 -2.709 1 98.25 151 GLY B CA 1
ATOM 2828 C C . GLY B 1 151 ? 8.914 -29.766 -3.045 1 98.25 151 GLY B C 1
ATOM 2829 O O . GLY B 1 151 ? 9.031 -30.781 -3.746 1 98.25 151 GLY B O 1
ATOM 2830 N N . LYS B 1 152 ? 7.75 -29.359 -2.654 1 98.44 152 LYS B N 1
ATOM 2831 C CA . LYS B 1 152 ? 6.512 -30.078 -2.934 1 98.44 152 LYS B CA 1
ATOM 2832 C C . LYS B 1 152 ? 5.629 -29.281 -3.9 1 98.44 152 LYS B C 1
ATOM 2834 O O . LYS B 1 152 ? 5.832 -28.094 -4.102 1 98.44 152 LYS B O 1
ATOM 2839 N N . ALA B 1 153 ? 4.711 -30.047 -4.469 1 98.75 153 ALA B N 1
ATOM 2840 C CA . ALA B 1 153 ? 3.762 -29.375 -5.352 1 98.75 153 ALA B CA 1
ATOM 2841 C C . ALA B 1 153 ? 2.854 -28.438 -4.566 1 98.75 153 ALA B C 1
ATOM 2843 O O . ALA B 1 153 ? 2.504 -28.719 -3.418 1 98.75 153 ALA B O 1
ATOM 2844 N N . TYR B 1 154 ? 2.461 -27.422 -5.203 1 98.88 154 TYR B N 1
ATOM 2845 C CA . TYR B 1 154 ? 1.617 -26.391 -4.617 1 98.88 154 TYR B CA 1
ATOM 2846 C C . TYR B 1 154 ? 0.6 -25.875 -5.629 1 98.88 154 TYR B C 1
ATOM 2848 O O . TYR B 1 154 ? 0.902 -25.766 -6.82 1 98.88 154 TYR B O 1
ATOM 2856 N N . GLY B 1 155 ? -0.605 -25.609 -5.113 1 98.88 155 GLY B N 1
ATOM 2857 C CA . GLY B 1 155 ? -1.663 -25.016 -5.922 1 98.88 155 GLY B CA 1
ATOM 2858 C C . GLY B 1 155 ? -2.412 -23.906 -5.211 1 98.88 155 GLY B C 1
ATOM 2859 O O . GLY B 1 155 ? -2.586 -23.953 -3.99 1 98.88 155 GLY B O 1
ATOM 2860 N N . LEU B 1 156 ? -2.83 -22.906 -5.969 1 98.88 156 LEU B N 1
ATOM 2861 C CA . LEU B 1 156 ? -3.652 -21.781 -5.531 1 98.88 156 LEU B CA 1
ATOM 2862 C C . LEU B 1 156 ? -4.945 -21.719 -6.332 1 98.88 156 LEU B C 1
ATOM 2864 O O . LEU B 1 156 ? -4.926 -21.812 -7.562 1 98.88 156 LEU B O 1
ATOM 2868 N N . ILE B 1 157 ? -6.059 -21.625 -5.688 1 98.88 157 ILE B N 1
ATOM 2869 C CA . ILE B 1 157 ? -7.375 -21.469 -6.297 1 98.88 157 ILE B CA 1
ATOM 2870 C C . ILE B 1 157 ? -8.086 -20.266 -5.66 1 98.88 157 ILE B C 1
ATOM 2872 O O . ILE B 1 157 ? -8.406 -20.297 -4.469 1 98.88 157 ILE B O 1
ATOM 2876 N N . CYS B 1 158 ? -8.312 -19.266 -6.445 1 98.88 158 CYS B N 1
ATOM 2877 C CA . CYS B 1 158 ? -8.852 -18.016 -5.949 1 98.88 158 CYS B CA 1
ATOM 2878 C C . CYS B 1 158 ? -10.055 -17.562 -6.773 1 98.88 158 CYS B C 1
ATOM 2880 O O . CYS B 1 158 ? -10.016 -17.594 -8.008 1 98.88 158 CYS B O 1
ATOM 2882 N N . GLY B 1 159 ? -11.109 -17.203 -6.113 1 98.62 159 GLY B N 1
ATOM 2883 C CA . GLY B 1 159 ? -12.273 -16.656 -6.781 1 98.62 159 GLY B CA 1
ATOM 2884 C C . GLY B 1 159 ? -12.75 -15.352 -6.176 1 98.62 159 GLY B C 1
ATOM 2885 O O . GLY B 1 159 ? -12.727 -15.188 -4.953 1 98.62 159 GLY B O 1
ATOM 2886 N N . ALA B 1 160 ? -13.125 -14.438 -7.008 1 98.31 160 ALA B N 1
ATOM 2887 C CA . ALA B 1 160 ? -13.75 -13.156 -6.668 1 98.31 160 ALA B CA 1
ATOM 2888 C C . ALA B 1 160 ? -14.992 -12.906 -7.523 1 98.31 160 ALA B C 1
ATOM 2890 O O . ALA B 1 160 ? -14.93 -13.008 -8.75 1 98.31 160 ALA B O 1
ATOM 2891 N N . PRO B 1 161 ? -16.172 -12.562 -6.91 1 97 161 PRO B N 1
ATOM 2892 C CA . PRO B 1 161 ? -16.391 -12.312 -5.48 1 97 161 PRO B CA 1
ATOM 2893 C C . PRO B 1 161 ? -16.141 -13.547 -4.621 1 97 161 PRO B C 1
ATOM 2895 O O . PRO B 1 161 ? -16.203 -14.672 -5.125 1 97 161 PRO B O 1
ATOM 2898 N N . SER B 1 162 ? -15.961 -13.359 -3.338 1 97.81 162 SER B N 1
ATOM 2899 C CA . SER B 1 162 ? -15.328 -14.32 -2.449 1 97.81 162 SER B CA 1
ATOM 2900 C C . SER B 1 162 ? -16.172 -15.594 -2.33 1 97.81 162 SER B C 1
ATOM 2902 O O . SER B 1 162 ? -15.625 -16.688 -2.135 1 97.81 162 SER B O 1
ATOM 2904 N N . GLY B 1 163 ? -17.422 -15.484 -2.457 1 97.12 163 GLY B N 1
ATOM 2905 C CA . GLY B 1 163 ? -18.266 -16.672 -2.369 1 97.12 163 GLY B CA 1
ATOM 2906 C C . GLY B 1 163 ? -17.969 -17.703 -3.439 1 97.12 163 GLY B C 1
ATOM 2907 O O . GLY B 1 163 ? -18.078 -18.906 -3.195 1 97.12 163 GLY B O 1
ATOM 2908 N N . ILE B 1 164 ? -17.547 -17.234 -4.668 1 97.88 164 ILE B N 1
ATOM 2909 C CA . ILE B 1 164 ? -17.156 -18.141 -5.742 1 97.88 164 ILE B CA 1
ATOM 2910 C C . ILE B 1 164 ? -15.93 -18.953 -5.309 1 97.88 164 ILE B C 1
ATOM 2912 O O . ILE B 1 164 ? -15.844 -20.156 -5.578 1 97.88 164 ILE B O 1
ATOM 2916 N N . GLY B 1 165 ? -15.031 -18.297 -4.562 1 98.69 165 GLY B N 1
ATOM 2917 C CA . GLY B 1 165 ? -13.852 -18.984 -4.066 1 98.69 165 GLY B CA 1
ATOM 2918 C C . GLY B 1 165 ? -14.172 -20.125 -3.125 1 98.69 165 GLY B C 1
ATOM 2919 O O . GLY B 1 165 ? -13.453 -21.141 -3.098 1 98.69 165 GLY B O 1
ATOM 2920 N N . VAL B 1 166 ? -15.227 -19.984 -2.381 1 98.5 166 VAL B N 1
ATOM 2921 C CA . VAL B 1 166 ? -15.641 -21.031 -1.463 1 98.5 166 VAL B CA 1
ATOM 2922 C C . VAL B 1 166 ? -16.047 -22.281 -2.252 1 98.5 166 VAL B C 1
ATOM 2924 O O . VAL B 1 166 ? -15.609 -23.391 -1.945 1 98.5 166 VAL B O 1
ATOM 2927 N N . VAL B 1 167 ? -16.781 -22.078 -3.318 1 98.56 167 VAL B N 1
ATOM 2928 C CA . VAL B 1 167 ? -17.266 -23.188 -4.113 1 98.56 167 VAL B CA 1
ATOM 2929 C C . VAL B 1 167 ? -16.094 -23.812 -4.887 1 98.56 167 VAL B C 1
ATOM 2931 O O . VAL B 1 167 ? -15.992 -25.047 -4.984 1 98.56 167 VAL B O 1
ATOM 2934 N N . MET B 1 168 ? -15.25 -23.016 -5.41 1 98.75 168 MET B N 1
ATOM 2935 C CA . MET B 1 168 ? -14.062 -23.5 -6.109 1 98.75 168 MET B CA 1
ATOM 2936 C C . MET B 1 168 ? -13.211 -24.375 -5.191 1 98.75 168 MET B C 1
ATOM 2938 O O . MET B 1 168 ? -12.758 -25.453 -5.594 1 98.75 168 MET B O 1
ATOM 2942 N N . ALA B 1 169 ? -13.031 -23.922 -3.994 1 98.81 169 ALA B N 1
ATOM 2943 C CA . ALA B 1 169 ? -12.234 -24.656 -3.014 1 98.81 169 ALA B CA 1
ATOM 2944 C C . ALA B 1 169 ? -12.859 -26.016 -2.711 1 98.81 169 ALA B C 1
ATOM 2946 O O . ALA B 1 169 ? -12.164 -27.047 -2.717 1 98.81 169 ALA B O 1
ATOM 2947 N N . ASP B 1 170 ? -14.133 -25.984 -2.426 1 98.69 170 ASP B N 1
ATOM 2948 C CA . ASP B 1 170 ? -14.844 -27.234 -2.121 1 98.69 170 ASP B CA 1
ATOM 2949 C C . ASP B 1 170 ? -14.703 -28.234 -3.256 1 98.69 170 ASP B C 1
ATOM 2951 O O . ASP B 1 170 ? -14.43 -29.422 -3.014 1 98.69 170 ASP B O 1
ATOM 2955 N N . THR B 1 171 ? -14.898 -27.75 -4.453 1 98.38 171 THR B N 1
ATOM 2956 C CA . THR B 1 171 ? -14.805 -28.594 -5.633 1 98.38 171 THR B CA 1
ATOM 2957 C C . THR B 1 171 ? -13.398 -29.172 -5.781 1 98.38 171 THR B C 1
ATOM 2959 O O . THR B 1 171 ? -13.227 -30.359 -6.02 1 98.38 171 THR B O 1
ATOM 2962 N N . ALA B 1 172 ? -12.383 -28.359 -5.66 1 98.62 172 ALA B N 1
ATOM 2963 C CA . ALA B 1 172 ? -10.992 -28.766 -5.824 1 98.62 172 ALA B CA 1
ATOM 2964 C C . ALA B 1 172 ? -10.609 -29.844 -4.816 1 98.62 172 ALA B C 1
ATOM 2966 O O . ALA B 1 172 ? -10.031 -30.875 -5.184 1 98.62 172 ALA B O 1
ATOM 2967 N N . ILE B 1 173 ? -10.961 -29.656 -3.588 1 98.12 173 ILE B N 1
ATOM 2968 C CA . ILE B 1 173 ? -10.578 -30.531 -2.496 1 98.12 173 ILE B CA 1
ATOM 2969 C C . ILE B 1 173 ? -11.258 -31.891 -2.662 1 98.12 173 ILE B C 1
ATOM 2971 O O . ILE B 1 173 ? -10.664 -32.938 -2.367 1 98.12 173 ILE B O 1
ATOM 2975 N N . LYS B 1 174 ? -12.445 -31.875 -3.166 1 97.38 174 LYS B N 1
ATOM 2976 C CA . LYS B 1 174 ? -13.203 -33.125 -3.354 1 97.38 174 LYS B CA 1
ATOM 2977 C C . LYS B 1 174 ? -12.695 -33.906 -4.562 1 97.38 174 LYS B C 1
ATOM 2979 O O . LYS B 1 174 ? -12.961 -35.094 -4.691 1 97.38 174 LYS B O 1
ATOM 2984 N N . THR B 1 175 ? -12.047 -33.25 -5.449 1 97.75 175 THR B N 1
ATOM 2985 C CA . THR B 1 175 ? -11.672 -33.844 -6.73 1 97.75 175 THR B CA 1
ATOM 2986 C C . THR B 1 175 ? -10.438 -34.719 -6.582 1 97.75 175 THR B C 1
ATOM 2988 O O . THR B 1 175 ? -10.305 -35.719 -7.285 1 97.75 175 THR B O 1
ATOM 2991 N N . ALA B 1 176 ? -9.484 -34.344 -5.812 1 96.38 176 ALA B N 1
ATOM 2992 C CA . ALA B 1 176 ? -8.234 -35.094 -5.691 1 96.38 176 ALA B CA 1
ATOM 2993 C C . ALA B 1 176 ? -7.715 -35.062 -4.258 1 96.38 176 ALA B C 1
ATOM 2995 O O . ALA B 1 176 ? -8.047 -34.156 -3.488 1 96.38 176 ALA B O 1
ATOM 2996 N N . GLY B 1 177 ? -6.93 -36.156 -3.916 1 96.19 177 GLY B N 1
ATOM 2997 C CA . GLY B 1 177 ? -6.324 -36.219 -2.596 1 96.19 177 GLY B CA 1
ATOM 2998 C C . GLY B 1 177 ? -5.23 -35.188 -2.387 1 96.19 177 GLY B C 1
ATOM 2999 O O . GLY B 1 177 ? -4.066 -35.438 -2.693 1 96.19 177 GLY B O 1
ATOM 3000 N N . VAL B 1 178 ? -5.523 -34 -1.814 1 98.56 178 VAL B N 1
ATOM 3001 C CA . VAL B 1 178 ? -4.562 -32.906 -1.58 1 98.56 178 VAL B CA 1
ATOM 3002 C C . VAL B 1 178 ? -4.57 -32.531 -0.101 1 98.56 178 VAL B C 1
ATOM 3004 O O . VAL B 1 178 ? -5.512 -32.844 0.627 1 98.56 178 VAL B O 1
ATOM 3007 N N . ASN B 1 179 ? -3.502 -31.938 0.399 1 98.69 179 ASN B N 1
ATOM 3008 C CA . ASN B 1 179 ? -3.42 -31.297 1.71 1 98.69 179 ASN B CA 1
ATOM 3009 C C . ASN B 1 179 ? -3.836 -29.828 1.649 1 98.69 179 ASN B C 1
ATOM 3011 O O . ASN B 1 179 ? -3.254 -29.047 0.896 1 98.69 179 ASN B O 1
ATOM 3015 N N . VAL B 1 180 ? -4.852 -29.516 2.438 1 98.62 180 VAL B N 1
ATOM 3016 C CA . VAL B 1 180 ? -5.273 -28.109 2.521 1 98.62 180 VAL B CA 1
ATOM 3017 C C . VAL B 1 180 ? -4.379 -27.359 3.506 1 98.62 180 VAL B C 1
ATOM 3019 O O . VAL B 1 180 ? -4.312 -27.719 4.688 1 98.62 180 VAL B O 1
ATOM 3022 N N . LEU B 1 181 ? -3.742 -26.375 3.039 1 98.75 181 LEU B N 1
ATOM 3023 C CA . LEU B 1 181 ? -2.865 -25.578 3.895 1 98.75 181 LEU B CA 1
ATOM 3024 C C . LEU B 1 181 ? -3.65 -24.5 4.629 1 98.75 181 LEU B C 1
ATOM 3026 O O . LEU B 1 181 ? -3.568 -24.391 5.852 1 98.75 181 LEU B O 1
ATOM 3030 N N . THR B 1 182 ? -4.371 -23.641 3.871 1 98.38 182 THR B N 1
ATOM 3031 C CA . THR B 1 182 ? -5.219 -22.594 4.434 1 98.38 182 THR B CA 1
ATOM 3032 C C . THR B 1 182 ? -6.348 -22.25 3.471 1 98.38 182 THR B C 1
ATOM 3034 O O . THR B 1 182 ? -6.285 -22.578 2.283 1 98.38 182 THR B O 1
ATOM 3037 N N . PHE B 1 183 ? -7.398 -21.703 3.928 1 97.62 183 PHE B N 1
ATOM 3038 C CA . PHE B 1 183 ? -8.406 -20.969 3.18 1 97.62 183 PHE B CA 1
ATOM 3039 C C . PHE B 1 183 ? -8.477 -19.516 3.66 1 97.62 183 PHE B C 1
ATOM 3041 O O . PHE B 1 183 ? -8.797 -19.266 4.82 1 97.62 183 PHE B O 1
ATOM 3048 N N . ALA B 1 184 ? -8.117 -18.594 2.826 1 98 184 ALA B N 1
ATOM 3049 C CA . ALA B 1 184 ? -8.188 -17.172 3.154 1 98 184 ALA B CA 1
ATOM 3050 C C . ALA B 1 184 ? -9.508 -16.562 2.676 1 98 184 ALA B C 1
ATOM 3052 O O . ALA B 1 184 ? -9.984 -16.891 1.583 1 98 184 ALA B O 1
ATOM 3053 N N . SER B 1 185 ? -10.141 -15.781 3.504 1 95.56 185 SER B N 1
ATOM 3054 C CA . SER B 1 185 ? -11.383 -15.062 3.242 1 95.56 185 SER B CA 1
ATOM 3055 C C . SER B 1 185 ? -11.227 -13.57 3.512 1 95.56 185 SER B C 1
ATOM 3057 O O . SER B 1 185 ? -10.172 -13.125 3.975 1 95.56 185 SER B O 1
ATOM 3059 N N . PRO B 1 186 ? -12.242 -12.719 3.211 1 92.75 186 PRO B N 1
ATOM 3060 C CA . PRO B 1 186 ? -12.07 -11.273 3.363 1 92.75 186 PRO B CA 1
ATOM 3061 C C . PRO B 1 186 ? -11.688 -10.867 4.785 1 92.75 186 PRO B C 1
ATOM 3063 O O . PRO B 1 186 ? -10.859 -9.977 4.977 1 92.75 186 PRO B O 1
ATOM 3066 N N . GLY B 1 187 ? -12.133 -11.523 5.77 1 91.38 187 GLY B N 1
ATOM 3067 C CA . GLY B 1 187 ? -11.867 -11.148 7.148 1 91.38 187 GLY B CA 1
ATOM 3068 C C . GLY B 1 187 ? -10.727 -11.93 7.77 1 91.38 187 GLY B C 1
ATOM 3069 O O . GLY B 1 187 ? -10.344 -11.68 8.914 1 91.38 187 GLY B O 1
ATOM 3070 N N . HIS B 1 188 ? -10.148 -12.906 7.039 1 92.19 188 HIS B N 1
ATOM 3071 C CA . HIS B 1 188 ? -9.117 -13.797 7.574 1 92.19 188 HIS B CA 1
ATOM 3072 C C . HIS B 1 188 ? -8.094 -14.156 6.508 1 92.19 188 HIS B C 1
ATOM 3074 O O . HIS B 1 188 ? -8.406 -14.891 5.566 1 92.19 188 HIS B O 1
ATOM 3080 N N . GLY B 1 189 ? -6.863 -13.617 6.707 1 94.25 189 GLY B N 1
ATOM 3081 C CA . GLY B 1 189 ? -5.793 -14.078 5.84 1 94.25 189 GLY B CA 1
ATOM 3082 C C . GLY B 1 189 ? -5.621 -13.227 4.602 1 94.25 189 GLY B C 1
ATOM 3083 O O . GLY B 1 189 ? -4.758 -13.5 3.764 1 94.25 189 GLY B O 1
ATOM 3084 N N . THR B 1 190 ? -6.441 -12.281 4.379 1 95.69 190 THR B N 1
ATOM 3085 C CA . THR B 1 190 ? -6.281 -11.328 3.283 1 95.69 190 THR B CA 1
ATOM 3086 C C . THR B 1 190 ? -6.172 -9.906 3.816 1 95.69 190 THR B C 1
ATOM 3088 O O . THR B 1 190 ? -6.195 -9.688 5.031 1 95.69 190 THR B O 1
ATOM 3091 N N . SER B 1 191 ? -5.902 -8.938 2.971 1 96.56 191 SER B N 1
ATOM 3092 C CA . SER B 1 191 ? -5.969 -7.52 3.314 1 96.56 191 SER B CA 1
ATOM 3093 C C . SER B 1 191 ? -7.348 -6.941 3.008 1 96.56 191 SER B C 1
ATOM 3095 O O . SER B 1 191 ? -7.457 -5.906 2.348 1 96.56 191 SER B O 1
ATOM 3097 N N . PHE B 1 192 ? -8.422 -7.684 3.379 1 93.69 192 PHE B N 1
ATOM 3098 C CA . PHE B 1 192 ? -9.82 -7.32 3.193 1 93.69 192 PHE B CA 1
ATOM 3099 C C . PHE B 1 192 ? -10.172 -7.254 1.712 1 93.69 192 PHE B C 1
ATOM 3101 O O . PHE B 1 192 ? -10.984 -6.426 1.299 1 93.69 192 PHE B O 1
ATOM 3108 N N . SER B 1 193 ? -9.469 -8.055 0.922 1 95.25 193 SER B N 1
ATOM 3109 C CA . SER B 1 193 ? -9.898 -8.25 -0.46 1 95.25 193 SER B CA 1
ATOM 3110 C C . SER B 1 193 ? -11.188 -9.047 -0.534 1 95.25 193 SER B C 1
ATOM 3112 O O . SER B 1 193 ? -11.562 -9.727 0.426 1 95.25 193 SER B O 1
ATOM 3114 N N . ASN B 1 194 ? -11.953 -8.82 -1.584 1 96.12 194 ASN B N 1
ATOM 3115 C CA . ASN B 1 194 ? -13.172 -9.594 -1.809 1 96.12 194 ASN B CA 1
ATOM 3116 C C . ASN B 1 194 ? -12.875 -10.914 -2.512 1 96.12 194 ASN B C 1
ATOM 3118 O O . ASN B 1 194 ? -13.43 -11.195 -3.578 1 96.12 194 ASN B O 1
ATOM 3122 N N . GLU B 1 195 ? -12.023 -11.82 -1.861 1 97.62 195 GLU B N 1
ATOM 3123 C CA . GLU B 1 195 ? -11.555 -13.07 -2.443 1 97.62 195 GLU B CA 1
ATOM 3124 C C . GLU B 1 195 ? -11.727 -14.234 -1.469 1 97.62 195 GLU B C 1
ATOM 3126 O O . GLU B 1 195 ? -11.609 -14.055 -0.254 1 97.62 195 GLU B O 1
ATOM 3131 N N . GLY B 1 196 ? -12.102 -15.398 -2.004 1 97.88 196 GLY B N 1
ATOM 3132 C CA . GLY B 1 196 ? -11.883 -16.688 -1.357 1 97.88 196 GLY B CA 1
ATOM 3133 C C . GLY B 1 196 ? -10.75 -17.484 -1.979 1 97.88 196 GLY B C 1
ATOM 3134 O O . GLY B 1 196 ? -10.742 -17.719 -3.188 1 97.88 196 GLY B O 1
ATOM 3135 N N . ILE B 1 197 ? -9.766 -17.875 -1.193 1 98.81 197 ILE B N 1
ATOM 3136 C CA . ILE B 1 197 ? -8.547 -18.469 -1.73 1 98.81 197 ILE B CA 1
ATOM 3137 C C . ILE B 1 197 ? -8.203 -19.734 -0.952 1 98.81 197 ILE B C 1
ATOM 3139 O O . ILE B 1 197 ? -7.984 -19.688 0.26 1 98.81 197 ILE B O 1
ATOM 3143 N N . VAL B 1 198 ? -8.102 -20.844 -1.666 1 98.81 198 VAL B N 1
ATOM 3144 C CA . VAL B 1 198 ? -7.594 -22.031 -1.005 1 98.81 198 VAL B CA 1
ATOM 3145 C C . VAL B 1 198 ? -6.184 -22.344 -1.5 1 98.81 198 VAL B C 1
ATOM 3147 O O . VAL B 1 198 ? -5.895 -22.203 -2.691 1 98.81 198 VAL B O 1
ATOM 3150 N N . HIS B 1 199 ? -5.297 -22.625 -0.575 1 98.88 199 HIS B N 1
ATOM 3151 C CA . HIS B 1 199 ? -3.938 -23.078 -0.834 1 98.88 199 HIS B CA 1
ATOM 3152 C C . HIS B 1 199 ? -3.801 -24.578 -0.547 1 98.88 199 HIS B C 1
ATOM 3154 O O . HIS B 1 199 ? -4.176 -25.047 0.532 1 98.88 199 HIS B O 1
ATOM 3160 N N . ILE B 1 200 ? -3.197 -25.312 -1.526 1 98.88 200 ILE B N 1
ATOM 3161 C CA . ILE B 1 200 ? -3.145 -26.766 -1.363 1 98.88 200 ILE B CA 1
ATOM 3162 C C . ILE B 1 200 ? -1.752 -27.281 -1.727 1 98.88 200 ILE B C 1
ATOM 3164 O O . ILE B 1 200 ? -1.012 -26.609 -2.457 1 98.88 200 ILE B O 1
ATOM 3168 N N . SER B 1 201 ? -1.365 -28.406 -1.172 1 98.88 201 SER B N 1
ATOM 3169 C CA . SER B 1 201 ? -0.129 -29.125 -1.473 1 98.88 201 SER B CA 1
ATOM 3170 C C . SER B 1 201 ? -0.369 -30.625 -1.578 1 98.88 201 SER B C 1
ATOM 3172 O O . SER B 1 201 ? -1.482 -31.094 -1.34 1 98.88 201 SER B O 1
ATOM 3174 N N . GLY B 1 202 ? 0.657 -31.375 -2.043 1 98.19 202 GLY B N 1
ATOM 3175 C CA . GLY B 1 202 ? 0.558 -32.812 -2.197 1 98.19 202 GLY B CA 1
ATOM 3176 C C . GLY B 1 202 ? 1.331 -33.344 -3.393 1 98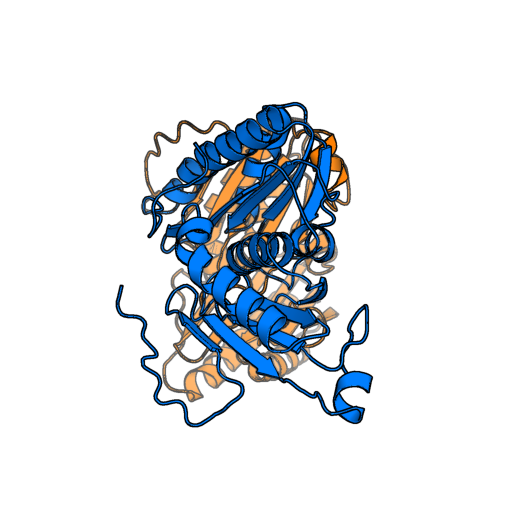.19 202 GLY B C 1
ATOM 3177 O O . GLY B 1 202 ? 2.359 -32.781 -3.77 1 98.19 202 GLY B O 1
ATOM 3178 N N . ASP B 1 203 ? 0.763 -34.469 -3.869 1 97.75 203 ASP B N 1
ATOM 3179 C CA . ASP B 1 203 ? 1.335 -34.969 -5.105 1 97.75 203 ASP B CA 1
ATOM 3180 C C . ASP B 1 203 ? 1.041 -34.062 -6.285 1 97.75 203 ASP B C 1
ATOM 3182 O O . ASP B 1 203 ? -0.067 -33.531 -6.406 1 97.75 203 ASP B O 1
ATOM 3186 N N . SER B 1 204 ? 2.027 -33.969 -7.156 1 98.19 204 SER B N 1
ATOM 3187 C CA . SER B 1 204 ? 1.955 -33 -8.266 1 98.19 204 SER B CA 1
ATOM 3188 C C . SER B 1 204 ? 0.713 -33.25 -9.117 1 98.19 204 SER B C 1
ATOM 3190 O O . SER B 1 204 ? 0.008 -32.312 -9.477 1 98.19 204 SER B O 1
ATOM 3192 N N . GLY B 1 205 ? 0.461 -34.469 -9.461 1 98.25 205 GLY B N 1
ATOM 3193 C CA . GLY B 1 205 ? -0.705 -34.781 -10.266 1 98.25 205 GLY B CA 1
ATOM 3194 C C . GLY B 1 205 ? -2.016 -34.438 -9.594 1 98.25 205 GLY B C 1
ATOM 3195 O O . GLY B 1 205 ? -2.926 -33.906 -10.234 1 98.25 205 GLY B O 1
ATOM 3196 N N . ALA B 1 206 ? -2.117 -34.719 -8.328 1 98.56 206 ALA B N 1
ATOM 3197 C CA . ALA B 1 206 ? -3.33 -34.469 -7.559 1 98.56 206 ALA B CA 1
ATOM 3198 C C . ALA B 1 206 ? -3.576 -32.969 -7.438 1 98.56 206 ALA B C 1
ATOM 3200 O O . ALA B 1 206 ? -4.707 -32.5 -7.609 1 98.56 206 ALA B O 1
ATOM 3201 N N . VAL B 1 207 ? -2.527 -32.219 -7.133 1 98.75 207 VAL B N 1
ATOM 3202 C CA . VAL B 1 207 ? -2.652 -30.781 -6.988 1 98.75 207 VAL B CA 1
ATOM 3203 C C . VAL B 1 207 ? -3.094 -30.172 -8.32 1 98.75 207 VAL B C 1
ATOM 3205 O O . VAL B 1 207 ? -3.992 -29.328 -8.352 1 98.75 207 VAL B O 1
ATOM 3208 N N . ARG B 1 208 ? -2.512 -30.594 -9.375 1 98.75 208 ARG B N 1
ATOM 3209 C CA . ARG B 1 208 ? -2.855 -30.078 -10.703 1 98.75 208 ARG B CA 1
ATOM 3210 C C . ARG B 1 208 ? -4.32 -30.359 -11.031 1 98.75 208 ARG B C 1
ATOM 3212 O O . ARG B 1 208 ? -5.023 -29.469 -11.531 1 98.75 208 ARG B O 1
ATOM 3219 N N . GLN B 1 209 ? -4.75 -31.531 -10.773 1 98.62 209 GLN B N 1
ATOM 3220 C CA . GLN B 1 209 ? -6.133 -31.906 -11.039 1 98.62 209 GLN B CA 1
ATOM 3221 C C . GLN B 1 209 ? -7.102 -31.078 -10.203 1 98.62 209 GLN B C 1
ATOM 3223 O O . GLN B 1 209 ? -8.156 -30.672 -10.695 1 98.62 209 GLN B O 1
ATOM 3228 N N . ALA B 1 210 ? -6.758 -30.875 -8.992 1 98.75 210 ALA B N 1
ATOM 3229 C CA . ALA B 1 210 ? -7.582 -30.062 -8.102 1 98.75 210 ALA B CA 1
ATOM 3230 C C . ALA B 1 210 ? -7.711 -28.641 -8.625 1 98.75 210 ALA B C 1
ATOM 3232 O O . ALA B 1 210 ? -8.805 -28.062 -8.641 1 98.75 210 ALA B O 1
ATOM 3233 N N . VAL B 1 211 ? -6.617 -28.047 -9.086 1 98.88 211 VAL B N 1
ATOM 3234 C CA . VAL B 1 211 ? -6.602 -26.688 -9.586 1 98.88 211 VAL B CA 1
ATOM 3235 C C . VAL B 1 211 ? -7.469 -26.578 -10.836 1 98.88 211 VAL B C 1
ATOM 3237 O O . VAL B 1 211 ? -8.258 -25.641 -10.984 1 98.88 211 VAL B O 1
ATOM 3240 N N . ILE B 1 212 ? -7.383 -27.578 -11.688 1 98.75 212 ILE B N 1
ATOM 3241 C CA . ILE B 1 212 ? -8.141 -27.578 -12.938 1 98.75 212 ILE B CA 1
ATOM 3242 C C . ILE B 1 212 ? -9.633 -27.688 -12.633 1 98.75 212 ILE B C 1
ATOM 3244 O O . ILE B 1 212 ? -10.445 -26.984 -13.242 1 98.75 212 ILE B O 1
ATOM 3248 N N . ALA B 1 213 ? -9.977 -28.484 -11.672 1 98.62 213 ALA B N 1
ATOM 3249 C CA . ALA B 1 213 ? -11.375 -28.641 -11.289 1 98.62 213 ALA B CA 1
ATOM 3250 C C . ALA B 1 213 ? -11.93 -27.328 -10.734 1 98.62 213 ALA B C 1
ATOM 3252 O O . ALA B 1 213 ? -13.055 -26.938 -11.055 1 98.62 213 ALA B O 1
ATOM 3253 N N . GLY B 1 214 ? -11.18 -26.734 -9.859 1 98.69 214 GLY B N 1
ATOM 3254 C CA . GLY B 1 214 ? -11.578 -25.422 -9.352 1 98.69 214 GLY B CA 1
ATOM 3255 C C . GLY B 1 214 ? -11.781 -24.391 -10.453 1 98.69 214 GLY B C 1
ATOM 3256 O O . GLY B 1 214 ? -12.75 -23.641 -10.43 1 98.69 214 GLY B O 1
ATOM 3257 N N . ARG B 1 215 ? -10.859 -24.375 -11.383 1 98.75 215 ARG B N 1
ATOM 3258 C CA . ARG B 1 215 ? -10.938 -23.453 -12.508 1 98.75 215 ARG B CA 1
ATOM 3259 C C . ARG B 1 215 ? -12.25 -23.625 -13.266 1 98.75 215 ARG B C 1
ATOM 3261 O O . ARG B 1 215 ? -12.93 -22.641 -13.562 1 98.75 215 ARG B O 1
ATOM 3268 N N . GLU B 1 216 ? -12.578 -24.859 -13.594 1 98.38 216 GLU B N 1
ATOM 3269 C CA . GLU B 1 216 ? -13.742 -25.141 -14.43 1 98.38 216 GLU B CA 1
ATOM 3270 C C . GLU B 1 216 ? -15.031 -24.672 -13.773 1 98.38 216 GLU B C 1
ATOM 3272 O O . GLU B 1 216 ? -15.875 -24.047 -14.422 1 98.38 216 GLU B O 1
ATOM 3277 N N . VAL B 1 217 ? -15.156 -24.891 -12.516 1 97.94 217 VAL B N 1
ATOM 3278 C CA . VAL B 1 217 ? -16.391 -24.5 -11.844 1 97.94 217 VAL B CA 1
ATOM 3279 C C . VAL B 1 217 ? -16.406 -22.984 -11.656 1 97.94 217 VAL B C 1
ATOM 3281 O O . VAL B 1 217 ? -17.469 -22.344 -11.727 1 97.94 217 VAL B O 1
ATOM 3284 N N . GLY B 1 218 ? -15.242 -22.422 -11.359 1 98.62 218 GLY B N 1
ATOM 3285 C CA . GLY B 1 218 ? -15.156 -20.969 -11.211 1 98.62 218 GLY B CA 1
ATOM 3286 C C . GLY B 1 218 ? -15.555 -20.219 -12.469 1 98.62 218 GLY B C 1
ATOM 3287 O O . GLY B 1 218 ? -16.266 -19.219 -12.398 1 98.62 218 GLY B O 1
ATOM 3288 N N . LEU B 1 219 ? -15.07 -20.703 -13.562 1 98.62 219 LEU B N 1
ATOM 3289 C CA . LEU B 1 219 ? -15.391 -20.078 -14.844 1 98.62 219 LEU B CA 1
ATOM 3290 C C . LEU B 1 219 ? -16.891 -20.094 -15.086 1 98.62 219 LEU B C 1
ATOM 3292 O O . LEU B 1 219 ? -17.453 -19.078 -15.523 1 98.62 219 LEU B O 1
ATOM 3296 N N . LYS B 1 220 ? -17.531 -21.172 -14.812 1 97.75 220 LYS B N 1
ATOM 3297 C CA . LYS B 1 220 ? -18.969 -21.281 -14.992 1 97.75 220 LYS B CA 1
ATOM 3298 C C . LYS B 1 220 ? -19.719 -20.328 -14.055 1 97.75 220 LYS B C 1
ATOM 3300 O O . LYS B 1 220 ? -20.672 -19.672 -14.469 1 97.75 220 LYS B O 1
ATOM 3305 N N . LEU B 1 221 ? -19.328 -20.281 -12.828 1 98 221 LEU B N 1
ATOM 3306 C CA . LEU B 1 221 ? -20.016 -19.453 -11.844 1 98 221 LEU B CA 1
ATOM 3307 C C . LEU B 1 221 ? -19.828 -17.969 -12.164 1 98 221 LEU B C 1
ATOM 3309 O O . LEU B 1 221 ? -20.797 -17.203 -12.117 1 98 221 LEU B O 1
ATOM 3313 N N . LEU B 1 222 ? -18.578 -17.516 -12.461 1 97.44 222 LEU B N 1
ATOM 3314 C CA . LEU B 1 222 ? -18.344 -16.109 -12.742 1 97.44 222 LEU B CA 1
ATOM 3315 C C . LEU B 1 222 ? -19.078 -15.664 -14 1 97.44 222 LEU B C 1
ATOM 3317 O O . LEU B 1 222 ? -19.547 -14.531 -14.078 1 97.44 222 LEU B O 1
ATOM 3321 N N . ALA B 1 223 ? -19.234 -16.562 -14.945 1 96.75 223 ALA B N 1
ATOM 3322 C CA . ALA B 1 223 ? -19.938 -16.25 -16.188 1 96.75 223 ALA B CA 1
ATOM 3323 C C . ALA B 1 223 ? -21.406 -15.938 -15.93 1 96.75 223 ALA B C 1
ATOM 3325 O O . ALA B 1 223 ? -22.031 -15.219 -16.703 1 96.75 223 ALA B O 1
ATOM 3326 N N . GLN B 1 224 ? -22 -16.469 -14.852 1 94.62 224 GLN B N 1
ATOM 3327 C CA . GLN B 1 224 ? -23.406 -16.25 -14.531 1 94.62 224 GLN B CA 1
ATOM 3328 C C . GLN B 1 224 ? -23.672 -14.773 -14.227 1 94.62 224 GLN B C 1
ATOM 3330 O O . GLN B 1 224 ? -24.812 -14.336 -14.195 1 94.62 224 GLN B O 1
ATOM 3335 N N . LEU B 1 225 ? -22.688 -14.07 -14.031 1 92.62 225 LEU B N 1
ATOM 3336 C CA . LEU B 1 225 ? -22.859 -12.672 -13.656 1 92.62 225 LEU B CA 1
ATOM 3337 C C . LEU B 1 225 ? -22.812 -11.773 -14.883 1 92.62 225 LEU B C 1
ATOM 3339 O O . LEU B 1 225 ? -22.812 -10.547 -14.766 1 92.62 225 LEU B O 1
ATOM 3343 N N . GLY B 1 226 ? -22.75 -12.312 -16.047 1 90.62 226 GLY B N 1
ATOM 3344 C CA . GLY B 1 226 ? -22.938 -11.484 -17.234 1 90.62 226 GLY B CA 1
ATOM 3345 C C . GLY B 1 226 ? -22.047 -11.891 -18.391 1 90.62 226 GLY B C 1
ATOM 3346 O O . GLY B 1 226 ? -22.547 -12.281 -19.453 1 90.62 226 GLY B O 1
ATOM 3347 N N . GLU B 1 227 ? -20.734 -11.758 -18.312 1 93.5 227 GLU B N 1
ATOM 3348 C CA . GLU B 1 227 ? -19.781 -12.039 -19.391 1 93.5 227 GLU B CA 1
ATOM 3349 C C . GLU B 1 227 ? -18.906 -13.242 -19.062 1 93.5 227 GLU B C 1
ATOM 3351 O O . GLU B 1 227 ? -18.672 -13.539 -17.891 1 93.5 227 GLU B O 1
ATOM 3356 N N . ASN B 1 228 ? -18.422 -13.867 -20.172 1 96.62 228 ASN B N 1
ATOM 3357 C CA . ASN B 1 228 ? -17.453 -14.945 -19.969 1 96.62 228 ASN B CA 1
ATOM 3358 C C . ASN B 1 228 ? -16.094 -14.406 -19.547 1 96.62 228 ASN B C 1
ATOM 3360 O O . ASN B 1 228 ? -15.523 -13.555 -20.219 1 96.62 228 ASN B O 1
ATOM 3364 N N . PRO B 1 229 ? -15.625 -14.891 -18.406 1 98 229 PRO B N 1
ATOM 3365 C CA . PRO B 1 229 ? -14.281 -14.461 -18.016 1 98 229 PRO B CA 1
ATOM 3366 C C . PRO B 1 229 ? -13.203 -14.922 -19 1 98 229 PRO B C 1
ATOM 3368 O O . PRO B 1 229 ? -13.281 -16.031 -19.531 1 98 229 PRO B O 1
ATOM 3371 N N . VAL B 1 230 ? -12.227 -14.031 -19.219 1 98.31 230 VAL B N 1
ATOM 3372 C CA . VAL B 1 230 ? -11.188 -14.359 -20.188 1 98.31 230 VAL B CA 1
ATOM 3373 C C . VAL B 1 230 ? -9.812 -14.055 -19.578 1 98.31 230 VAL B C 1
ATOM 3375 O O . VAL B 1 230 ? -9.688 -13.195 -18.719 1 98.31 230 VAL B O 1
ATOM 3378 N N . ASN B 1 231 ? -8.828 -14.844 -19.984 1 97.94 231 ASN B N 1
ATOM 3379 C CA . ASN B 1 231 ? -7.438 -14.57 -19.625 1 97.94 231 ASN B CA 1
ATOM 3380 C C . ASN B 1 231 ? -6.703 -13.82 -20.734 1 97.94 231 ASN B C 1
ATOM 3382 O O . ASN B 1 231 ? -7.07 -13.922 -21.906 1 97.94 231 ASN B O 1
ATOM 3386 N N . ASP B 1 232 ? -5.68 -13.062 -20.406 1 96.75 232 ASP B N 1
ATOM 3387 C CA . ASP B 1 232 ? -4.945 -12.242 -21.359 1 96.75 232 ASP B CA 1
ATOM 3388 C C . ASP B 1 232 ? -3.758 -13 -21.938 1 96.75 232 ASP B C 1
ATOM 3390 O O . ASP B 1 232 ? -3.195 -12.602 -22.969 1 96.75 232 ASP B O 1
ATOM 3394 N N . PHE B 1 233 ? -3.346 -14.055 -21.266 1 97.88 233 PHE B N 1
ATOM 3395 C CA . PHE B 1 233 ? -2.209 -14.875 -21.688 1 97.88 233 PHE B CA 1
ATOM 3396 C C . PHE B 1 233 ? -2.584 -16.344 -21.719 1 97.88 233 PHE B C 1
ATOM 3398 O O . PHE B 1 233 ? -3.549 -16.766 -21.062 1 97.88 233 PHE B O 1
ATOM 3405 N N . PRO B 1 234 ? -1.795 -17.141 -22.453 1 97.5 234 PRO B N 1
ATOM 3406 C CA . PRO B 1 234 ? -2.119 -18.578 -22.5 1 97.5 234 PRO B CA 1
ATOM 3407 C C . PRO B 1 234 ? -2.008 -19.25 -21.141 1 97.5 234 PRO B C 1
ATOM 3409 O O . PRO B 1 234 ? -1.077 -18.969 -20.375 1 97.5 234 PRO B O 1
ATOM 3412 N N . SER B 1 235 ? -3.01 -20.141 -20.875 1 98.25 235 SER B N 1
ATOM 3413 C CA . SER B 1 235 ? -2.947 -20.938 -19.656 1 98.25 235 SER B CA 1
ATOM 3414 C C . SER B 1 235 ? -1.689 -21.797 -19.625 1 98.25 235 SER B C 1
ATOM 3416 O O . SER B 1 235 ? -1.295 -22.375 -20.656 1 98.25 235 SER B O 1
ATOM 3418 N N . TYR B 1 236 ? -1.076 -21.891 -18.469 1 98.12 236 TYR B N 1
ATOM 3419 C CA . TYR B 1 236 ? 0.1 -22.75 -18.359 1 98.12 236 TYR B CA 1
ATOM 3420 C C . TYR B 1 236 ? -0.202 -23.984 -17.531 1 98.12 236 TYR B C 1
ATOM 3422 O O . TYR B 1 236 ? 0.664 -24.844 -17.344 1 98.12 236 TYR B O 1
ATOM 3430 N N . ILE B 1 237 ? -1.396 -24.094 -17.016 1 97.88 237 ILE B N 1
ATOM 3431 C CA . ILE B 1 237 ? -1.828 -25.25 -16.234 1 97.88 237 ILE B CA 1
ATOM 3432 C C . ILE B 1 237 ? -2.68 -26.172 -17.109 1 97.88 237 ILE B C 1
ATOM 3434 O O . ILE B 1 237 ? -3.861 -25.891 -17.344 1 97.88 237 ILE B O 1
ATOM 3438 N N . ARG B 1 238 ? -1.991 -27.172 -17.688 1 90.69 238 ARG B N 1
ATOM 3439 C CA . ARG B 1 238 ? -2.635 -28.094 -18.625 1 90.69 238 ARG B CA 1
ATOM 3440 C C . ARG B 1 238 ? -2.688 -29.5 -18.062 1 90.69 238 ARG B C 1
ATOM 3442 O O . ARG B 1 238 ? -1.842 -29.891 -17.25 1 90.69 238 ARG B O 1
#

Foldseek 3Di:
DPQVPVPPPPPQQFLGFDPQLRKGKGKDQADDPVVQVVDPWQDDARIKMKIKGQDDQQLLLVQLQVLVVVFQKAWTDKDWAPGHPPAQGTIIITMMHDHDNVRNSSSRVSSVVCSLALLQQWWDDPQHIKHKDKDQAGDRSCCRLPNDDGGWIKMKTKTPQAVLLVVLQVQLVVFFPWAWRDWAALVGSGNNGSMTMTMITDHRVSRLRSRVRSSVSRQVVSCVVPHGIDGPHHHPRD/DPQDDVDPPPPQQFQGFDPQQRKGKGKDQADDPVVQVVDPWQDDARIKMKIWGQADQQLLLVQLQVLVVVFQKAWTDKDWACGHPPAQGTIIITMMHDHDNVRNSSSRVSSVVCSLALLQQWWDDPQHIKHKDKDQAGGRSCCRLPVADGGWIKMKTKTPQAVLLVVLQVQLVVFFPWAWRDWAALVGSGNNGSMTMTMITDHRVSRLRSRVRSSVSRQVVVCVVPHGIDGPHHHPRD

Secondary structure (DSSP, 8-state):
---S-------TTEEEEETGGGEEEEEESS--HHHHHHS--SS--SEEEEEEESS-SHHHHHHHHHHHHHSSEEEEEEE--S-STTSSS--EEEEEEESSHHHHHHHHHHHHHHHHHHTTTEEEETTEEEEEEEESS--HHHHHHH-PPTTSEEEEEEEESHHHHHHHHHHHHHHS--EEEEEEBTTBSSSS-S-EEEEEEE-HHHHHHHHHHHHHHHHHHHHTTSS--EESS-----/-----------TTEEEEETGGGEEEEEESS--HHHHHHS--SS--SEEEEEEESS-SHHHHHHHHHHHHHSSEEEEEEE--S-STTSSS--EEEEEEES-HHHHHHHHHHHHHHHHHHTTTEEEETTEEEEEEEESS--HHHHHHH-PPTTSEEEEEEEESHHHHHHHHHHHHHHS--EEEEEEBTTBSSSS-S-EEEEEEE-HHHHHHHHHHHHHHHHHHHHTTSS--B-SS-----

pLDDT: mean 95.01, std 11.72, range [19.86, 98.94]